Protein AF-A0A2W2BHE9-F1 (afdb_monomer_lite)

pLDDT: mean 86.82, std 18.99, range [22.98, 98.75]

Foldseek 3Di:
DDDDDDDDDDPPPPPPDDDDDDDDDDDDADDDDPPPDPDDDLFAQDLPDDDQLQDPFFQDAFAQDFDADPVRFGDFLRGADFAPWAFAWEDPVSATPQGAHAYEDAFACPVDPQAGEFEKEWEWDWGDQEPSFDTAIFIEIWTDFAHADPVGDRDHDTDPDGHFQDDEYEAEAQHKYKYKYAQPQDADLSLAFLAAAQLVAPQRFQDPPNFPGTRGNSKWFKAKPLAPFDPLQRRAQQQIAHHAPHPGPDRGGPPNDADPPDPDSDGRIGMHMGSNNAAWAKIKIATNHGSCRLRNLLRRRMHIYTYHYPVNVVCCVVVVAPPDETEWEKEFFGFAHASSSCSRHRSSDDCVRNHHGRYTYWAFDQRAQAQPLDPVRGRPNHDHHDLLCDPPRDQNAPLVPRHTDDDDDDPPDFHWDQDPPDDCPPCVSRRRTDGPADGRHDDPDIFHQFMGISSHTNHDHDDDQFKHKYKYAHQYSFDKWFWFKFFQQDLDDQADPSRIGDDVSNQDADFDFQQDDPQDDDPAGHPRDRRHGGDLVRGDFWKWWQAKSNYGDPDIDTFGGGAWYFACPPVDPRGLATPDGGDIDGHGMITIIMTRNNPPDPSIDMDGDTDQAPPPSVHDVVSNHDD

Sequence (627 aa):
MDLFRRLRIPWVDRVARTDAANGSRRSRLPAARSGDDPGPAPASLDPAAVPRCFGPVPNHARSPLPVLDADGQVVPGTGLRKFVDALPGLGAPGRTEPGAHLPVAVPDTLSYPGCDYYEIGLREYSQRLHRDLPATRLRGYRQLNLGTDGNGHNTVAPPERPWHLGPVVLARRGRPVRIKFINQLPTGPAGELFLPVDPTVHGAGPGPLDGPAPYPQNRAVLHLAGAQTGWISAGNPWQWITPAGEITPYPSGVGLTPVPDMPPPGAGATTFYHPNDQSGRLLWFHDNTVGLARLTVYSGQLALYLLTDPAEEQLVADGVLPAEQLPLVIEDKTFVPDDTQLAGEDPTWDRDRWGARGSLWHPHVYQPRQNPYRSGGTNPTGRWDYGPWSRTADGAPDVATGTAHDVTPAYPGPGPVPNPHHDPIADPDQPPLAPGVPHPSAVPEAYGDTMLVNGVAYPYVEVEPRTYRFRILNACLDRAVNLQLYRARSNGPMWGPDGGLADADAGEVPMVEAVRAPDRPAGWPADGRDGGVPDPRAAGPELVQIGTEGGLLPAPVVIPNRPVGYRYDRRDPTVLNVDGHALLLAPGEAADVLVDFSAVAPGDTLILYNDCPAPLPGFDPRYDHHT

Structure (mmCIF, N/CA/C/O backbone):
data_AF-A0A2W2BHE9-F1
#
_entry.id   AF-A0A2W2BHE9-F1
#
loop_
_atom_site.group_PDB
_atom_site.id
_atom_site.type_symbol
_atom_site.label_atom_id
_atom_site.label_alt_id
_atom_site.label_comp_id
_atom_site.label_asym_id
_atom_site.label_entity_id
_atom_site.label_seq_id
_atom_site.pdbx_PDB_ins_code
_atom_site.Cartn_x
_atom_site.Cartn_y
_atom_site.Cartn_z
_atom_site.occupancy
_atom_site.B_iso_or_equiv
_atom_site.auth_seq_id
_atom_site.auth_comp_id
_atom_site.auth_asym_id
_atom_site.auth_atom_id
_atom_site.pdbx_PDB_model_num
ATOM 1 N N . MET A 1 1 ? -47.378 -12.407 -49.779 1.00 27.39 1 MET A N 1
ATOM 2 C CA . MET A 1 1 ? -46.858 -12.514 -51.155 1.00 27.39 1 MET A CA 1
ATOM 3 C C . MET A 1 1 ? -45.727 -11.518 -51.251 1.00 27.39 1 MET A C 1
ATOM 5 O O . MET A 1 1 ? -45.974 -10.328 -51.280 1.00 27.39 1 MET A O 1
ATOM 9 N N . ASP A 1 2 ? -44.539 -11.922 -50.832 1.00 26.66 2 ASP A N 1
ATOM 10 C CA . ASP A 1 2 ? -43.552 -12.680 -51.617 1.00 26.66 2 ASP A CA 1
ATOM 11 C C . ASP A 1 2 ? -42.470 -11.699 -52.051 1.00 26.66 2 ASP A C 1
ATOM 13 O O . ASP A 1 2 ? -42.650 -10.984 -53.026 1.00 26.66 2 ASP A O 1
ATOM 17 N N . LEU A 1 3 ? -41.379 -11.644 -51.283 1.00 25.44 3 LEU A N 1
ATOM 18 C CA . LEU A 1 3 ? -40.011 -11.688 -51.810 1.00 25.44 3 LEU A CA 1
ATOM 19 C C . LEU A 1 3 ? -39.007 -11.748 -50.640 1.00 25.44 3 LEU A C 1
ATOM 21 O O . LEU A 1 3 ? -38.283 -10.809 -50.346 1.00 25.44 3 LEU A O 1
ATOM 25 N N . PHE A 1 4 ? -38.968 -12.882 -49.942 1.00 26.73 4 PHE A N 1
ATOM 26 C CA . PHE A 1 4 ? -37.838 -13.248 -49.081 1.00 26.73 4 PHE A CA 1
ATOM 27 C C . PHE A 1 4 ? -37.600 -14.748 -49.225 1.00 26.73 4 PHE A C 1
ATOM 29 O O . PHE A 1 4 ? -38.290 -15.549 -48.597 1.00 26.73 4 PHE A O 1
ATOM 36 N N . ARG A 1 5 ? -36.643 -15.148 -50.075 1.00 27.31 5 ARG A N 1
ATOM 37 C CA . ARG A 1 5 ? -36.069 -16.503 -50.071 1.00 27.31 5 ARG A CA 1
ATOM 38 C C . ARG A 1 5 ? -34.782 -16.590 -50.902 1.00 27.31 5 ARG A C 1
ATOM 40 O O . ARG A 1 5 ? -34.765 -16.152 -52.044 1.00 27.31 5 ARG A O 1
ATOM 47 N N . ARG A 1 6 ? -33.821 -17.342 -50.334 1.00 26.20 6 ARG A N 1
ATOM 48 C CA . ARG A 1 6 ? -32.529 -17.859 -50.858 1.00 26.20 6 ARG A CA 1
ATOM 49 C C . ARG A 1 6 ? -31.356 -16.894 -50.598 1.00 26.20 6 ARG A C 1
ATOM 51 O O . ARG A 1 6 ? -31.377 -15.781 -51.083 1.00 26.20 6 ARG A O 1
ATOM 58 N N . LEU A 1 7 ? -30.338 -17.227 -49.797 1.00 25.30 7 LEU A N 1
ATOM 59 C CA . LEU A 1 7 ? -29.634 -18.508 -49.633 1.00 25.30 7 LEU A CA 1
ATOM 60 C C . LEU A 1 7 ? -29.277 -18.796 -48.156 1.00 25.30 7 LEU A C 1
ATOM 62 O O . LEU A 1 7 ? -28.680 -17.969 -47.477 1.00 25.30 7 LEU A O 1
ATOM 66 N N . ARG A 1 8 ? -29.632 -19.999 -47.682 1.00 26.94 8 ARG A N 1
ATOM 67 C CA . ARG A 1 8 ? -29.121 -20.630 -46.454 1.00 26.94 8 ARG A CA 1
ATOM 68 C C . ARG A 1 8 ? -27.964 -21.555 -46.840 1.00 26.94 8 ARG A C 1
ATOM 70 O O . ARG A 1 8 ? -28.138 -22.350 -47.759 1.00 26.94 8 ARG A O 1
ATOM 77 N N . ILE A 1 9 ? -26.868 -21.526 -46.085 1.00 27.03 9 ILE A N 1
ATOM 78 C CA . ILE A 1 9 ? -25.936 -22.655 -45.938 1.00 27.03 9 ILE A CA 1
ATOM 79 C C . ILE A 1 9 ? -25.822 -22.918 -44.424 1.00 27.03 9 ILE A C 1
ATOM 81 O O . ILE A 1 9 ? -25.449 -21.994 -43.702 1.00 27.03 9 ILE A O 1
ATOM 85 N N . PRO A 1 10 ? -26.199 -24.103 -43.903 1.00 28.20 10 PRO A N 1
ATOM 86 C CA . PRO A 1 10 ? -26.078 -24.424 -42.482 1.00 28.20 10 PRO A CA 1
ATOM 87 C C . PRO A 1 10 ? -24.647 -24.847 -42.126 1.00 28.20 10 PRO A C 1
ATOM 89 O O . PRO A 1 10 ? -24.048 -25.692 -42.785 1.00 28.20 10 PRO A O 1
ATOM 92 N N . TRP A 1 11 ? -24.133 -24.285 -41.036 1.00 27.36 11 TRP A N 1
ATOM 93 C CA . TRP A 1 11 ? -22.851 -24.603 -40.406 1.00 27.36 11 TRP A CA 1
ATOM 94 C C . TRP A 1 11 ? -22.949 -25.926 -39.620 1.00 27.36 11 TRP A C 1
ATOM 96 O O . TRP A 1 11 ? -22.925 -25.922 -38.396 1.00 27.36 11 TRP A O 1
ATOM 106 N N . VAL A 1 12 ? -23.165 -27.055 -40.306 1.00 28.84 12 VAL A N 1
ATOM 107 C CA . VAL A 1 12 ? -23.249 -28.389 -39.661 1.00 28.84 12 VAL A CA 1
ATOM 108 C C . VAL A 1 12 ? -22.083 -29.319 -40.038 1.00 28.84 12 VAL A C 1
ATOM 110 O O . VAL A 1 12 ? -21.841 -30.290 -39.336 1.00 28.84 12 VAL A O 1
ATOM 113 N N . ASP A 1 13 ? -21.228 -28.972 -41.003 1.00 28.14 13 ASP A N 1
ATOM 114 C CA . ASP A 1 13 ? -20.107 -29.840 -41.421 1.00 28.14 13 ASP A CA 1
ATOM 115 C C . ASP A 1 13 ? -18.723 -29.358 -40.958 1.00 28.14 13 ASP A C 1
ATOM 117 O O . ASP A 1 13 ? -17.781 -29.220 -41.743 1.00 28.14 13 ASP A O 1
ATOM 121 N N . ARG A 1 14 ? -18.562 -29.115 -39.651 1.00 29.00 14 ARG A N 1
ATOM 122 C CA . ARG A 1 14 ? -17.215 -29.090 -39.045 1.00 29.00 14 ARG A CA 1
ATOM 123 C C . ARG A 1 14 ? -17.142 -29.656 -37.622 1.00 29.00 14 ARG A C 1
ATOM 125 O O . ARG A 1 14 ? -16.221 -29.333 -36.881 1.00 29.00 14 ARG A O 1
ATOM 132 N N . VAL A 1 15 ? -18.078 -30.541 -37.272 1.00 31.08 15 VAL A N 1
ATOM 133 C CA . VAL A 1 15 ? -18.054 -31.355 -36.044 1.00 31.08 15 VAL A CA 1
ATOM 134 C C . VAL A 1 15 ? -18.191 -32.824 -36.439 1.00 31.08 15 VAL A C 1
ATOM 136 O O . VAL A 1 15 ? -19.243 -33.428 -36.298 1.00 31.08 15 VAL A O 1
ATOM 139 N N . ALA A 1 16 ? -17.135 -33.384 -37.024 1.00 29.86 16 ALA A N 1
ATOM 140 C CA . ALA A 1 16 ? -16.988 -34.827 -37.206 1.00 29.86 16 ALA A CA 1
ATOM 141 C C . ALA A 1 16 ? -15.537 -35.136 -37.582 1.00 29.86 16 ALA A C 1
ATOM 143 O O . ALA A 1 16 ? -15.226 -35.355 -38.750 1.00 29.86 16 ALA A O 1
ATOM 144 N N . ARG A 1 17 ? -14.634 -35.083 -36.598 1.00 26.62 17 ARG A N 1
ATOM 145 C CA . ARG A 1 17 ? -13.329 -35.767 -36.636 1.00 26.62 17 ARG A CA 1
ATOM 146 C C . ARG A 1 17 ? -12.710 -35.828 -35.240 1.00 26.62 17 ARG A C 1
ATOM 148 O O . ARG A 1 17 ? -11.584 -35.409 -35.017 1.00 26.62 17 ARG A O 1
ATOM 155 N N . THR A 1 18 ? -13.461 -36.383 -34.306 1.00 29.62 18 THR A N 1
ATOM 156 C CA . THR A 1 18 ? -12.917 -36.954 -33.076 1.00 29.62 18 THR A CA 1
ATOM 157 C C . THR A 1 18 ? -13.776 -38.159 -32.763 1.00 29.62 18 THR A C 1
ATOM 159 O O . THR A 1 18 ? -14.927 -37.991 -32.387 1.00 29.62 18 THR A O 1
ATOM 162 N N . ASP A 1 19 ? -13.257 -39.350 -33.046 1.00 28.84 19 ASP A N 1
ATOM 163 C CA . ASP A 1 19 ? -13.266 -40.426 -32.063 1.00 28.84 19 ASP A CA 1
ATOM 164 C C . ASP A 1 19 ? -12.363 -41.580 -32.500 1.00 28.84 19 ASP A C 1
ATOM 166 O O . ASP A 1 19 ? -12.276 -41.917 -33.680 1.00 28.84 19 ASP A O 1
ATOM 170 N N . ALA A 1 20 ? -11.742 -42.175 -31.477 1.00 25.94 20 ALA A N 1
ATOM 171 C CA . ALA A 1 20 ? -10.967 -43.416 -31.434 1.00 25.94 20 ALA A CA 1
ATOM 172 C C . ALA A 1 20 ? -9.431 -43.277 -31.465 1.00 25.94 20 ALA A C 1
ATOM 174 O O . ALA A 1 20 ? -8.800 -43.473 -32.499 1.00 25.94 20 ALA A O 1
ATOM 175 N N . ALA A 1 21 ? -8.829 -43.035 -30.289 1.00 26.19 21 ALA A N 1
ATOM 176 C CA . ALA A 1 21 ? -7.798 -43.914 -29.705 1.00 26.19 21 ALA A CA 1
ATOM 177 C C . ALA A 1 21 ? -7.222 -43.359 -28.379 1.00 26.19 21 ALA A C 1
ATOM 179 O O . ALA A 1 21 ? -6.541 -42.343 -28.364 1.00 26.19 21 ALA A O 1
ATOM 180 N N . ASN A 1 22 ? -7.438 -44.126 -27.304 1.00 27.17 22 ASN A N 1
ATOM 181 C CA . ASN A 1 22 ? -6.593 -44.313 -26.115 1.00 27.17 22 ASN A CA 1
ATOM 182 C C . ASN A 1 22 ? -6.160 -43.133 -25.212 1.00 27.17 22 ASN A C 1
ATOM 184 O O . ASN A 1 22 ? -5.283 -42.345 -25.546 1.00 27.17 22 ASN A O 1
ATOM 188 N N . GLY A 1 23 ? -6.578 -43.243 -23.941 1.00 23.55 23 GLY A N 1
ATOM 189 C CA . GLY A 1 23 ? -5.646 -43.199 -22.806 1.00 23.55 23 GLY A CA 1
ATOM 190 C C . GLY A 1 23 ? -5.734 -41.977 -21.890 1.00 23.55 23 GLY A C 1
ATOM 191 O O . GLY A 1 23 ? -5.232 -40.914 -22.229 1.00 23.55 23 GLY A O 1
ATOM 192 N N . SER A 1 24 ? -6.308 -42.181 -20.695 1.00 32.56 24 SER A N 1
ATOM 193 C CA . SER A 1 24 ? -6.065 -41.454 -19.433 1.00 32.56 24 SER A CA 1
ATOM 194 C C . SER A 1 24 ? -5.016 -40.325 -19.511 1.00 32.56 24 SER A C 1
ATOM 196 O O . SER A 1 24 ? -3.825 -40.556 -19.286 1.00 32.56 24 SER A O 1
ATOM 198 N N . ARG A 1 25 ? -5.460 -39.085 -19.736 1.00 24.17 25 ARG A N 1
ATOM 199 C CA . ARG A 1 25 ? -4.665 -37.884 -19.456 1.00 24.17 25 ARG A CA 1
ATOM 200 C C . ARG A 1 25 ? -5.231 -37.210 -18.215 1.00 24.17 25 ARG A C 1
ATOM 202 O O . ARG A 1 25 ? -6.271 -36.567 -18.272 1.00 24.17 25 ARG A O 1
ATOM 209 N N . ARG A 1 26 ? -4.527 -37.363 -17.090 1.00 25.11 26 ARG A N 1
ATOM 210 C CA . ARG A 1 26 ? -4.591 -36.386 -15.998 1.00 25.11 26 ARG A CA 1
ATOM 211 C C . ARG A 1 26 ? -4.272 -35.023 -16.618 1.00 25.11 26 ARG A C 1
ATOM 213 O O . ARG A 1 26 ? -3.221 -34.890 -17.246 1.00 25.11 26 ARG A O 1
ATOM 220 N N . SER A 1 27 ? -5.187 -34.066 -16.492 1.00 24.81 27 SER A N 1
ATOM 221 C CA . SER A 1 27 ? -4.942 -32.667 -16.835 1.00 24.81 27 SER A CA 1
ATOM 222 C C . SER A 1 27 ? -3.770 -32.188 -15.978 1.00 24.81 27 SER A C 1
ATOM 224 O O . SER A 1 27 ? -3.890 -32.062 -14.762 1.00 24.81 27 SER A O 1
ATOM 226 N N . ARG A 1 28 ? -2.589 -32.064 -16.590 1.00 24.30 28 ARG A N 1
ATOM 227 C CA . ARG A 1 28 ? -1.481 -31.313 -16.009 1.00 24.30 28 ARG A CA 1
ATOM 228 C C . ARG A 1 28 ? -1.757 -29.856 -16.344 1.00 24.30 28 ARG A C 1
ATOM 230 O O . ARG A 1 28 ? -1.949 -29.538 -17.517 1.00 24.30 28 ARG A O 1
ATOM 237 N N . LEU A 1 29 ? -1.768 -29.019 -15.309 1.00 27.64 29 LEU A N 1
ATOM 238 C CA . LEU A 1 29 ? -1.640 -27.569 -15.419 1.00 27.64 29 LEU A CA 1
ATOM 239 C C . LEU A 1 29 ? -0.572 -27.243 -16.479 1.00 27.64 29 LEU A C 1
ATOM 241 O O . LEU A 1 29 ? 0.467 -27.916 -16.496 1.00 27.64 29 LEU A O 1
ATOM 245 N N . PRO A 1 30 ? -0.793 -26.267 -17.374 1.00 22.98 30 PRO A N 1
ATOM 246 C CA . PRO A 1 30 ? 0.268 -25.807 -18.249 1.00 22.98 30 PRO A CA 1
ATOM 247 C C . PRO A 1 30 ? 1.427 -25.336 -17.372 1.00 22.98 30 PRO A C 1
ATOM 249 O O . PRO A 1 30 ? 1.268 -24.424 -16.563 1.00 22.98 30 PRO A O 1
ATOM 252 N N . ALA A 1 31 ? 2.584 -25.977 -17.514 1.00 27.17 31 ALA A N 1
ATOM 253 C CA . ALA A 1 31 ? 3.824 -25.401 -17.030 1.00 27.17 31 ALA A CA 1
ATOM 254 C C . ALA A 1 31 ? 3.980 -24.016 -17.673 1.00 27.17 31 ALA A C 1
ATOM 256 O O . ALA A 1 31 ? 3.652 -23.842 -18.856 1.00 27.17 31 ALA A O 1
ATOM 257 N N . ALA A 1 32 ? 4.477 -23.047 -16.900 1.00 28.23 32 ALA A N 1
ATOM 258 C CA . ALA A 1 32 ? 4.972 -21.789 -17.440 1.00 28.23 32 ALA A CA 1
ATOM 259 C C . ALA A 1 32 ? 5.810 -22.092 -18.688 1.00 28.23 32 ALA A C 1
ATOM 261 O O . ALA A 1 32 ? 6.597 -23.040 -18.682 1.00 28.23 32 ALA A O 1
ATOM 262 N N . ARG A 1 33 ? 5.581 -21.346 -19.777 1.00 24.52 33 ARG A N 1
ATOM 263 C CA . ARG A 1 33 ? 6.281 -21.530 -21.054 1.00 24.52 33 ARG A CA 1
ATOM 264 C C . ARG A 1 33 ? 7.783 -21.720 -20.809 1.00 24.52 33 ARG A C 1
ATOM 266 O O . ARG A 1 33 ? 8.488 -20.753 -20.546 1.00 24.52 33 ARG A O 1
ATOM 273 N N . SER A 1 34 ? 8.261 -22.952 -20.959 1.00 31.55 34 SER A N 1
ATOM 274 C CA . SER A 1 34 ? 9.668 -23.253 -21.179 1.00 31.55 34 SER A CA 1
ATOM 275 C C . SER A 1 34 ? 9.984 -22.848 -22.617 1.00 31.55 34 SER A C 1
ATOM 277 O O . SER A 1 34 ? 9.739 -23.602 -23.561 1.00 31.55 34 SER A O 1
ATOM 279 N N . GLY A 1 35 ? 10.418 -21.604 -22.793 1.00 28.34 35 GLY A N 1
ATOM 280 C CA . GLY A 1 35 ? 11.087 -21.176 -24.011 1.00 28.34 35 GLY A CA 1
ATOM 281 C C . GLY A 1 35 ? 12.563 -21.529 -23.900 1.00 28.34 35 GLY A C 1
ATOM 282 O O . GLY A 1 35 ? 13.324 -20.742 -23.350 1.00 28.34 35 GLY A O 1
ATOM 283 N N . ASP A 1 36 ? 12.939 -22.705 -24.402 1.00 37.97 36 ASP A N 1
ATOM 284 C CA . ASP A 1 36 ? 14.319 -23.003 -24.783 1.00 37.97 36 ASP A CA 1
ATOM 285 C C . ASP A 1 36 ? 14.668 -22.154 -26.017 1.00 37.97 36 ASP A C 1
ATOM 287 O O . ASP A 1 36 ? 14.418 -22.549 -27.154 1.00 37.97 36 ASP A O 1
ATOM 291 N N . ASP A 1 37 ? 15.230 -20.975 -25.775 1.00 33.41 37 ASP A N 1
ATOM 292 C CA . ASP A 1 37 ? 16.193 -20.323 -26.663 1.00 33.41 37 ASP A CA 1
ATOM 293 C C . ASP A 1 37 ? 17.449 -20.101 -25.805 1.00 33.41 37 ASP A C 1
ATOM 295 O O . ASP A 1 37 ? 17.310 -19.730 -24.635 1.00 33.41 37 ASP A O 1
ATOM 299 N N . PRO A 1 38 ? 18.675 -20.344 -26.305 1.00 36.28 38 PRO A N 1
ATOM 300 C CA . PRO A 1 38 ? 19.878 -20.039 -25.542 1.00 36.28 38 PRO A CA 1
ATOM 301 C C . PRO A 1 38 ? 19.865 -18.536 -25.255 1.00 36.28 38 PRO A C 1
ATOM 303 O O . PRO A 1 38 ? 20.018 -17.721 -26.166 1.00 36.28 38 PRO A O 1
ATOM 306 N N . GLY A 1 39 ? 19.593 -18.183 -23.996 1.00 36.38 39 GLY A N 1
ATOM 307 C CA . GLY A 1 39 ? 19.413 -16.800 -23.583 1.00 36.38 39 GLY A CA 1
ATOM 308 C C . GLY A 1 39 ? 20.615 -15.947 -23.997 1.00 36.38 39 GLY A C 1
ATOM 309 O O . GLY A 1 39 ? 21.746 -16.450 -24.018 1.00 36.38 39 GLY A O 1
ATOM 310 N N . PRO A 1 40 ? 20.405 -14.663 -24.342 1.00 44.44 40 PRO A N 1
ATOM 311 C CA . PRO A 1 40 ? 21.521 -13.743 -24.516 1.00 44.44 40 PRO A CA 1
ATOM 312 C C . PRO A 1 40 ? 22.419 -13.804 -23.270 1.00 44.44 40 PRO A C 1
ATOM 314 O O . PRO A 1 40 ? 21.929 -14.046 -22.165 1.00 44.44 40 PRO A O 1
ATOM 317 N N . ALA A 1 41 ? 23.733 -13.624 -23.455 1.00 44.41 41 ALA A N 1
ATOM 318 C CA . ALA A 1 41 ? 24.699 -13.546 -22.354 1.00 44.41 41 ALA A CA 1
ATOM 319 C C . ALA A 1 41 ? 24.135 -12.681 -21.209 1.00 44.41 41 ALA A C 1
ATOM 321 O O . ALA A 1 41 ? 23.471 -11.688 -21.524 1.00 44.41 41 ALA A O 1
ATOM 322 N N . PRO A 1 42 ? 24.365 -13.031 -19.924 1.00 48.66 42 PRO A N 1
ATOM 323 C CA . PRO A 1 42 ? 23.783 -12.293 -18.807 1.00 48.66 42 PRO A CA 1
ATOM 324 C C . PRO A 1 42 ? 24.100 -10.814 -18.999 1.00 48.66 42 PRO A C 1
ATOM 326 O O . PRO A 1 42 ? 25.273 -10.437 -19.081 1.00 48.66 42 PRO A O 1
ATOM 329 N N . ALA A 1 43 ? 23.058 -10.003 -19.185 1.00 60.50 43 ALA A N 1
ATOM 330 C CA . ALA A 1 43 ? 23.245 -8.591 -19.446 1.00 60.50 43 ALA A CA 1
ATOM 331 C C . ALA A 1 43 ? 23.931 -7.994 -18.216 1.00 60.50 43 ALA A C 1
ATOM 333 O O . ALA A 1 43 ? 23.475 -8.164 -17.092 1.00 60.50 43 ALA A O 1
ATOM 334 N N . SER A 1 44 ? 25.072 -7.341 -18.388 1.00 79.94 44 SER A N 1
ATOM 335 C CA . SER A 1 44 ? 25.629 -6.563 -17.286 1.00 79.94 44 SER A CA 1
ATOM 336 C C . SER A 1 44 ? 24.636 -5.463 -16.918 1.00 79.94 44 SER A C 1
ATOM 338 O O . SER A 1 44 ? 24.097 -4.820 -17.820 1.00 79.94 44 SER A O 1
ATOM 340 N N . LEU A 1 45 ? 24.429 -5.224 -15.622 1.00 89.25 45 LEU A N 1
ATOM 341 C CA . LEU A 1 45 ? 23.691 -4.048 -15.166 1.00 89.25 45 LEU A CA 1
ATOM 342 C C . LEU A 1 45 ? 24.422 -2.789 -15.649 1.00 89.25 45 LEU A C 1
ATOM 344 O O . LEU A 1 45 ? 25.599 -2.597 -15.337 1.00 89.25 45 LEU A O 1
ATOM 348 N N . ASP A 1 46 ? 23.727 -1.955 -16.412 1.00 91.12 46 ASP A N 1
ATOM 349 C CA . ASP A 1 46 ? 24.204 -0.662 -16.890 1.00 91.12 46 ASP A CA 1
ATOM 350 C C . ASP A 1 46 ? 23.075 0.372 -16.757 1.00 91.12 46 ASP A C 1
ATOM 352 O O . ASP A 1 46 ? 22.274 0.551 -17.680 1.00 91.12 46 ASP A O 1
ATOM 356 N N . PRO A 1 47 ? 22.991 1.079 -15.616 1.00 90.12 47 PRO A N 1
ATOM 357 C CA . PRO A 1 47 ? 21.968 2.100 -15.413 1.00 90.12 47 PRO A CA 1
ATOM 358 C C . PRO A 1 47 ? 22.132 3.325 -16.324 1.00 90.12 47 PRO A C 1
ATOM 360 O O . PRO A 1 47 ? 21.199 4.116 -16.457 1.00 90.12 47 PRO A O 1
ATOM 363 N N . ALA A 1 48 ? 23.295 3.503 -16.962 1.00 89.44 48 ALA A N 1
ATOM 364 C CA . ALA A 1 48 ? 23.530 4.588 -17.912 1.00 89.44 48 ALA A CA 1
ATOM 365 C C . ALA A 1 48 ? 23.121 4.219 -19.349 1.00 89.44 48 ALA A C 1
ATOM 367 O O . ALA A 1 48 ? 23.055 5.103 -20.210 1.00 89.44 48 ALA A O 1
ATOM 368 N N . ALA A 1 49 ? 22.837 2.942 -19.623 1.00 90.31 49 ALA A N 1
ATOM 369 C CA . ALA A 1 49 ? 22.396 2.500 -20.935 1.00 90.31 49 ALA A CA 1
ATOM 370 C C . ALA A 1 49 ? 21.056 3.144 -21.317 1.00 90.31 49 ALA A C 1
ATOM 372 O O . ALA A 1 49 ? 20.130 3.265 -20.511 1.00 90.31 49 ALA A O 1
ATOM 373 N N . VAL A 1 50 ? 20.922 3.517 -22.594 1.00 89.88 50 VAL A N 1
ATOM 374 C CA . VAL A 1 50 ? 19.622 3.919 -23.141 1.00 89.88 50 VAL A CA 1
ATOM 375 C C . VAL A 1 50 ? 18.717 2.683 -23.175 1.00 89.88 50 VAL A C 1
ATOM 377 O O . VAL A 1 50 ? 19.076 1.718 -23.862 1.00 89.88 50 VAL A O 1
ATOM 380 N N . PRO A 1 51 ? 17.549 2.688 -22.502 1.00 91.19 51 PRO A N 1
ATOM 381 C CA . PRO A 1 51 ? 16.702 1.510 -22.413 1.00 91.19 51 PRO A CA 1
ATOM 382 C C . PRO A 1 51 ? 16.292 0.997 -23.788 1.00 91.19 51 PRO A C 1
ATOM 384 O O . PRO A 1 51 ? 15.881 1.753 -24.674 1.00 91.19 51 PRO A O 1
ATOM 387 N N . ARG A 1 52 ? 16.382 -0.318 -23.976 1.00 90.94 52 ARG A N 1
ATOM 388 C CA . ARG A 1 52 ? 15.979 -0.966 -25.224 1.00 90.94 52 ARG A CA 1
ATOM 389 C C . ARG A 1 52 ? 14.497 -1.328 -25.166 1.00 90.94 52 ARG A C 1
ATOM 391 O O . ARG A 1 52 ? 14.138 -2.461 -24.856 1.00 90.94 52 ARG A O 1
ATOM 398 N N . CYS A 1 53 ? 13.630 -0.373 -25.499 1.00 90.19 53 CYS A N 1
ATOM 399 C CA . CYS A 1 53 ? 12.180 -0.517 -25.325 1.00 90.19 53 CYS A CA 1
ATOM 400 C C . CYS A 1 53 ? 11.534 -1.676 -26.113 1.00 90.19 53 CYS A C 1
ATOM 402 O O . CYS A 1 53 ? 10.465 -2.134 -25.724 1.00 90.19 53 CYS A O 1
ATOM 404 N N . PHE A 1 54 ? 12.154 -2.178 -27.189 1.00 90.25 54 PHE A N 1
ATOM 405 C CA . PHE A 1 54 ? 11.640 -3.299 -28.009 1.00 90.25 54 PHE A CA 1
ATOM 406 C C . PHE A 1 54 ? 12.569 -4.512 -28.000 1.00 90.25 54 PHE A C 1
ATOM 408 O O . PHE A 1 54 ? 12.522 -5.351 -28.897 1.00 90.25 54 PHE A O 1
ATOM 415 N N . GLY A 1 55 ? 13.483 -4.566 -27.032 1.00 85.44 55 GLY A N 1
ATOM 416 C CA . GLY A 1 55 ? 14.455 -5.640 -26.908 1.00 85.44 55 GLY A CA 1
ATOM 417 C C . GLY A 1 55 ? 13.861 -6.944 -26.361 1.00 85.44 55 GLY A C 1
ATOM 418 O O . GLY A 1 55 ? 12.758 -6.958 -25.809 1.00 85.44 55 GLY A O 1
ATOM 419 N N . PRO A 1 56 ? 14.619 -8.049 -26.477 1.00 85.88 56 PRO A N 1
ATOM 420 C CA . PRO A 1 56 ? 14.256 -9.344 -25.908 1.00 85.88 56 PRO A CA 1
ATOM 421 C C . PRO A 1 56 ? 14.385 -9.378 -24.377 1.00 85.88 56 PRO A C 1
ATOM 423 O O . PRO A 1 56 ? 13.782 -10.240 -23.748 1.00 85.88 56 PRO A O 1
ATOM 426 N N . VAL A 1 57 ? 15.142 -8.447 -23.788 1.00 89.69 57 VAL A N 1
ATOM 427 C CA . VAL A 1 57 ? 15.290 -8.277 -22.336 1.00 89.69 57 VAL A CA 1
ATOM 428 C C . VAL A 1 57 ? 14.324 -7.173 -21.879 1.00 89.69 57 VAL A C 1
ATOM 430 O O . VAL A 1 57 ? 14.286 -6.120 -22.528 1.00 89.69 57 VAL A O 1
ATOM 433 N N . PRO A 1 58 ? 13.502 -7.395 -20.838 1.00 92.44 58 PRO A N 1
ATOM 434 C CA . PRO A 1 58 ? 12.643 -6.350 -20.297 1.00 92.44 58 PRO A CA 1
ATOM 435 C C . PRO A 1 58 ? 13.436 -5.269 -19.544 1.00 92.44 58 PRO A C 1
ATOM 437 O O . PRO A 1 58 ? 14.638 -5.385 -19.348 1.00 92.44 58 PRO A O 1
ATOM 440 N N . ASN A 1 59 ? 12.751 -4.191 -19.156 1.00 92.94 59 ASN A N 1
ATOM 441 C CA . ASN A 1 59 ? 13.217 -3.219 -18.158 1.00 92.94 59 ASN A CA 1
ATOM 442 C C . ASN A 1 59 ? 12.272 -3.252 -16.946 1.00 92.94 59 ASN A C 1
ATOM 444 O O . ASN A 1 59 ? 11.716 -2.234 -16.532 1.00 92.94 59 ASN A O 1
ATOM 448 N N . HIS A 1 60 ? 11.962 -4.464 -16.479 1.00 92.06 60 HIS A N 1
ATOM 449 C CA . HIS A 1 60 ? 11.129 -4.677 -15.306 1.00 92.06 60 HIS A CA 1
ATOM 450 C C . HIS A 1 60 ? 11.510 -5.939 -14.548 1.00 92.06 60 HIS A C 1
ATOM 452 O O . HIS A 1 60 ? 11.627 -6.999 -15.149 1.00 92.06 60 HIS A O 1
ATOM 458 N N . ALA A 1 61 ? 11.613 -5.841 -13.226 1.00 92.44 61 ALA A N 1
ATOM 459 C CA . ALA A 1 61 ? 11.977 -6.965 -12.374 1.00 92.44 61 ALA A CA 1
ATOM 460 C C . ALA A 1 61 ? 10.756 -7.671 -11.775 1.00 92.44 61 ALA A C 1
ATOM 462 O O . ALA A 1 61 ? 9.651 -7.119 -11.716 1.00 92.44 61 ALA A O 1
ATOM 463 N N . ARG A 1 62 ? 10.989 -8.892 -11.301 1.00 93.00 62 ARG A N 1
ATOM 464 C CA . ARG A 1 62 ? 10.129 -9.617 -10.366 1.00 93.00 62 ARG A CA 1
ATOM 465 C C . ARG A 1 62 ? 10.840 -9.770 -9.028 1.00 93.00 62 ARG A C 1
ATOM 467 O O . ARG A 1 62 ? 12.068 -9.721 -8.949 1.00 93.00 62 ARG A O 1
ATOM 474 N N . SER A 1 63 ? 10.061 -9.995 -7.981 1.00 95.19 63 SER A N 1
ATOM 475 C CA . SER A 1 63 ? 10.560 -10.421 -6.681 1.00 95.19 63 SER A CA 1
ATOM 476 C C . SER A 1 63 ? 11.388 -11.704 -6.802 1.00 95.19 63 SER A C 1
ATOM 478 O O . SER A 1 63 ? 11.218 -12.448 -7.773 1.00 95.19 63 SER A O 1
ATOM 480 N N . PRO A 1 64 ? 12.297 -11.985 -5.842 1.00 93.12 64 PRO A N 1
ATOM 481 C CA . PRO A 1 64 ? 13.130 -13.183 -5.882 1.00 93.12 64 PRO A CA 1
ATOM 482 C C . PRO A 1 64 ? 12.303 -14.448 -6.132 1.00 93.12 64 PRO A C 1
ATOM 484 O O . PRO A 1 64 ? 11.474 -14.831 -5.296 1.00 93.12 64 PRO A O 1
ATOM 487 N N . LEU A 1 65 ? 12.529 -15.084 -7.283 1.00 84.44 65 LEU A N 1
ATOM 488 C CA . LEU A 1 65 ? 11.817 -16.295 -7.673 1.00 84.44 65 LEU A CA 1
ATOM 489 C C . LEU A 1 65 ? 12.470 -17.534 -7.045 1.00 84.44 65 LEU A C 1
ATOM 491 O O . LEU A 1 65 ? 13.691 -17.570 -6.874 1.00 84.44 65 LEU A O 1
ATOM 495 N N . PRO A 1 66 ? 11.689 -18.579 -6.721 1.00 84.31 66 PRO A N 1
ATOM 496 C CA . PRO A 1 66 ? 12.256 -19.867 -6.349 1.00 84.31 66 PRO A CA 1
ATOM 497 C C . PRO A 1 66 ? 13.147 -20.411 -7.473 1.00 84.31 66 PRO A C 1
ATOM 499 O O . PRO A 1 66 ? 12.721 -20.521 -8.623 1.00 84.31 66 PRO A O 1
ATOM 502 N N . VAL A 1 67 ? 14.377 -20.786 -7.136 1.00 85.94 67 VAL A N 1
ATOM 503 C CA . VAL A 1 67 ? 15.267 -21.514 -8.043 1.00 85.94 67 VAL A CA 1
ATOM 504 C C . VAL A 1 67 ? 14.923 -22.991 -7.947 1.00 85.94 67 VAL A C 1
ATOM 506 O O . VAL A 1 67 ? 14.782 -23.524 -6.847 1.00 85.94 67 VAL A O 1
ATOM 509 N N . LEU A 1 68 ? 14.799 -23.650 -9.096 1.00 86.12 68 LEU A N 1
ATOM 510 C CA . LEU A 1 68 ? 14.608 -25.092 -9.163 1.00 86.12 68 LEU A CA 1
ATOM 511 C C . LEU A 1 68 ? 15.953 -25.793 -9.368 1.00 86.12 68 LEU A C 1
ATOM 513 O O . LEU A 1 68 ? 16.796 -25.314 -10.129 1.00 86.12 68 LEU A O 1
ATOM 517 N N . ASP A 1 69 ? 16.158 -26.919 -8.692 1.00 86.50 69 ASP A N 1
ATOM 518 C CA . ASP A 1 69 ? 17.291 -27.804 -8.952 1.00 86.50 69 ASP A CA 1
ATOM 519 C C . ASP A 1 69 ? 17.082 -28.647 -10.227 1.00 86.50 69 ASP A C 1
ATOM 521 O O . ASP A 1 69 ? 16.096 -28.501 -10.955 1.00 86.50 69 ASP A O 1
ATOM 525 N N . ALA A 1 70 ? 18.033 -29.538 -10.521 1.00 91.25 70 ALA A N 1
ATOM 526 C CA . ALA A 1 70 ? 17.984 -30.392 -11.710 1.00 91.25 70 ALA A CA 1
ATOM 527 C C . ALA A 1 70 ? 16.794 -31.374 -11.716 1.00 91.25 70 ALA A C 1
ATOM 529 O O . ALA A 1 70 ? 16.398 -31.840 -12.785 1.00 91.25 70 ALA A O 1
ATOM 530 N N . ASP A 1 71 ? 16.218 -31.660 -10.546 1.00 87.31 71 ASP A N 1
ATOM 531 C CA . ASP A 1 71 ? 15.054 -32.527 -10.362 1.00 87.31 71 ASP A CA 1
ATOM 532 C C . ASP A 1 71 ? 13.737 -31.721 -10.324 1.00 87.31 71 ASP A C 1
ATOM 534 O O . ASP A 1 71 ? 12.651 -32.277 -10.119 1.00 87.31 71 ASP A O 1
ATOM 538 N N . GLY A 1 72 ? 13.816 -30.403 -10.543 1.00 83.50 72 GLY A N 1
ATOM 539 C CA . GLY A 1 72 ? 12.680 -29.488 -10.536 1.00 83.50 72 GLY A CA 1
ATOM 540 C C . GLY A 1 72 ? 12.166 -29.148 -9.136 1.00 83.50 72 GLY A C 1
ATOM 541 O O . GLY A 1 72 ? 11.041 -28.663 -9.022 1.00 83.50 72 GLY A O 1
ATOM 542 N N . GLN A 1 73 ? 12.937 -29.419 -8.078 1.00 83.31 73 GLN A N 1
ATOM 543 C CA . GLN A 1 73 ? 12.565 -29.090 -6.700 1.00 83.31 73 GLN A CA 1
ATOM 544 C C . GLN A 1 73 ? 13.024 -27.684 -6.326 1.00 83.31 73 GLN A C 1
ATOM 546 O O . GLN A 1 73 ? 14.083 -27.227 -6.750 1.00 83.31 73 GLN A O 1
ATOM 551 N N . VAL A 1 74 ? 12.235 -26.998 -5.497 1.00 85.75 74 VAL A N 1
ATOM 552 C CA . VAL A 1 74 ? 12.590 -25.667 -4.991 1.00 85.75 74 VAL A CA 1
ATOM 553 C C . VAL A 1 74 ? 13.830 -25.759 -4.106 1.00 85.75 74 VAL A C 1
ATOM 555 O O . VAL A 1 74 ? 13.815 -26.420 -3.067 1.00 85.75 74 VAL A O 1
ATOM 558 N N . VAL A 1 75 ? 14.878 -25.030 -4.482 1.00 86.00 75 VAL A N 1
ATOM 559 C CA . VAL A 1 75 ? 16.092 -24.872 -3.684 1.00 86.00 75 VAL A CA 1
ATOM 560 C C . VAL A 1 75 ? 15.785 -23.963 -2.485 1.00 86.00 75 VAL A C 1
ATOM 562 O O . VAL A 1 75 ? 15.385 -22.807 -2.685 1.00 86.00 75 VAL A O 1
ATOM 565 N N . PRO A 1 76 ? 15.996 -24.424 -1.238 1.00 84.38 76 PRO A N 1
ATOM 566 C CA . PRO A 1 76 ? 15.707 -23.630 -0.047 1.00 84.38 76 PRO A CA 1
ATOM 567 C C . PRO A 1 76 ? 16.401 -22.257 -0.044 1.00 84.38 76 PRO A C 1
ATOM 569 O O . PRO A 1 76 ? 17.587 -22.140 -0.350 1.00 84.38 76 PRO A O 1
ATOM 572 N N . GLY A 1 77 ? 15.664 -21.206 0.334 1.00 79.62 77 GLY A N 1
ATOM 573 C CA . GLY A 1 77 ? 16.197 -19.847 0.531 1.00 79.62 77 GLY A CA 1
ATOM 574 C C . GLY A 1 77 ? 16.410 -19.004 -0.736 1.00 79.62 77 GLY A C 1
ATOM 575 O O . GLY A 1 77 ? 17.009 -17.925 -0.660 1.00 79.62 77 GLY A O 1
ATOM 576 N N . THR A 1 78 ? 15.944 -19.470 -1.896 1.00 82.50 78 THR A N 1
ATOM 577 C CA . THR A 1 78 ? 16.155 -18.786 -3.185 1.00 82.50 78 THR A CA 1
ATOM 578 C C . THR A 1 78 ? 15.027 -17.823 -3.569 1.00 82.50 78 THR A C 1
ATOM 580 O O . THR A 1 78 ? 15.319 -16.746 -4.081 1.00 82.50 78 THR A O 1
ATOM 583 N N . GLY A 1 79 ? 13.776 -18.138 -3.214 1.00 85.25 79 GLY A N 1
ATOM 584 C CA . GLY A 1 79 ? 12.605 -17.286 -3.448 1.00 85.25 79 GLY A CA 1
ATOM 585 C C . GLY A 1 79 ? 11.815 -16.945 -2.184 1.00 85.25 79 GLY A C 1
ATOM 586 O O . GLY A 1 79 ? 12.095 -17.453 -1.095 1.00 85.25 79 GLY A O 1
ATOM 587 N N . LEU A 1 80 ? 10.810 -16.081 -2.336 1.00 90.81 80 LEU A N 1
ATOM 588 C CA . LEU A 1 80 ? 9.875 -15.750 -1.258 1.00 90.81 80 LEU A CA 1
ATOM 589 C C . LEU A 1 80 ? 8.923 -16.912 -0.976 1.00 90.81 80 LEU A C 1
ATOM 591 O O . LEU A 1 80 ? 8.134 -17.311 -1.829 1.00 90.81 80 LEU A O 1
ATOM 595 N N . ARG A 1 81 ? 8.972 -17.436 0.247 1.00 91.81 81 ARG A N 1
ATOM 596 C CA . ARG A 1 81 ? 8.051 -18.476 0.705 1.00 91.81 81 ARG A CA 1
ATOM 597 C C . ARG A 1 81 ? 6.724 -17.877 1.167 1.00 91.81 81 ARG A C 1
ATOM 599 O O . ARG A 1 81 ? 6.713 -16.979 1.994 1.00 91.81 81 ARG A O 1
ATOM 606 N N . LYS A 1 82 ? 5.594 -18.398 0.690 1.00 92.25 82 LYS A N 1
ATOM 607 C CA . LYS A 1 82 ? 4.267 -17.980 1.175 1.00 92.25 82 LYS A CA 1
ATOM 608 C C . LYS A 1 82 ? 3.995 -18.541 2.576 1.00 92.25 82 LYS A C 1
ATOM 610 O O . LYS A 1 82 ? 4.430 -19.651 2.883 1.00 92.25 82 LYS A O 1
ATOM 615 N N . PHE A 1 83 ? 3.262 -17.794 3.401 1.00 94.25 83 PHE A N 1
ATOM 616 C CA . PHE A 1 83 ? 2.689 -18.246 4.679 1.00 94.25 83 PHE A CA 1
ATOM 617 C C . PHE A 1 83 ? 3.703 -18.739 5.714 1.00 94.25 83 PHE A C 1
ATOM 619 O O . PHE A 1 83 ? 3.409 -19.620 6.517 1.00 94.25 83 PHE A O 1
ATOM 626 N N . VAL A 1 84 ? 4.909 -18.165 5.715 1.00 93.38 84 VAL A N 1
ATOM 627 C CA . VAL A 1 84 ? 5.931 -18.489 6.721 1.00 93.38 84 VAL A CA 1
ATOM 628 C C . VAL A 1 84 ? 5.972 -17.488 7.866 1.00 93.38 84 VAL A C 1
ATOM 630 O O . VAL A 1 84 ? 6.381 -17.869 8.956 1.00 93.38 84 VAL A O 1
ATOM 633 N N . ASP A 1 85 ? 5.541 -16.242 7.664 1.00 94.88 85 ASP A N 1
ATOM 634 C CA . ASP A 1 85 ? 5.529 -15.188 8.682 1.00 94.88 85 ASP A CA 1
ATOM 635 C C . ASP A 1 85 ? 4.111 -14.904 9.199 1.00 94.88 85 ASP A C 1
ATOM 637 O O . ASP A 1 85 ? 3.151 -14.880 8.433 1.00 94.88 85 ASP A O 1
ATOM 641 N N . ALA A 1 86 ? 3.974 -14.681 10.508 1.00 96.25 86 ALA A N 1
ATOM 642 C CA . ALA A 1 86 ? 2.693 -14.329 11.115 1.00 96.25 86 ALA A CA 1
ATOM 643 C C . ALA A 1 86 ? 2.266 -12.898 10.737 1.00 96.25 86 ALA A C 1
ATOM 645 O O . ALA A 1 86 ? 3.107 -12.026 10.512 1.00 96.25 86 ALA A O 1
ATOM 646 N N . LEU A 1 87 ? 0.959 -12.643 10.716 1.00 96.81 87 LEU A N 1
ATOM 647 C CA . LEU A 1 87 ? 0.364 -11.335 10.465 1.00 96.81 87 LEU A CA 1
ATOM 648 C C . LEU A 1 87 ? 0.674 -10.367 11.623 1.00 96.81 87 LEU A C 1
ATOM 650 O O . LEU A 1 87 ? 0.320 -10.656 12.769 1.00 96.81 87 LEU A O 1
ATOM 654 N N . PRO A 1 88 ? 1.271 -9.192 11.353 1.00 95.88 88 PRO A N 1
ATOM 655 C CA . PRO A 1 88 ? 1.430 -8.150 12.362 1.00 95.88 88 PRO A CA 1
ATOM 656 C C . PRO A 1 88 ? 0.082 -7.623 12.864 1.00 95.88 88 PRO A C 1
ATOM 658 O O . PRO A 1 88 ? -0.769 -7.213 12.073 1.00 95.88 88 PRO A O 1
ATOM 661 N N . GLY A 1 89 ? -0.088 -7.588 14.185 1.00 94.19 89 GLY A N 1
ATOM 662 C CA . GLY A 1 89 ? -1.277 -7.063 14.861 1.00 94.19 89 GLY A CA 1
ATOM 663 C C . GLY A 1 89 ? -1.030 -5.739 15.590 1.00 94.19 89 GLY A C 1
ATOM 664 O O . GLY A 1 89 ? 0.072 -5.185 15.575 1.00 94.19 89 GLY A O 1
ATOM 665 N N . LEU A 1 90 ? -2.068 -5.238 16.265 1.00 93.56 90 LEU A N 1
ATOM 666 C CA . LEU A 1 90 ? -2.024 -3.991 17.033 1.00 93.56 90 LEU A CA 1
ATOM 667 C C . LEU A 1 90 ? -1.201 -4.121 18.326 1.00 93.56 90 LEU A C 1
ATOM 669 O O . LEU A 1 90 ? -1.389 -5.032 19.131 1.00 93.56 90 LEU A O 1
ATOM 673 N N . GLY A 1 91 ? -0.330 -3.139 18.557 1.00 88.25 91 GLY A N 1
ATOM 674 C CA . GLY A 1 91 ? 0.449 -2.990 19.783 1.00 88.25 91 GLY A CA 1
ATOM 675 C C . GLY A 1 91 ? 1.486 -4.094 20.012 1.00 88.25 91 GLY A C 1
ATOM 676 O O . GLY A 1 91 ? 1.836 -4.858 19.116 1.00 88.25 91 GLY A O 1
ATOM 677 N N . ALA A 1 92 ? 2.001 -4.162 21.242 1.00 82.25 92 ALA A N 1
ATOM 678 C CA . ALA A 1 92 ? 2.973 -5.180 21.645 1.00 82.25 92 ALA A CA 1
ATOM 679 C C . ALA A 1 92 ? 2.453 -6.632 21.539 1.00 82.25 92 ALA A C 1
ATOM 681 O O . ALA A 1 92 ? 3.247 -7.486 21.144 1.00 82.25 92 ALA A O 1
ATOM 682 N N . PRO A 1 93 ? 1.169 -6.939 21.836 1.00 81.94 93 PRO A N 1
ATOM 683 C CA . PRO A 1 93 ? 0.635 -8.294 21.667 1.00 81.94 93 PRO A CA 1
ATOM 684 C C . PRO A 1 93 ? 0.643 -8.782 20.214 1.00 81.94 93 PRO A C 1
ATOM 686 O O . PRO A 1 93 ? 0.788 -9.973 19.977 1.00 81.94 93 PRO A O 1
ATOM 689 N N . GLY A 1 94 ? 0.529 -7.873 19.242 1.00 82.31 94 GLY A N 1
ATOM 690 C CA . GLY A 1 94 ? 0.543 -8.198 17.816 1.00 82.31 94 GLY A CA 1
ATOM 691 C C . GLY A 1 94 ? 1.937 -8.336 17.199 1.00 82.31 94 GLY A C 1
ATOM 692 O O . GLY A 1 94 ? 2.067 -8.267 15.976 1.00 82.31 94 GLY A O 1
ATOM 693 N N . ARG A 1 95 ? 2.992 -8.455 18.014 1.00 87.88 95 ARG A N 1
ATOM 694 C CA . ARG A 1 95 ? 4.371 -8.522 17.527 1.00 87.88 95 ARG A CA 1
ATOM 695 C C . ARG A 1 95 ? 4.752 -9.913 17.046 1.00 87.88 95 ARG A C 1
ATOM 697 O O . ARG A 1 95 ? 4.690 -10.880 17.788 1.00 87.88 95 ARG A O 1
ATOM 704 N N . THR A 1 96 ? 5.204 -9.964 15.800 1.00 88.94 96 THR A N 1
ATOM 705 C CA . THR A 1 96 ? 5.662 -11.174 15.108 1.00 88.94 96 THR A CA 1
ATOM 706 C C . THR A 1 96 ? 7.106 -11.532 15.474 1.00 88.94 96 THR A C 1
ATOM 708 O O . THR A 1 96 ? 7.852 -10.690 15.980 1.00 88.94 96 THR A O 1
ATOM 711 N N . GLU A 1 97 ? 7.533 -12.754 15.143 1.00 79.69 97 GLU A N 1
ATOM 712 C CA . GLU A 1 97 ? 8.915 -13.232 15.334 1.00 79.69 97 GLU A CA 1
ATOM 713 C C . GLU A 1 97 ? 9.977 -12.337 14.651 1.00 79.69 97 GLU A C 1
ATOM 715 O O . GLU A 1 97 ? 10.947 -11.954 15.310 1.00 79.69 97 GLU A O 1
ATOM 720 N N . PRO A 1 98 ? 9.804 -11.872 13.389 1.00 77.12 98 PRO A N 1
ATOM 721 C CA . PRO A 1 98 ? 10.703 -10.875 12.787 1.00 77.12 98 PRO A CA 1
ATOM 722 C C . PRO A 1 98 ? 10.644 -9.487 13.455 1.00 77.12 98 PRO A C 1
ATOM 724 O O . PRO A 1 98 ? 11.390 -8.575 13.088 1.00 77.12 98 PRO A O 1
ATOM 727 N N . GLY A 1 99 ? 9.750 -9.303 14.428 1.00 84.06 99 GLY A N 1
ATOM 728 C CA . GLY A 1 99 ? 9.580 -8.107 15.237 1.00 84.06 99 GLY A CA 1
ATOM 729 C C . GLY A 1 99 ? 8.537 -7.122 14.715 1.00 84.06 99 GLY A C 1
ATOM 730 O O . GLY A 1 99 ? 8.297 -6.131 15.408 1.00 84.06 99 GLY A O 1
ATOM 731 N N . ALA A 1 100 ? 7.937 -7.363 13.543 1.00 90.31 100 ALA A N 1
ATOM 732 C CA . ALA A 1 100 ? 6.929 -6.495 12.934 1.00 90.31 100 ALA A CA 1
ATOM 733 C C . ALA A 1 100 ? 5.630 -6.483 13.758 1.00 90.31 100 ALA A C 1
ATOM 735 O O . ALA A 1 100 ? 5.195 -7.528 14.238 1.00 90.31 100 ALA A O 1
ATOM 736 N N . HIS A 1 101 ? 5.047 -5.299 13.934 1.00 94.00 101 HIS A N 1
ATOM 737 C CA . HIS A 1 101 ? 3.768 -5.043 14.607 1.00 94.00 101 HIS A CA 1
ATOM 738 C C . HIS A 1 101 ? 3.245 -3.666 14.188 1.00 94.00 101 HIS A C 1
ATOM 740 O O . HIS A 1 101 ? 3.989 -2.878 13.601 1.00 94.00 101 HIS A O 1
ATOM 746 N N . LEU A 1 102 ? 1.999 -3.358 14.542 1.00 95.81 102 LEU A N 1
ATOM 747 C CA . LEU A 1 102 ? 1.369 -2.058 14.333 1.00 95.81 102 LEU A CA 1
ATOM 748 C C . LEU A 1 102 ? 1.393 -1.258 15.652 1.00 95.81 102 LEU A C 1
ATOM 750 O O . LEU A 1 102 ? 0.506 -1.440 16.493 1.00 95.81 102 LEU A O 1
ATOM 754 N N . PRO A 1 103 ? 2.402 -0.404 15.913 1.00 95.19 103 PRO A N 1
ATOM 755 C CA . PRO A 1 103 ? 2.524 0.280 17.199 1.00 95.19 103 PRO A CA 1
ATOM 756 C C . PRO A 1 103 ? 1.397 1.293 17.402 1.00 95.19 103 PRO A C 1
ATOM 758 O O . PRO A 1 103 ? 1.233 2.206 16.597 1.00 95.19 103 PRO A O 1
ATOM 761 N N . VAL A 1 104 ? 0.661 1.174 18.506 1.00 96.88 104 VAL A N 1
ATOM 762 C CA . VAL A 1 104 ? -0.401 2.118 18.879 1.00 96.88 104 VAL A CA 1
ATOM 763 C C . VAL A 1 104 ? 0.206 3.351 19.550 1.00 96.88 104 VAL A C 1
ATOM 765 O O . VAL A 1 104 ? 0.980 3.224 20.499 1.00 96.88 104 VAL A O 1
ATOM 768 N N . ALA A 1 105 ? -0.140 4.540 19.057 1.00 97.50 105 ALA A N 1
ATOM 769 C CA . ALA A 1 105 ? 0.256 5.805 19.665 1.00 97.50 105 ALA A CA 1
ATOM 770 C C . ALA A 1 105 ? -0.500 6.063 20.972 1.00 97.50 105 ALA A C 1
ATOM 772 O O . ALA A 1 105 ? -1.693 5.780 21.084 1.00 97.50 105 ALA A O 1
ATOM 773 N N . VAL A 1 106 ? 0.178 6.689 21.932 1.00 98.25 106 VAL A N 1
ATOM 774 C CA . VAL A 1 106 ? -0.415 7.099 23.212 1.00 98.25 106 VAL A CA 1
ATOM 775 C C . VAL A 1 106 ? -0.455 8.626 23.255 1.00 98.25 106 VAL A C 1
ATOM 777 O O . VAL A 1 106 ? 0.611 9.239 23.215 1.00 98.25 106 VAL A O 1
ATOM 780 N N . PRO A 1 107 ? -1.637 9.265 23.289 1.00 98.44 107 PRO A N 1
ATOM 781 C CA . PRO A 1 107 ? -1.737 10.716 23.165 1.00 98.44 107 PRO A CA 1
ATOM 782 C C . PRO A 1 107 ? -1.153 11.445 24.370 1.00 98.44 107 PRO A C 1
ATOM 784 O O . PRO A 1 107 ? -1.271 10.992 25.507 1.00 98.44 107 PRO A O 1
ATOM 787 N N . ASP A 1 108 ? -0.593 12.625 24.124 1.00 98.38 108 ASP A N 1
ATOM 788 C CA . ASP A 1 108 ? -0.476 13.664 25.142 1.00 98.38 108 ASP A CA 1
ATOM 789 C C . ASP A 1 108 ? -1.839 14.350 25.293 1.00 98.38 108 ASP A C 1
ATOM 791 O O . ASP A 1 108 ? -2.364 14.948 24.356 1.00 98.38 108 ASP A O 1
ATOM 795 N N . THR A 1 109 ? -2.421 14.250 26.480 1.00 98.06 109 THR A N 1
ATOM 796 C CA . THR A 1 109 ? -3.743 14.794 26.814 1.00 98.06 109 THR A CA 1
ATOM 797 C C . THR A 1 109 ? -3.669 16.053 27.683 1.00 98.06 109 THR A C 1
ATOM 799 O O . THR A 1 109 ? -4.703 16.625 28.036 1.00 98.06 109 THR A O 1
ATOM 802 N N . LEU A 1 110 ? -2.453 16.495 28.028 1.00 97.62 110 LEU A N 1
ATOM 803 C CA . LEU A 1 110 ? -2.191 17.602 28.947 1.00 97.62 110 LEU A CA 1
ATOM 804 C C . LEU A 1 110 ? -1.850 18.892 28.203 1.00 97.62 110 LEU A C 1
ATOM 806 O O . LEU A 1 110 ? -2.323 19.958 28.594 1.00 97.62 110 LEU A O 1
ATOM 810 N N . SER A 1 111 ? -1.057 18.806 27.128 1.00 96.25 111 SER A N 1
ATOM 811 C CA . SER A 1 111 ? -0.604 19.987 26.375 1.00 96.25 111 SER A CA 1
ATOM 812 C C . SER A 1 111 ? -1.760 20.768 25.745 1.00 96.25 111 SER A C 1
ATOM 814 O O . SER A 1 111 ? -1.709 21.993 25.662 1.00 96.25 111 SER A O 1
ATOM 816 N N . TYR A 1 112 ? -2.820 20.065 25.334 1.00 96.31 112 TYR A N 1
ATOM 817 C CA . TYR A 1 112 ? -4.046 20.656 24.799 1.00 96.31 112 TYR A CA 1
ATOM 818 C C . TYR A 1 112 ? -5.264 20.014 25.473 1.00 96.31 112 TYR A C 1
ATOM 820 O O . TYR A 1 112 ? -5.794 19.025 24.959 1.00 96.31 112 TYR A O 1
ATOM 828 N N . PRO A 1 113 ? -5.729 20.556 26.613 1.00 95.06 113 PRO A N 1
ATOM 829 C CA . PRO A 1 113 ? -6.867 19.999 27.333 1.00 95.06 113 PRO A CA 1
ATOM 830 C C . PRO A 1 113 ? -8.096 19.825 26.431 1.00 95.06 113 PRO A C 1
ATOM 832 O O . PRO A 1 113 ? -8.483 20.735 25.700 1.00 95.06 113 PRO A O 1
ATOM 835 N N . GLY A 1 114 ? -8.710 18.641 26.490 1.00 95.19 114 GLY A N 1
ATOM 836 C CA . GLY A 1 114 ? -9.860 18.277 25.653 1.00 95.19 114 GLY A CA 1
ATOM 837 C C . GLY A 1 114 ? -9.505 17.734 24.264 1.00 95.19 114 GLY A C 1
ATOM 838 O O . GLY A 1 114 ? -10.409 17.405 23.498 1.00 95.19 114 GLY A O 1
ATOM 839 N N . CYS A 1 115 ? -8.221 17.605 23.933 1.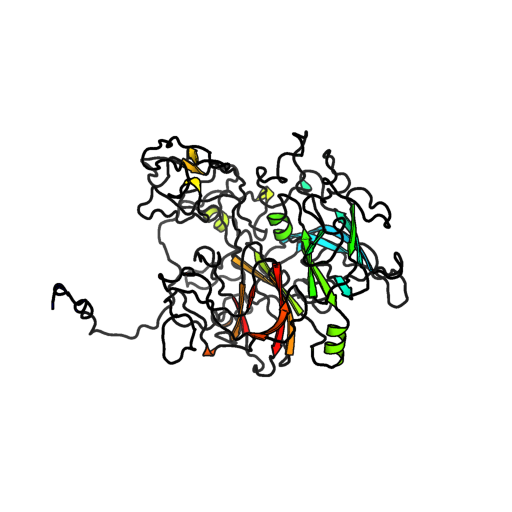00 97.31 115 CYS A N 1
ATOM 840 C CA . CYS A 1 115 ? -7.755 17.028 22.676 1.00 97.31 115 CYS A CA 1
ATOM 841 C C . CYS A 1 115 ? -6.672 15.977 22.916 1.00 97.31 115 CYS A C 1
ATOM 843 O O . CYS A 1 115 ? -6.041 15.942 23.971 1.00 97.31 115 CYS A O 1
ATOM 845 N N . ASP A 1 116 ? -6.467 15.135 21.912 1.00 98.56 116 ASP A N 1
ATOM 846 C CA . ASP A 1 116 ? -5.322 14.234 21.839 1.00 98.56 116 ASP A CA 1
ATOM 847 C C . ASP A 1 116 ? -4.219 14.896 21.015 1.00 98.56 116 ASP A C 1
ATOM 849 O O . ASP A 1 116 ? -4.462 15.340 19.891 1.00 98.56 116 ASP A O 1
ATOM 853 N N . TYR A 1 117 ? -3.015 15.000 21.577 1.00 98.69 117 TYR A N 1
ATOM 854 C CA . TYR A 1 117 ? -1.867 15.618 20.922 1.00 98.69 117 TYR A CA 1
ATOM 855 C C . TYR A 1 117 ? -0.763 14.607 20.616 1.00 98.69 117 TYR A C 1
ATOM 857 O O . TYR A 1 117 ? -0.345 13.824 21.473 1.00 98.69 117 TYR A O 1
ATOM 865 N N . TYR A 1 118 ? -0.252 14.676 19.389 1.00 98.75 118 TYR A N 1
ATOM 866 C CA . TYR A 1 118 ? 0.870 13.871 18.924 1.00 98.75 118 TYR A CA 1
ATOM 867 C C . TYR A 1 118 ? 1.917 14.740 18.226 1.00 98.75 118 TYR A C 1
ATOM 869 O O . TYR A 1 118 ? 1.600 15.634 17.443 1.00 98.75 118 TYR A O 1
ATOM 877 N N . GLU A 1 119 ? 3.185 14.416 18.437 1.00 98.56 119 GLU A N 1
ATOM 878 C CA . GLU A 1 119 ? 4.277 14.811 17.557 1.00 98.56 119 GLU A CA 1
ATOM 879 C C . GLU A 1 119 ? 4.638 13.608 16.695 1.00 98.56 119 GLU A C 1
ATOM 881 O O . GLU A 1 119 ? 5.042 12.573 17.223 1.00 98.56 119 GLU A O 1
ATOM 886 N N . ILE A 1 120 ? 4.471 13.718 15.379 1.00 98.62 120 ILE A N 1
ATOM 887 C CA . ILE A 1 120 ? 4.717 12.625 14.435 1.00 98.62 120 ILE A CA 1
ATOM 888 C C . ILE A 1 120 ? 5.917 12.983 13.564 1.00 98.62 120 ILE A C 1
ATOM 890 O O . ILE A 1 120 ? 5.894 13.963 12.824 1.00 98.62 120 ILE A O 1
ATOM 894 N N . GLY A 1 121 ? 6.972 12.180 13.658 1.00 98.25 121 GLY A N 1
ATOM 895 C CA . GLY A 1 121 ? 8.179 12.291 12.852 1.00 98.25 121 GLY A CA 1
ATOM 896 C C . GLY A 1 121 ? 8.138 11.380 11.633 1.00 98.25 121 GLY A C 1
ATOM 897 O O . GLY A 1 121 ? 7.797 10.206 11.761 1.00 98.25 121 GLY A O 1
ATOM 898 N N . LEU A 1 122 ? 8.545 11.895 10.476 1.00 98.69 122 LEU A N 1
ATOM 899 C CA . LEU A 1 122 ? 8.877 11.099 9.296 1.00 98.69 122 LEU A CA 1
ATOM 900 C C . LEU A 1 122 ? 10.375 10.798 9.287 1.00 98.69 122 LEU A C 1
ATOM 902 O O . LEU A 1 122 ? 11.184 11.725 9.299 1.00 98.69 122 LEU A O 1
ATOM 906 N N . ARG A 1 123 ? 10.752 9.519 9.224 1.00 97.81 123 ARG A N 1
ATOM 907 C CA . ARG A 1 123 ? 12.153 9.086 9.140 1.00 97.81 123 ARG A CA 1
ATOM 908 C C . ARG A 1 123 ? 12.335 7.970 8.131 1.00 97.81 123 ARG A C 1
ATOM 910 O O . ARG A 1 123 ? 11.439 7.167 7.889 1.00 97.81 123 ARG A O 1
ATOM 917 N N . GLU A 1 124 ? 13.547 7.891 7.610 1.00 98.06 124 GLU A N 1
ATOM 918 C CA . GLU A 1 124 ? 14.019 6.710 6.908 1.00 98.06 124 GLU A CA 1
ATOM 919 C C . GLU A 1 124 ? 14.503 5.646 7.903 1.00 98.06 124 GLU A C 1
ATOM 921 O O . GLU A 1 124 ? 15.084 5.970 8.944 1.00 98.06 124 GLU A O 1
ATOM 926 N N . TYR A 1 125 ? 14.227 4.379 7.604 1.00 97.56 125 TYR A N 1
ATOM 927 C CA . TYR A 1 125 ? 14.552 3.230 8.444 1.00 97.56 125 TYR A CA 1
ATOM 928 C C . TYR A 1 125 ? 14.624 1.947 7.604 1.00 97.56 125 TYR A C 1
ATOM 930 O O . TYR A 1 125 ? 14.319 1.952 6.412 1.00 97.56 125 TYR A O 1
ATOM 938 N N . SER A 1 126 ? 15.021 0.836 8.227 1.00 96.81 126 SER A N 1
ATOM 939 C CA . SER A 1 126 ? 14.990 -0.487 7.598 1.00 96.81 126 SER A CA 1
ATOM 940 C C . SER A 1 126 ? 14.166 -1.475 8.417 1.00 96.81 126 SER A C 1
ATOM 942 O O . SER A 1 126 ? 14.302 -1.556 9.646 1.00 96.81 126 SER A O 1
ATOM 944 N N . GLN A 1 127 ? 13.342 -2.262 7.729 1.00 95.81 127 GLN A N 1
ATOM 945 C CA . GLN A 1 127 ? 12.512 -3.312 8.314 1.00 95.81 127 GLN A CA 1
ATOM 946 C C . GLN A 1 127 ? 12.484 -4.529 7.390 1.00 95.81 127 GLN A C 1
ATOM 948 O O . GLN A 1 127 ? 12.430 -4.399 6.173 1.00 95.81 127 GLN A O 1
ATOM 953 N N . ARG A 1 128 ? 12.526 -5.732 7.969 1.00 95.19 128 ARG A N 1
ATOM 954 C CA . ARG A 1 128 ? 12.264 -6.959 7.212 1.00 95.19 128 ARG A CA 1
ATOM 955 C C . ARG A 1 128 ? 10.767 -7.060 6.931 1.00 95.19 128 ARG A C 1
ATOM 957 O O . ARG A 1 128 ? 9.986 -7.061 7.878 1.00 95.19 128 ARG A O 1
ATOM 964 N N . LEU A 1 129 ? 10.405 -7.152 5.653 1.00 95.94 129 LEU A N 1
ATOM 965 C CA . LEU A 1 129 ? 9.027 -7.389 5.196 1.00 95.94 129 LEU A CA 1
ATOM 966 C C . LEU A 1 129 ? 8.758 -8.875 4.905 1.00 95.94 129 LEU A C 1
ATOM 968 O O . LEU A 1 129 ? 7.629 -9.263 4.634 1.00 95.94 129 LEU A O 1
ATOM 972 N N . HIS A 1 130 ? 9.796 -9.712 4.979 1.00 94.75 130 HIS A N 1
ATOM 973 C CA . HIS A 1 130 ? 9.714 -11.166 4.903 1.00 94.75 130 HIS A CA 1
ATOM 974 C C . HIS A 1 130 ? 10.983 -11.791 5.505 1.00 94.75 130 HIS A C 1
ATOM 976 O O . HIS A 1 130 ? 12.067 -11.203 5.402 1.00 94.75 130 HIS A O 1
ATOM 982 N N . ARG A 1 131 ? 10.901 -12.981 6.110 1.00 92.38 131 ARG A N 1
ATOM 983 C CA . ARG A 1 131 ? 12.069 -13.652 6.721 1.00 92.38 131 ARG A CA 1
ATOM 984 C C . ARG A 1 131 ? 13.175 -14.027 5.735 1.00 92.38 131 ARG A C 1
ATOM 986 O O . ARG A 1 131 ? 14.347 -14.037 6.123 1.00 92.38 131 ARG A O 1
ATOM 993 N N . ASP A 1 132 ? 12.806 -14.286 4.481 1.00 91.69 132 ASP A N 1
ATOM 994 C CA . ASP A 1 132 ? 13.732 -14.669 3.403 1.00 91.69 132 ASP A CA 1
ATOM 995 C C . ASP A 1 132 ? 14.308 -13.457 2.649 1.00 91.69 132 ASP A C 1
ATOM 997 O O . ASP A 1 132 ? 15.079 -13.615 1.703 1.00 91.69 132 ASP A O 1
ATOM 1001 N N . LEU A 1 133 ? 13.974 -12.235 3.081 1.00 92.44 133 LEU A N 1
ATOM 1002 C CA . LEU A 1 133 ? 14.550 -11.003 2.550 1.00 92.44 133 LEU A CA 1
ATOM 1003 C C . LEU A 1 133 ? 15.560 -10.376 3.519 1.00 92.44 133 LEU A C 1
ATOM 1005 O O . LEU A 1 133 ? 15.439 -10.484 4.749 1.00 92.44 133 LEU A O 1
ATOM 1009 N N . PRO A 1 134 ? 16.559 -9.650 2.997 1.00 94.56 134 PRO A N 1
ATOM 1010 C CA . PRO A 1 134 ? 17.227 -8.597 3.751 1.00 94.56 134 PRO A CA 1
ATOM 1011 C C . PRO A 1 134 ? 16.223 -7.561 4.286 1.00 94.56 134 PRO A C 1
ATOM 1013 O O . PRO A 1 134 ? 15.065 -7.511 3.877 1.00 94.56 134 PRO A O 1
ATOM 1016 N N . ALA A 1 135 ? 16.656 -6.721 5.227 1.00 96.06 135 ALA A N 1
ATOM 1017 C CA . ALA A 1 135 ? 15.823 -5.604 5.661 1.00 96.06 135 ALA A CA 1
ATOM 1018 C C . ALA A 1 135 ? 15.664 -4.590 4.513 1.00 96.06 135 ALA A C 1
ATOM 1020 O O . ALA A 1 135 ? 16.656 -4.105 3.973 1.00 96.06 135 ALA A O 1
ATOM 1021 N N . THR A 1 136 ? 14.425 -4.251 4.176 1.00 97.88 136 THR A N 1
ATOM 1022 C CA . THR A 1 136 ? 14.072 -3.289 3.130 1.00 97.88 136 THR A CA 1
ATOM 1023 C C . THR A 1 136 ? 14.181 -1.865 3.675 1.00 97.88 136 THR A C 1
ATOM 1025 O O . THR A 1 136 ? 13.746 -1.592 4.797 1.00 97.88 136 THR A O 1
ATOM 1028 N N . ARG A 1 137 ? 14.777 -0.947 2.902 1.00 98.19 137 ARG A N 1
ATOM 1029 C CA . ARG A 1 137 ? 14.824 0.496 3.207 1.00 98.19 137 ARG A CA 1
ATOM 1030 C C . ARG A 1 137 ? 13.440 1.109 2.967 1.00 98.19 137 ARG A C 1
ATOM 1032 O O . ARG A 1 137 ? 12.849 0.882 1.918 1.00 98.19 137 ARG A O 1
ATOM 1039 N N . LEU A 1 138 ? 12.936 1.865 3.939 1.00 98.38 138 LEU A N 1
ATOM 1040 C CA . LEU A 1 138 ? 11.594 2.451 3.959 1.00 98.38 138 LEU A CA 1
ATOM 1041 C C . LEU A 1 138 ? 11.636 3.878 4.513 1.00 98.38 138 LEU A C 1
ATOM 1043 O O . LEU A 1 138 ? 12.551 4.246 5.253 1.00 98.38 138 LEU A O 1
ATOM 1047 N N . ARG A 1 139 ? 10.609 4.673 4.214 1.00 98.31 139 ARG A N 1
ATOM 1048 C CA . ARG A 1 139 ? 10.317 5.941 4.902 1.00 98.31 139 ARG A CA 1
ATOM 1049 C C . ARG A 1 139 ? 8.978 5.804 5.598 1.00 98.31 139 ARG A C 1
ATOM 1051 O O . ARG A 1 139 ? 8.027 5.398 4.957 1.00 98.31 139 ARG A O 1
ATOM 1058 N N . GLY A 1 140 ? 8.898 6.124 6.884 1.00 97.75 140 GLY A N 1
ATOM 1059 C CA . GLY A 1 140 ? 7.686 5.890 7.669 1.00 97.75 140 GLY A CA 1
ATOM 1060 C C . GLY A 1 140 ? 7.571 6.802 8.879 1.00 97.75 140 GLY A C 1
ATOM 1061 O O . GLY A 1 140 ? 8.488 7.566 9.204 1.00 97.75 140 GLY A O 1
ATOM 1062 N N . TYR A 1 141 ? 6.421 6.721 9.537 1.00 98.50 141 TYR A N 1
ATOM 1063 C CA . TYR A 1 141 ? 6.056 7.625 10.616 1.00 98.50 141 TYR A CA 1
ATOM 1064 C C . TYR A 1 141 ? 6.362 7.038 11.999 1.00 98.50 141 TYR A C 1
ATOM 1066 O O . TYR A 1 141 ? 6.505 5.832 12.204 1.00 98.50 141 TYR A O 1
ATOM 1074 N N . ARG A 1 142 ? 6.496 7.922 12.988 1.00 96.88 142 ARG A N 1
ATOM 1075 C CA . ARG A 1 142 ? 6.743 7.563 14.387 1.00 96.88 142 ARG A CA 1
ATOM 1076 C C . ARG A 1 142 ? 6.222 8.653 15.320 1.00 96.88 142 ARG A C 1
ATOM 1078 O O . ARG A 1 142 ? 6.444 9.827 15.050 1.00 96.88 142 ARG A O 1
ATOM 1085 N N . GLN A 1 143 ? 5.648 8.282 16.464 1.00 98.31 143 GLN A N 1
ATOM 1086 C CA . GLN A 1 143 ? 5.393 9.231 17.555 1.00 98.31 143 GLN A CA 1
ATOM 1087 C C . GLN A 1 143 ? 6.706 9.667 18.240 1.00 98.31 143 GLN A C 1
ATOM 1089 O O . GLN A 1 143 ? 7.573 8.839 18.514 1.00 98.31 143 GLN A O 1
ATOM 1094 N N . LEU A 1 144 ? 6.859 10.958 18.534 1.00 98.19 144 LEU A N 1
ATOM 1095 C CA . LEU A 1 144 ? 8.076 11.544 19.107 1.00 98.19 144 LEU A CA 1
ATOM 1096 C C . LEU A 1 144 ? 7.906 12.034 20.548 1.00 98.19 144 LEU A C 1
ATOM 1098 O O . LEU A 1 144 ? 8.846 11.926 21.334 1.00 98.19 144 LEU A O 1
ATOM 1102 N N . ASN A 1 145 ? 6.735 12.563 20.898 1.00 98.25 145 ASN A N 1
ATOM 1103 C CA . ASN A 1 145 ? 6.436 13.032 22.249 1.00 98.25 145 ASN A CA 1
ATOM 1104 C C . ASN A 1 145 ? 6.017 11.882 23.174 1.00 98.25 145 ASN A C 1
ATOM 1106 O O . ASN A 1 145 ? 5.535 10.844 22.719 1.00 98.25 145 ASN A O 1
ATOM 1110 N N . LEU A 1 146 ? 6.168 12.100 24.482 1.00 98.44 146 LEU A N 1
ATOM 1111 C CA . LEU A 1 146 ? 5.640 11.202 25.508 1.00 98.44 146 LEU A CA 1
ATOM 1112 C C . LEU A 1 146 ? 4.108 11.260 25.525 1.00 98.44 146 LEU A C 1
ATOM 1114 O O . LEU A 1 146 ? 3.530 12.342 25.425 1.00 98.44 146 LEU A O 1
ATOM 1118 N N . GLY A 1 147 ? 3.473 10.103 25.687 1.00 98.19 147 GLY A N 1
ATOM 1119 C CA . GLY A 1 147 ? 2.039 9.989 25.934 1.00 98.19 147 GLY A CA 1
ATOM 1120 C C . GLY A 1 147 ? 1.689 10.118 27.416 1.00 98.19 147 GLY A C 1
ATOM 1121 O O . GLY A 1 147 ? 2.539 9.901 28.287 1.00 98.19 147 GLY A O 1
ATOM 1122 N N . THR A 1 148 ? 0.432 10.448 27.709 1.00 98.38 148 THR A N 1
ATOM 1123 C CA . THR A 1 148 ? -0.092 10.542 29.076 1.00 98.38 148 THR A CA 1
ATOM 1124 C C . THR A 1 148 ? -0.402 9.155 29.646 1.00 98.38 148 THR A C 1
ATOM 1126 O O . THR A 1 148 ? -1.115 8.365 29.030 1.00 98.38 148 THR A O 1
ATOM 1129 N N . ASP A 1 149 ? 0.122 8.857 30.834 1.00 97.25 149 ASP A N 1
ATOM 1130 C CA . ASP A 1 149 ? -0.174 7.637 31.585 1.00 97.25 149 ASP A CA 1
ATOM 1131 C C . ASP A 1 149 ? -1.530 7.706 32.315 1.00 97.25 149 ASP A C 1
ATOM 1133 O O . ASP A 1 149 ? -2.187 8.746 32.385 1.00 97.25 149 ASP A O 1
ATOM 1137 N N . GLY A 1 150 ? -1.953 6.586 32.912 1.00 95.62 150 GLY A N 1
ATOM 1138 C CA . GLY A 1 150 ? -3.205 6.517 33.678 1.00 95.62 150 GLY A CA 1
ATOM 1139 C C . GLY A 1 150 ? -3.248 7.405 34.931 1.00 95.62 150 GLY A C 1
ATOM 1140 O O . GLY A 1 150 ? -4.318 7.568 35.511 1.00 95.62 150 GLY A O 1
ATOM 1141 N N . ASN A 1 151 ? -2.116 7.990 35.342 1.00 96.31 151 ASN A N 1
ATOM 1142 C CA . ASN A 1 151 ? -2.023 8.930 36.458 1.00 96.31 151 ASN A CA 1
ATOM 1143 C C . ASN A 1 151 ? -2.051 10.398 35.997 1.00 96.31 151 ASN A C 1
ATOM 1145 O O . ASN A 1 151 ? -1.967 11.292 36.836 1.00 96.31 151 ASN A O 1
ATOM 1149 N N . GLY A 1 152 ? -2.170 10.659 34.691 1.00 95.44 152 GLY A N 1
ATOM 1150 C CA . GLY A 1 152 ? -2.198 12.014 34.150 1.00 95.44 152 GLY A CA 1
ATOM 1151 C C . GLY A 1 152 ? -0.816 12.650 34.007 1.00 95.44 152 GLY A C 1
ATOM 1152 O O . GLY A 1 152 ? -0.710 13.871 34.094 1.00 95.44 152 GLY A O 1
ATOM 1153 N N . HIS A 1 153 ? 0.243 11.860 33.797 1.00 97.38 153 HIS A N 1
ATOM 1154 C CA . HIS A 1 153 ? 1.590 12.369 33.529 1.00 97.38 153 HIS A CA 1
ATOM 1155 C C . HIS A 1 153 ? 2.091 11.940 32.149 1.00 97.38 153 HIS A C 1
ATOM 1157 O O . HIS A 1 153 ? 1.925 10.792 31.749 1.00 97.38 153 HIS A O 1
ATOM 1163 N N . ASN A 1 154 ? 2.771 12.836 31.430 1.00 97.25 154 ASN A N 1
ATOM 1164 C CA . ASN A 1 154 ? 3.386 12.508 30.141 1.00 97.25 154 ASN A CA 1
ATOM 1165 C C . ASN A 1 154 ? 4.678 11.700 30.341 1.00 97.25 154 ASN A C 1
ATOM 1167 O O . ASN A 1 154 ? 5.770 12.263 30.341 1.00 97.25 154 ASN A O 1
ATOM 1171 N N . THR A 1 155 ? 4.549 10.389 30.557 1.00 97.69 155 THR A N 1
ATOM 1172 C CA . THR A 1 155 ? 5.653 9.462 30.880 1.00 97.69 155 THR A CA 1
ATOM 1173 C C . THR A 1 155 ? 5.742 8.265 29.934 1.00 97.69 155 THR A C 1
ATOM 1175 O O . THR A 1 155 ? 6.760 7.571 29.925 1.00 97.69 155 THR A O 1
ATOM 1178 N N . VAL A 1 156 ? 4.714 8.011 29.117 1.00 97.62 156 VAL A N 1
ATOM 1179 C CA . VAL A 1 156 ? 4.685 6.847 28.227 1.00 97.62 156 VAL A CA 1
ATOM 1180 C C . VAL A 1 156 ? 5.592 7.106 27.031 1.00 97.62 156 VAL A C 1
ATOM 1182 O O . VAL A 1 156 ? 5.301 7.952 26.185 1.00 97.62 156 VAL A O 1
ATOM 1185 N N . ALA A 1 157 ? 6.712 6.390 26.967 1.00 96.69 157 ALA A N 1
ATOM 1186 C CA . ALA A 1 157 ? 7.674 6.541 25.886 1.00 96.69 157 ALA A CA 1
ATOM 1187 C C . ALA A 1 157 ? 7.109 6.005 24.556 1.00 96.69 157 ALA A C 1
ATOM 1189 O O . ALA A 1 157 ? 6.567 4.896 24.530 1.00 96.69 157 ALA A O 1
ATOM 1190 N N . PRO A 1 158 ? 7.259 6.741 23.441 1.00 94.81 158 PRO A N 1
ATOM 1191 C CA . PRO A 1 158 ? 6.913 6.209 22.133 1.00 94.81 158 PRO A CA 1
ATOM 1192 C C . PRO A 1 158 ? 7.935 5.146 21.680 1.00 94.81 158 PRO A C 1
ATOM 1194 O O . PRO A 1 158 ? 9.066 5.132 22.179 1.00 94.81 158 PRO A O 1
ATOM 1197 N N . PRO A 1 159 ? 7.598 4.292 20.690 1.00 90.81 159 PRO A N 1
ATOM 1198 C CA . PRO A 1 159 ? 8.536 3.318 20.115 1.00 90.81 159 PRO A CA 1
ATOM 1199 C C . PRO A 1 159 ? 9.852 3.977 19.696 1.00 90.81 159 PRO A C 1
ATOM 1201 O O . PRO A 1 159 ? 9.822 5.121 19.274 1.00 90.81 159 PRO A O 1
ATOM 1204 N N . GLU A 1 160 ? 11.002 3.302 19.750 1.00 91.56 160 GLU A N 1
ATOM 1205 C CA . GLU A 1 160 ? 12.322 3.922 19.479 1.00 91.56 160 GLU A CA 1
ATOM 1206 C C . GLU A 1 160 ? 12.570 4.293 18.004 1.00 91.56 160 GLU A C 1
ATOM 1208 O O . GLU A 1 160 ? 13.368 5.179 17.690 1.00 91.56 160 GLU A O 1
ATOM 1213 N N . ARG A 1 161 ? 11.867 3.628 17.086 1.00 93.62 161 ARG A N 1
ATOM 1214 C CA . ARG A 1 161 ? 12.011 3.772 15.633 1.00 93.62 161 ARG A CA 1
ATOM 1215 C C . ARG A 1 161 ? 10.646 3.701 14.932 1.00 93.62 161 ARG A C 1
ATOM 1217 O O . ARG A 1 161 ? 9.690 3.243 15.561 1.00 93.62 161 ARG A O 1
ATOM 1224 N N . PRO A 1 162 ? 10.545 4.147 13.666 1.00 95.81 162 PRO A N 1
ATOM 1225 C CA . PRO A 1 162 ? 9.370 3.885 12.841 1.00 95.81 162 PRO A CA 1
ATOM 1226 C C . PRO A 1 162 ? 9.133 2.386 12.652 1.00 95.81 162 PRO A C 1
ATOM 1228 O O . PRO A 1 162 ? 10.072 1.587 12.683 1.00 95.81 162 PRO A O 1
ATOM 1231 N N . TRP A 1 163 ? 7.873 2.043 12.421 1.00 95.69 163 TRP A N 1
ATOM 1232 C CA . TRP A 1 163 ? 7.422 0.725 11.989 1.00 95.69 163 TRP A CA 1
ATOM 1233 C C . TRP A 1 163 ? 6.465 0.931 10.826 1.00 95.69 163 TRP A C 1
ATOM 1235 O O . TRP A 1 163 ? 5.729 1.919 10.817 1.00 95.69 163 TRP A O 1
ATOM 1245 N N . HIS A 1 164 ? 6.477 0.023 9.854 1.00 96.56 164 HIS A N 1
ATOM 1246 C CA . HIS A 1 164 ? 5.586 0.135 8.697 1.00 96.56 164 HIS A CA 1
ATOM 1247 C C . HIS A 1 164 ? 4.127 0.166 9.166 1.00 96.56 164 HIS A C 1
ATOM 1249 O O . HIS A 1 164 ? 3.771 -0.602 10.059 1.00 96.56 164 HIS A O 1
ATOM 1255 N N . LEU A 1 165 ? 3.312 1.076 8.615 1.00 96.56 165 LEU A N 1
ATOM 1256 C CA . LEU A 1 165 ? 1.923 1.361 9.035 1.00 96.56 165 LEU A CA 1
ATOM 1257 C C . LEU A 1 165 ? 1.755 1.971 10.439 1.00 96.56 165 LEU A C 1
ATOM 1259 O O . LEU A 1 165 ? 0.628 2.190 10.896 1.00 96.56 165 LEU A O 1
ATOM 1263 N N . GLY A 1 166 ? 2.859 2.262 11.125 1.00 91.44 166 GLY A N 1
ATOM 1264 C CA . GLY A 1 166 ? 2.887 2.910 12.428 1.00 91.44 166 GLY A CA 1
ATOM 1265 C C . GLY A 1 166 ? 3.216 4.409 12.344 1.00 91.44 166 GLY A C 1
ATOM 1266 O O . GLY A 1 166 ? 3.851 4.851 11.389 1.00 91.44 166 GLY A O 1
ATOM 1267 N N . PRO A 1 167 ? 2.842 5.201 13.364 1.00 96.81 167 PRO A N 1
ATOM 1268 C CA . PRO A 1 167 ? 2.046 4.794 14.513 1.00 96.81 167 PRO A CA 1
ATOM 1269 C C . PRO A 1 167 ? 0.550 4.718 14.178 1.00 96.81 167 PRO A C 1
ATOM 1271 O O . PRO A 1 167 ? 0.036 5.529 13.414 1.00 96.81 167 PRO A O 1
ATOM 1274 N N . VAL A 1 168 ? -0.160 3.782 14.802 1.00 98.12 168 VAL A N 1
ATOM 1275 C CA . VAL A 1 168 ? -1.619 3.684 14.725 1.00 98.12 168 VAL A CA 1
ATOM 1276 C C . VAL A 1 168 ? -2.244 4.652 15.720 1.00 98.12 168 VAL A C 1
ATOM 1278 O O . VAL A 1 168 ? -2.019 4.536 16.926 1.00 98.12 168 VAL A O 1
ATOM 1281 N N . VAL A 1 169 ? -3.052 5.589 15.233 1.00 98.44 169 VAL A N 1
ATOM 1282 C CA . VAL A 1 169 ? -3.847 6.485 16.081 1.00 98.44 169 VAL A CA 1
ATOM 1283 C C . VAL A 1 169 ? -5.203 5.842 16.345 1.00 98.44 169 VAL A C 1
ATOM 1285 O O . VAL A 1 169 ? -5.940 5.536 15.411 1.00 98.44 169 VAL A O 1
ATOM 1288 N N . LEU A 1 170 ? -5.538 5.644 17.619 1.00 97.50 170 LEU A N 1
ATOM 1289 C CA . LEU A 1 170 ? -6.890 5.286 18.044 1.00 97.50 170 LEU A CA 1
ATOM 1290 C C . LEU A 1 170 ? -7.594 6.570 18.475 1.00 97.50 170 LEU A C 1
ATOM 1292 O O . LEU A 1 170 ? -7.189 7.199 19.450 1.00 97.50 170 LEU A O 1
ATOM 1296 N N . ALA A 1 171 ? -8.617 6.971 17.733 1.00 97.81 171 ALA A N 1
ATOM 1297 C CA . ALA A 1 171 ? -9.349 8.206 17.953 1.00 97.81 171 ALA A CA 1
ATOM 1298 C C . ALA A 1 171 ? -10.822 7.930 18.226 1.00 97.81 171 ALA A C 1
ATOM 1300 O O . ALA A 1 171 ? -11.369 6.899 17.840 1.00 97.81 171 ALA A O 1
ATOM 1301 N N . ARG A 1 172 ? -11.483 8.906 18.847 1.00 97.75 172 ARG A N 1
ATOM 1302 C CA . ARG A 1 172 ? -12.908 8.846 19.160 1.00 97.75 172 ARG A CA 1
ATOM 1303 C C . ARG A 1 172 ? -13.629 10.055 18.588 1.00 97.75 172 ARG A C 1
ATOM 1305 O O . ARG A 1 172 ? -13.135 11.181 18.685 1.00 97.75 172 ARG A O 1
ATOM 1312 N N . ARG A 1 173 ? -14.821 9.835 18.036 1.00 97.88 173 ARG A N 1
ATOM 1313 C CA . ARG A 1 173 ? -15.688 10.909 17.555 1.00 97.88 173 ARG A CA 1
ATOM 1314 C C . ARG A 1 173 ? -15.922 11.946 18.655 1.00 97.88 173 ARG A C 1
ATOM 1316 O O . ARG A 1 173 ? -16.217 11.598 19.797 1.00 97.88 173 ARG A O 1
ATOM 1323 N N . GLY A 1 174 ? -15.809 13.225 18.300 1.00 95.69 174 GLY A N 1
ATOM 1324 C CA . GLY A 1 174 ? -16.002 14.347 19.224 1.00 95.69 174 GLY A CA 1
ATOM 1325 C C . GLY A 1 174 ? -14.804 14.647 20.131 1.00 95.69 174 GLY A C 1
ATOM 1326 O O . GLY A 1 174 ? -14.867 15.593 20.914 1.00 95.69 174 GLY A O 1
ATOM 1327 N N . ARG A 1 175 ? -13.703 13.891 20.016 1.00 97.50 175 ARG A N 1
ATOM 1328 C CA . ARG A 1 175 ? -12.413 14.219 20.629 1.00 97.50 175 ARG A CA 1
ATOM 1329 C C . ARG A 1 175 ? -11.426 14.626 19.530 1.00 97.50 175 ARG A C 1
ATOM 1331 O O . ARG A 1 175 ? -10.948 13.750 18.807 1.00 97.50 175 ARG A O 1
ATOM 1338 N N . PRO A 1 176 ? -11.125 15.927 19.369 1.00 98.25 176 PRO A N 1
ATOM 1339 C CA . PRO A 1 176 ? -10.226 16.375 18.316 1.00 98.25 176 PRO A CA 1
ATOM 1340 C C . PRO A 1 176 ? -8.791 15.894 18.529 1.00 98.25 176 PRO A C 1
ATOM 1342 O O . PRO A 1 176 ? -8.314 15.795 19.663 1.00 98.25 176 PRO A O 1
ATOM 1345 N N . VAL A 1 177 ? -8.088 15.679 17.422 1.00 98.69 177 VAL A N 1
ATOM 1346 C CA . VAL A 1 177 ? -6.665 15.337 17.392 1.00 98.69 177 VAL A CA 1
ATOM 1347 C C . VAL A 1 177 ? -5.859 16.519 16.856 1.00 98.69 177 VAL A C 1
ATOM 1349 O O . VAL A 1 177 ? -6.164 17.061 15.793 1.00 98.69 177 VAL A O 1
ATOM 1352 N N . ARG A 1 178 ? -4.807 16.906 17.580 1.00 98.56 178 ARG A N 1
ATOM 1353 C CA . ARG A 1 178 ? -3.780 17.855 17.132 1.00 98.56 178 ARG A CA 1
ATOM 1354 C C . ARG A 1 178 ? -2.486 17.112 16.840 1.00 98.56 178 ARG A C 1
ATOM 1356 O O . ARG A 1 178 ? -2.052 16.280 17.632 1.00 98.56 178 ARG A O 1
ATOM 1363 N N . ILE A 1 179 ? -1.845 17.443 15.727 1.00 98.62 179 ILE A N 1
ATOM 1364 C CA . ILE A 1 179 ? -0.583 16.823 15.324 1.00 98.62 179 ILE A CA 1
ATOM 1365 C C . ILE A 1 179 ? 0.428 17.910 15.000 1.00 98.62 179 ILE A C 1
ATOM 1367 O O . ILE A 1 179 ? 0.139 18.812 14.219 1.00 98.62 179 ILE A O 1
ATOM 1371 N N . LYS A 1 180 ? 1.635 17.799 15.549 1.00 98.69 180 LYS A N 1
ATOM 1372 C CA . LYS A 1 180 ? 2.823 18.450 14.997 1.00 98.69 180 LYS A CA 1
ATOM 1373 C C . LYS A 1 180 ? 3.568 17.428 14.148 1.00 98.69 180 LYS A C 1
ATOM 1375 O O . LYS A 1 180 ? 4.096 16.451 14.670 1.00 98.69 180 LYS A O 1
ATOM 1380 N N . PHE A 1 181 ? 3.597 17.641 12.841 1.00 98.69 181 PHE A N 1
ATOM 1381 C CA . PHE A 1 181 ? 4.310 16.780 11.906 1.00 98.69 181 PHE A CA 1
ATOM 1382 C C . PHE A 1 181 ? 5.719 17.319 11.675 1.00 98.69 181 PHE A C 1
ATOM 1384 O O . PHE A 1 181 ? 5.879 18.508 11.405 1.00 98.69 181 PHE A O 1
ATOM 1391 N N . ILE A 1 182 ? 6.730 16.461 11.789 1.00 98.69 182 ILE A N 1
ATOM 1392 C CA . ILE A 1 182 ? 8.145 16.830 11.715 1.00 98.69 182 ILE A CA 1
ATOM 1393 C C . ILE A 1 182 ? 8.819 15.975 10.642 1.00 98.69 182 ILE A C 1
ATOM 1395 O O . ILE A 1 182 ? 8.871 14.749 10.743 1.00 98.69 182 ILE A O 1
ATOM 1399 N N . ASN A 1 183 ? 9.384 16.622 9.628 1.00 98.62 183 ASN A N 1
ATOM 1400 C CA . ASN A 1 183 ? 10.163 15.950 8.603 1.00 98.62 183 ASN A CA 1
ATOM 1401 C C . ASN A 1 183 ? 11.610 15.765 9.093 1.00 98.62 183 ASN A C 1
ATOM 1403 O O . ASN A 1 183 ? 12.380 16.723 9.170 1.00 98.62 183 ASN A O 1
ATOM 1407 N N . GLN A 1 184 ? 11.963 14.530 9.458 1.00 98.06 184 GLN A N 1
ATOM 1408 C CA . GLN A 1 184 ? 13.291 14.145 9.950 1.00 98.06 184 GLN A CA 1
ATOM 1409 C C . GLN A 1 184 ? 14.071 13.326 8.905 1.00 98.06 184 GLN A C 1
ATOM 1411 O O . GLN A 1 184 ? 14.968 12.556 9.268 1.00 98.06 184 GLN A O 1
ATOM 1416 N N . LEU A 1 185 ? 13.720 13.445 7.618 1.00 98.19 185 LEU A N 1
ATOM 1417 C CA . LEU A 1 185 ? 14.515 12.867 6.538 1.00 98.19 185 LEU A CA 1
ATOM 1418 C C . LEU A 1 185 ? 15.878 13.579 6.424 1.00 98.19 185 LEU A C 1
ATOM 1420 O O . LEU A 1 185 ? 16.008 14.733 6.839 1.00 98.19 185 LEU A O 1
ATOM 1424 N N . PRO A 1 186 ? 16.907 12.923 5.861 1.00 96.94 186 PRO A N 1
ATOM 1425 C CA . PRO A 1 186 ? 18.182 13.583 5.600 1.00 96.94 186 PRO A CA 1
ATOM 1426 C C . PRO A 1 186 ? 18.041 14.715 4.570 1.00 96.94 186 PRO A C 1
ATOM 1428 O O . PRO A 1 186 ? 17.116 14.717 3.755 1.00 96.94 186 PRO A O 1
ATOM 1431 N N . THR A 1 187 ? 18.978 15.662 4.585 1.00 95.19 187 THR A N 1
ATOM 1432 C CA . THR A 1 187 ? 19.083 16.750 3.597 1.00 95.19 187 THR A CA 1
ATOM 1433 C C . THR A 1 187 ? 20.102 16.418 2.505 1.00 95.19 187 THR A C 1
ATOM 1435 O O . THR A 1 187 ? 20.910 15.492 2.645 1.00 95.19 187 THR A O 1
ATOM 1438 N N . GLY A 1 188 ? 20.073 17.172 1.401 1.00 91.62 188 GLY A N 1
ATOM 1439 C CA . GLY A 1 188 ? 21.002 16.976 0.283 1.00 91.62 188 GLY A CA 1
ATOM 1440 C C . GLY A 1 188 ? 20.882 15.584 -0.363 1.00 91.62 188 GLY A C 1
ATOM 1441 O O . GLY A 1 188 ? 19.799 14.997 -0.336 1.00 91.62 188 GLY A O 1
ATOM 1442 N N . PRO A 1 189 ? 21.976 15.016 -0.913 1.00 91.94 189 PRO A N 1
ATOM 1443 C CA . PRO A 1 189 ? 21.939 13.725 -1.610 1.00 91.94 189 PRO A CA 1
ATOM 1444 C C . PRO A 1 189 ? 21.417 12.557 -0.761 1.00 91.94 189 PRO A C 1
ATOM 1446 O O . PRO A 1 189 ? 20.758 11.662 -1.274 1.00 91.94 189 PRO A O 1
ATOM 1449 N N . ALA A 1 190 ? 21.649 12.573 0.556 1.00 94.25 190 ALA A N 1
ATOM 1450 C CA . ALA A 1 190 ? 21.124 11.542 1.455 1.00 94.25 190 ALA A CA 1
ATOM 1451 C C . ALA A 1 190 ? 19.590 11.601 1.601 1.00 94.25 190 ALA A C 1
ATOM 1453 O O . ALA A 1 190 ? 18.969 10.619 2.005 1.00 94.25 190 ALA A O 1
ATOM 1454 N N . GLY A 1 191 ? 18.987 12.757 1.303 1.00 95.00 191 GLY A N 1
ATOM 1455 C CA . GLY A 1 191 ? 17.543 12.973 1.269 1.00 95.00 191 GLY A CA 1
ATOM 1456 C C . GLY A 1 191 ? 16.885 12.562 -0.047 1.00 95.00 191 GLY A C 1
ATOM 1457 O O . GLY A 1 191 ? 15.653 12.537 -0.127 1.00 95.00 191 GLY A O 1
ATOM 1458 N N . GLU A 1 192 ? 17.659 12.221 -1.079 1.00 95.44 192 GLU A N 1
ATOM 1459 C CA . GLU A 1 192 ? 17.089 11.727 -2.330 1.00 95.44 192 GLU A CA 1
ATOM 1460 C C . GLU A 1 192 ? 16.276 10.456 -2.104 1.00 95.44 192 GLU A C 1
ATOM 1462 O O . GLU A 1 192 ? 16.558 9.647 -1.214 1.00 95.44 192 GLU A O 1
ATOM 1467 N N . LEU A 1 193 ? 15.200 10.315 -2.874 1.00 96.56 193 LEU A N 1
ATOM 1468 C CA . LEU A 1 193 ? 14.358 9.142 -2.772 1.00 96.56 193 LEU A CA 1
ATOM 1469 C C . LEU A 1 193 ? 15.112 7.953 -3.372 1.00 96.56 193 LEU A C 1
ATOM 1471 O O . LEU A 1 193 ? 15.640 8.031 -4.477 1.00 96.56 193 LEU A O 1
ATOM 1475 N N . PHE A 1 194 ? 15.124 6.827 -2.664 1.00 97.25 194 PHE A N 1
ATOM 1476 C CA . PHE A 1 194 ? 15.729 5.577 -3.139 1.00 97.25 194 PHE A CA 1
ATOM 1477 C C . PHE A 1 194 ? 14.830 4.836 -4.142 1.00 97.25 194 PHE A C 1
ATOM 1479 O O . PHE A 1 194 ? 14.834 3.614 -4.204 1.00 97.25 194 PHE A O 1
ATOM 1486 N N . LEU A 1 195 ? 14.037 5.584 -4.908 1.00 98.19 195 LEU A N 1
ATOM 1487 C CA . LEU A 1 195 ? 13.165 5.088 -5.963 1.00 98.19 195 LEU A CA 1
ATOM 1488 C C . LEU A 1 195 ? 13.303 5.983 -7.206 1.00 98.19 195 LEU A C 1
ATOM 1490 O O . LEU A 1 195 ? 13.660 7.158 -7.071 1.00 98.19 195 LEU A O 1
ATOM 1494 N N . PRO A 1 196 ? 12.995 5.473 -8.408 1.00 97.44 196 PRO A N 1
ATOM 1495 C CA . PRO A 1 196 ? 13.181 6.206 -9.658 1.00 97.44 196 PRO A CA 1
ATOM 1496 C C . PRO A 1 196 ? 12.250 7.424 -9.782 1.00 97.44 196 PRO A C 1
ATOM 1498 O O . PRO A 1 196 ? 11.059 7.306 -10.077 1.00 97.44 196 PRO A O 1
ATOM 1501 N N . VAL A 1 197 ? 12.795 8.624 -9.567 1.00 97.62 197 VAL A N 1
ATOM 1502 C CA . VAL A 1 197 ? 12.067 9.888 -9.747 1.00 97.62 197 VAL A CA 1
ATOM 1503 C C . VAL A 1 197 ? 12.196 10.361 -11.192 1.00 97.62 197 VAL A C 1
ATOM 1505 O O . VAL A 1 197 ? 13.292 10.678 -11.645 1.00 97.62 197 VAL A O 1
ATOM 1508 N N . ASP A 1 198 ? 11.065 10.456 -11.891 1.00 95.56 198 ASP A N 1
ATOM 1509 C CA . ASP A 1 198 ? 10.964 11.143 -13.182 1.00 95.56 198 ASP A CA 1
ATOM 1510 C C . ASP A 1 198 ? 10.913 12.665 -12.953 1.00 95.56 198 ASP A C 1
ATOM 1512 O O . ASP A 1 198 ? 9.916 13.161 -12.413 1.00 95.56 198 ASP A O 1
ATOM 1516 N N . PRO A 1 199 ? 11.953 13.422 -13.348 1.00 92.88 199 PRO A N 1
ATOM 1517 C CA . PRO A 1 199 ? 12.017 14.862 -13.117 1.00 92.88 199 PRO A CA 1
ATOM 1518 C C . PRO A 1 199 ? 11.082 15.667 -14.033 1.00 92.88 199 PRO A C 1
ATOM 1520 O O . PRO A 1 199 ? 10.879 16.858 -13.807 1.00 92.88 199 PRO A O 1
ATOM 1523 N N . THR A 1 200 ? 10.513 15.057 -15.073 1.00 90.62 200 THR A N 1
ATOM 1524 C CA . THR A 1 200 ? 9.562 15.722 -15.974 1.00 90.62 200 THR A CA 1
ATOM 1525 C C . THR A 1 200 ? 8.144 15.737 -15.409 1.00 90.62 200 THR A C 1
ATOM 1527 O O . THR A 1 200 ? 7.326 16.562 -15.819 1.00 90.62 200 THR A O 1
ATOM 1530 N N . VAL A 1 201 ? 7.855 14.890 -14.412 1.00 91.69 201 VAL A N 1
ATOM 1531 C CA . VAL A 1 201 ? 6.596 14.951 -13.668 1.00 91.69 201 VAL A CA 1
ATOM 1532 C C . VAL A 1 201 ? 6.529 16.266 -12.900 1.00 91.69 201 VAL A C 1
ATOM 1534 O O . VAL A 1 201 ? 7.447 16.647 -12.167 1.00 91.69 201 VAL A O 1
ATOM 1537 N N . HIS A 1 202 ? 5.403 16.962 -13.039 1.00 90.31 202 HIS A N 1
ATOM 1538 C CA . HIS A 1 202 ? 5.181 18.230 -12.362 1.00 90.31 202 HIS A CA 1
ATOM 1539 C C . HIS A 1 202 ? 5.354 18.088 -10.844 1.00 90.31 202 HIS A C 1
ATOM 1541 O O . HIS A 1 202 ? 4.723 17.249 -10.199 1.00 90.31 202 HIS A O 1
ATOM 1547 N N . GLY A 1 203 ? 6.223 18.925 -10.277 1.00 90.88 203 GLY A N 1
ATOM 1548 C CA . GLY A 1 203 ? 6.568 18.877 -8.864 1.00 90.88 203 GLY A CA 1
ATOM 1549 C C . GLY A 1 203 ? 7.639 17.848 -8.500 1.00 90.88 203 GLY A C 1
ATOM 1550 O O . GLY A 1 203 ? 7.877 17.702 -7.313 1.00 90.88 203 GLY A O 1
ATOM 1551 N N . ALA A 1 204 ? 8.290 17.158 -9.444 1.00 92.69 204 ALA A N 1
ATOM 1552 C CA . ALA A 1 204 ? 9.346 16.170 -9.166 1.00 92.69 204 ALA A CA 1
ATOM 1553 C C . ALA A 1 204 ? 10.744 16.545 -9.706 1.00 92.69 204 ALA A C 1
ATOM 1555 O O . ALA A 1 204 ? 11.731 15.949 -9.279 1.00 92.69 204 ALA A O 1
ATOM 1556 N N . GLY A 1 205 ? 10.844 17.533 -10.602 1.00 90.19 205 GLY A N 1
ATOM 1557 C CA . GLY A 1 205 ? 12.118 18.044 -11.124 1.00 90.19 205 GLY A CA 1
ATOM 1558 C C . GLY A 1 205 ? 12.263 19.556 -10.953 1.00 90.19 205 GLY A C 1
ATOM 1559 O O . GLY A 1 205 ? 12.579 19.975 -9.840 1.00 90.19 205 GLY A O 1
ATOM 1560 N N . PRO A 1 206 ? 12.076 20.386 -12.002 1.00 88.00 206 PRO A N 1
ATOM 1561 C CA . PRO A 1 206 ? 12.303 21.831 -11.921 1.00 88.00 206 PRO A CA 1
ATOM 1562 C C . PRO A 1 206 ? 11.562 22.481 -10.750 1.00 88.00 206 PRO A C 1
ATOM 1564 O O . PRO A 1 206 ? 10.377 22.218 -10.539 1.00 88.00 206 PRO A O 1
ATOM 1567 N N . GLY A 1 207 ? 12.270 23.318 -9.988 1.00 82.62 207 GLY A N 1
ATOM 1568 C CA . GLY A 1 207 ? 11.680 24.110 -8.911 1.00 82.62 207 GLY A CA 1
ATOM 1569 C C . GLY A 1 207 ? 10.697 25.166 -9.441 1.00 82.62 207 GLY A C 1
ATOM 1570 O O . GLY A 1 207 ? 10.612 25.399 -10.649 1.00 82.62 207 GLY A O 1
ATOM 1571 N N . PRO A 1 208 ? 9.946 25.842 -8.557 1.00 80.56 208 PRO A N 1
ATOM 1572 C CA . PRO A 1 208 ? 8.982 26.853 -8.968 1.00 80.56 208 PRO A CA 1
ATOM 1573 C C . PRO A 1 208 ? 9.684 28.037 -9.650 1.00 80.56 208 PRO A C 1
ATOM 1575 O O . PRO A 1 208 ? 10.725 28.493 -9.177 1.00 80.56 208 PRO A O 1
ATOM 1578 N N . LEU A 1 209 ? 9.059 28.570 -10.709 1.00 66.75 209 LEU A N 1
ATOM 1579 C CA . LEU A 1 209 ? 9.455 29.808 -11.405 1.00 66.75 209 LEU A CA 1
ATOM 1580 C C . LEU A 1 209 ? 10.918 29.824 -11.902 1.00 66.75 209 LEU A C 1
ATOM 1582 O O . LEU A 1 209 ? 11.615 30.813 -11.689 1.00 66.75 209 LEU A O 1
ATOM 1586 N N . ASP A 1 210 ? 11.392 28.738 -12.523 1.00 67.44 210 ASP A N 1
ATOM 1587 C CA . ASP A 1 210 ? 12.787 28.594 -12.988 1.00 67.44 210 ASP A CA 1
ATOM 1588 C C . ASP A 1 210 ? 13.821 28.821 -11.871 1.00 67.44 210 ASP A C 1
ATOM 1590 O O . ASP A 1 210 ? 14.888 29.412 -12.053 1.00 67.44 210 ASP A O 1
ATOM 1594 N N . GLY A 1 211 ? 13.468 28.347 -10.676 1.00 70.69 211 GLY A N 1
ATOM 1595 C CA . GLY A 1 211 ? 14.303 28.383 -9.490 1.00 70.69 211 GLY A CA 1
ATOM 1596 C C . GLY A 1 211 ? 15.723 27.852 -9.684 1.00 70.69 211 GLY A C 1
ATOM 1597 O O . GLY A 1 211 ? 15.942 26.959 -10.501 1.00 70.69 211 GLY A O 1
ATOM 1598 N N . PRO A 1 212 ? 16.701 28.302 -8.873 1.00 81.81 212 PRO A N 1
ATOM 1599 C CA . PRO A 1 212 ? 18.100 27.895 -9.025 1.00 81.81 212 PRO A CA 1
ATOM 1600 C C . PRO A 1 212 ? 18.358 26.423 -8.654 1.00 81.81 212 PRO A C 1
ATOM 1602 O O . PRO A 1 212 ? 19.480 25.948 -8.806 1.00 81.81 212 PRO A O 1
ATOM 1605 N N . ALA A 1 213 ? 17.354 25.715 -8.129 1.00 87.25 213 ALA A N 1
ATOM 1606 C CA . ALA A 1 213 ? 17.446 24.322 -7.716 1.00 87.25 213 ALA A CA 1
ATOM 1607 C C . ALA A 1 213 ? 16.145 23.563 -8.042 1.00 87.25 213 ALA A C 1
ATOM 1609 O O . ALA A 1 213 ? 15.062 24.159 -7.982 1.00 87.25 213 ALA A O 1
ATOM 1610 N N . PRO A 1 214 ? 16.231 22.255 -8.348 1.00 90.50 214 PRO A N 1
ATOM 1611 C CA . PRO A 1 214 ? 15.059 21.398 -8.469 1.00 90.50 214 PRO A CA 1
ATOM 1612 C C . PRO A 1 214 ? 14.326 21.263 -7.128 1.00 90.50 214 PRO A C 1
ATOM 1614 O O . PRO A 1 214 ? 14.876 21.538 -6.057 1.00 90.50 214 PRO A O 1
ATOM 1617 N N . TYR A 1 215 ? 13.081 20.800 -7.181 1.00 92.75 215 TYR A N 1
ATOM 1618 C CA . TYR A 1 215 ? 12.349 20.414 -5.984 1.00 92.75 215 TYR A CA 1
ATOM 1619 C C . TYR A 1 215 ? 13.089 19.300 -5.218 1.00 92.75 215 TYR A C 1
ATOM 1621 O O . TYR A 1 215 ? 13.433 18.277 -5.815 1.00 92.75 215 TYR A O 1
ATOM 1629 N N . PRO A 1 216 ? 13.272 19.426 -3.891 1.00 93.75 216 PRO A N 1
ATOM 1630 C CA . PRO A 1 216 ? 13.863 18.358 -3.088 1.00 93.75 216 PRO A CA 1
ATOM 1631 C C . PRO A 1 216 ? 13.012 17.082 -3.099 1.00 93.75 216 PRO A C 1
ATOM 1633 O O . PRO A 1 216 ? 11.783 17.137 -3.036 1.00 93.75 216 PRO A O 1
ATOM 1636 N N . GLN A 1 217 ? 13.644 15.911 -3.118 1.00 95.62 217 GLN A N 1
ATOM 1637 C CA . GLN A 1 217 ? 12.936 14.619 -3.073 1.00 95.62 217 GLN A CA 1
ATOM 1638 C C . GLN A 1 217 ? 12.640 14.126 -1.641 1.00 95.62 217 GLN A C 1
ATOM 1640 O O . GLN A 1 217 ? 12.011 13.087 -1.443 1.00 95.62 217 GLN A O 1
ATOM 1645 N N . ASN A 1 218 ? 13.077 14.874 -0.628 1.00 96.81 218 ASN A N 1
ATOM 1646 C CA . ASN A 1 218 ? 12.780 14.656 0.792 1.00 96.81 218 ASN A CA 1
ATOM 1647 C C . ASN A 1 218 ? 11.608 15.514 1.292 1.00 96.81 218 ASN A C 1
ATOM 1649 O O . ASN A 1 218 ? 11.442 15.677 2.499 1.00 96.81 218 ASN A O 1
ATOM 1653 N N . ARG A 1 219 ? 10.805 16.087 0.392 1.00 97.00 219 ARG A N 1
ATOM 1654 C CA . ARG A 1 219 ? 9.557 16.763 0.760 1.00 97.00 219 ARG A CA 1
ATOM 1655 C C . ARG A 1 219 ? 8.532 15.753 1.269 1.00 97.00 219 ARG A C 1
ATOM 1657 O O . ARG A 1 219 ? 8.508 14.617 0.801 1.00 97.00 219 ARG A O 1
ATOM 1664 N N . ALA A 1 220 ? 7.692 16.192 2.200 1.00 97.44 220 ALA A N 1
ATOM 1665 C CA . ALA A 1 220 ? 6.593 15.390 2.719 1.00 97.44 220 ALA A CA 1
ATOM 1666 C C . ALA A 1 220 ? 5.414 16.256 3.173 1.00 97.44 220 ALA A C 1
ATOM 1668 O O . ALA A 1 220 ? 5.607 17.376 3.655 1.00 97.44 220 ALA A O 1
ATOM 1669 N N . VAL A 1 221 ? 4.205 15.711 3.090 1.00 96.00 221 VAL A N 1
ATOM 1670 C CA . VAL A 1 221 ? 2.982 16.247 3.693 1.00 96.00 221 VAL A CA 1
ATOM 1671 C C . VAL A 1 221 ? 2.170 15.096 4.273 1.00 96.00 221 VAL A C 1
ATOM 1673 O O . VAL A 1 221 ? 1.987 14.077 3.623 1.00 96.00 221 VAL A O 1
ATOM 1676 N N . LEU A 1 222 ? 1.662 15.252 5.492 1.00 96.88 222 LEU A N 1
ATOM 1677 C CA . LEU A 1 222 ? 0.779 14.262 6.100 1.00 96.88 222 LEU A CA 1
ATOM 1678 C C . LEU A 1 222 ? -0.667 14.521 5.642 1.00 96.88 222 LEU A C 1
ATOM 1680 O O . LEU A 1 222 ? -1.236 15.558 5.982 1.00 96.88 222 LEU A O 1
ATOM 1684 N N . HIS A 1 223 ? -1.260 13.606 4.876 1.00 97.81 223 HIS A N 1
ATOM 1685 C CA . HIS A 1 223 ? -2.679 13.637 4.508 1.00 97.81 223 HIS A CA 1
ATOM 1686 C C . HIS A 1 223 ? -3.439 12.557 5.274 1.00 97.81 223 HIS A C 1
ATOM 1688 O O . HIS A 1 223 ? -3.000 11.414 5.293 1.00 97.81 223 HIS A O 1
ATOM 1694 N N . LEU A 1 224 ? -4.570 12.910 5.895 1.00 98.00 224 LEU A N 1
ATOM 1695 C CA . LEU A 1 224 ? -5.485 11.951 6.520 1.00 98.00 224 LEU A CA 1
ATOM 1696 C C . LEU A 1 224 ? -6.649 11.656 5.565 1.00 98.00 224 LEU A C 1
ATOM 1698 O O . LEU A 1 224 ? -7.615 12.423 5.499 1.00 98.00 224 LEU A O 1
ATOM 1702 N N . ALA A 1 225 ? -6.547 10.555 4.828 1.00 97.19 225 ALA A N 1
ATOM 1703 C CA . ALA A 1 225 ? -7.548 10.140 3.856 1.00 97.19 225 ALA A CA 1
ATOM 1704 C C . ALA A 1 225 ? -8.874 9.795 4.548 1.00 97.19 225 ALA A C 1
ATOM 1706 O O . ALA A 1 225 ? -8.899 9.066 5.540 1.00 97.19 225 ALA A O 1
ATOM 1707 N N . GLY A 1 226 ? -9.975 10.347 4.027 1.00 95.19 226 GLY A N 1
ATOM 1708 C CA . GLY A 1 226 ? -11.330 10.170 4.562 1.00 95.19 226 GLY A CA 1
ATOM 1709 C C . GLY A 1 226 ? -11.706 11.103 5.723 1.00 95.19 226 GLY A C 1
ATOM 1710 O O . GLY A 1 226 ? -12.810 10.989 6.257 1.00 95.19 226 GLY A O 1
ATOM 1711 N N . ALA A 1 227 ? -10.827 12.020 6.146 1.00 96.50 227 ALA A N 1
ATOM 1712 C CA . ALA A 1 227 ? -11.137 12.954 7.228 1.00 96.50 227 ALA A CA 1
ATOM 1713 C C . ALA A 1 227 ? -11.919 14.191 6.768 1.00 96.50 227 ALA A C 1
ATOM 1715 O O . ALA A 1 227 ? -11.494 14.942 5.892 1.00 96.50 227 ALA A O 1
ATOM 1716 N N . GLN A 1 228 ? -13.004 14.485 7.476 1.00 96.00 228 GLN A N 1
ATOM 1717 C CA . GLN A 1 228 ? -13.684 15.770 7.473 1.00 96.00 228 GLN A CA 1
ATOM 1718 C C . GLN A 1 228 ? -12.856 16.767 8.289 1.00 96.00 228 GLN A C 1
ATOM 1720 O O . GLN A 1 228 ? -12.955 16.857 9.514 1.00 96.00 228 GLN A O 1
ATOM 1725 N N . THR A 1 229 ? -11.996 17.506 7.595 1.00 95.44 229 THR A N 1
ATOM 1726 C CA . THR A 1 229 ? -11.052 18.447 8.200 1.00 95.44 229 THR A CA 1
ATOM 1727 C C . THR A 1 229 ? -10.987 19.766 7.429 1.00 95.44 229 THR A C 1
ATOM 1729 O O . THR A 1 229 ? -11.427 19.864 6.284 1.00 95.44 229 THR A O 1
ATOM 1732 N N . GLY A 1 230 ? -10.455 20.809 8.068 1.00 95.00 230 GLY A N 1
ATOM 1733 C CA . GLY A 1 230 ? -10.224 22.097 7.419 1.00 95.00 230 GLY A CA 1
ATOM 1734 C C . GLY A 1 230 ? -9.093 22.019 6.391 1.00 95.00 230 GLY A C 1
ATOM 1735 O O . GLY A 1 230 ? -8.147 21.254 6.556 1.00 95.00 230 GLY A O 1
ATOM 1736 N N . TRP A 1 231 ? -9.141 22.859 5.353 1.00 94.69 231 TRP A N 1
ATOM 1737 C CA . TRP A 1 231 ? -8.174 22.831 4.244 1.00 94.69 231 TRP A CA 1
ATOM 1738 C C . TRP A 1 231 ? -6.707 22.997 4.687 1.00 94.69 231 TRP A C 1
ATOM 1740 O O . TRP A 1 231 ? -5.817 22.415 4.075 1.00 94.69 231 TRP A O 1
ATOM 1750 N N . ILE A 1 232 ? -6.439 23.742 5.766 1.00 94.94 232 ILE A N 1
ATOM 1751 C CA . ILE A 1 232 ? -5.086 23.902 6.333 1.00 94.94 232 ILE A CA 1
ATOM 1752 C C . ILE A 1 232 ? -4.532 22.607 6.938 1.00 94.94 232 ILE A C 1
ATOM 1754 O O . ILE A 1 232 ? -3.326 22.457 7.079 1.00 94.94 232 ILE A O 1
ATOM 1758 N N . SER A 1 233 ? -5.412 21.669 7.290 1.00 97.12 233 SER A N 1
ATOM 1759 C CA . SER A 1 233 ? -5.085 20.375 7.891 1.00 97.12 233 SER A CA 1
ATOM 1760 C C . SER A 1 233 ? -5.476 19.197 6.998 1.00 97.12 233 SER A C 1
ATOM 1762 O O . SER A 1 233 ? -5.469 18.052 7.444 1.00 97.12 233 SER A O 1
ATOM 1764 N N . ALA A 1 234 ? -5.820 19.470 5.739 1.00 94.44 234 ALA A N 1
ATOM 1765 C CA . ALA A 1 234 ? -6.175 18.446 4.772 1.00 94.44 234 ALA A CA 1
ATOM 1766 C C . ALA A 1 234 ? -4.945 17.750 4.186 1.00 94.44 234 ALA A C 1
ATOM 1768 O O . ALA A 1 234 ? -5.104 16.696 3.596 1.00 94.44 234 ALA A O 1
ATOM 1769 N N . GLY A 1 235 ? -3.733 18.298 4.324 1.00 94.94 235 GLY A N 1
ATOM 1770 C CA . GLY A 1 235 ? -2.541 17.707 3.708 1.00 94.94 235 GLY A CA 1
ATOM 1771 C C . GLY A 1 235 ? -2.605 17.766 2.182 1.00 94.94 235 GLY A C 1
ATOM 1772 O O . GLY A 1 235 ? -2.411 16.764 1.495 1.00 94.94 235 GLY A O 1
ATOM 1773 N N . ASN A 1 236 ? -2.944 18.942 1.644 1.00 95.25 236 ASN A N 1
ATOM 1774 C CA . ASN A 1 236 ? -3.041 19.133 0.200 1.00 95.25 236 ASN A CA 1
ATOM 1775 C C . ASN A 1 236 ? -1.667 18.932 -0.464 1.00 95.25 236 ASN A C 1
ATOM 1777 O O . ASN A 1 236 ? -0.648 19.247 0.158 1.00 95.25 236 ASN A O 1
ATOM 1781 N N . PRO A 1 237 ? -1.606 18.541 -1.751 1.00 95.56 237 PRO A N 1
ATOM 1782 C CA . PRO A 1 237 ? -0.339 18.189 -2.390 1.00 95.56 237 PRO A CA 1
ATOM 1783 C C . PRO A 1 237 ? 0.739 19.269 -2.422 1.00 95.56 237 PRO A C 1
ATOM 1785 O O . PRO A 1 237 ? 1.920 18.964 -2.564 1.00 95.56 237 PRO A O 1
ATOM 1788 N N . TRP A 1 238 ? 0.340 20.534 -2.286 1.00 94.25 238 TRP A N 1
ATOM 1789 C CA . TRP A 1 238 ? 1.227 21.695 -2.258 1.00 94.25 238 TRP A CA 1
ATOM 1790 C C . TRP A 1 238 ? 1.645 22.127 -0.852 1.00 94.25 238 TRP A C 1
ATOM 1792 O O . TRP A 1 238 ? 2.477 23.012 -0.726 1.00 94.25 238 TRP A O 1
ATOM 1802 N N . GLN A 1 239 ? 1.115 21.511 0.206 1.00 95.44 239 GLN A N 1
ATOM 1803 C CA . GLN A 1 239 ? 1.393 21.863 1.605 1.00 95.44 239 GLN A CA 1
ATOM 1804 C C . GLN A 1 239 ? 2.555 21.047 2.194 1.00 95.44 239 GLN A C 1
ATOM 1806 O O . GLN A 1 239 ? 2.580 20.736 3.383 1.00 95.44 239 GLN A O 1
ATOM 1811 N N . TRP A 1 240 ? 3.519 20.673 1.358 1.00 96.50 240 TRP A N 1
ATOM 1812 C CA . TRP A 1 240 ? 4.689 19.915 1.784 1.00 96.50 240 TRP A CA 1
ATOM 1813 C C . TRP A 1 240 ? 5.689 20.771 2.566 1.00 96.50 240 TRP A C 1
ATOM 1815 O O . TRP A 1 240 ? 5.741 21.996 2.439 1.00 96.50 240 TRP A O 1
ATOM 1825 N N . ILE A 1 241 ? 6.521 20.094 3.353 1.00 97.69 241 ILE A N 1
ATOM 1826 C CA . ILE A 1 241 ? 7.674 20.639 4.077 1.00 97.69 241 ILE A CA 1
ATOM 1827 C C . ILE A 1 241 ? 8.937 19.851 3.714 1.00 97.69 241 ILE A C 1
ATOM 1829 O O . ILE A 1 241 ? 8.877 18.635 3.512 1.00 97.69 241 ILE A O 1
ATOM 1833 N N . THR A 1 242 ? 10.089 20.514 3.654 1.00 97.31 242 THR A N 1
ATOM 1834 C CA . THR A 1 242 ? 11.405 19.848 3.618 1.00 97.31 242 THR A CA 1
ATOM 1835 C C . THR A 1 242 ? 11.899 19.561 5.041 1.00 97.31 242 THR A C 1
ATOM 1837 O O . THR A 1 242 ? 11.327 20.094 5.992 1.00 97.31 242 THR A O 1
ATOM 1840 N N . PRO A 1 243 ? 12.962 18.766 5.244 1.00 97.88 243 PRO A N 1
ATOM 1841 C CA . PRO A 1 243 ? 13.579 18.624 6.558 1.00 97.88 243 PRO A CA 1
ATOM 1842 C C . PRO A 1 243 ? 14.190 19.932 7.062 1.00 97.88 243 PRO A C 1
ATOM 1844 O O . PRO A 1 243 ? 14.521 20.839 6.289 1.00 97.88 243 PRO A O 1
ATOM 1847 N N . ALA A 1 244 ? 14.380 20.020 8.377 1.00 96.19 244 ALA A N 1
ATOM 1848 C CA . ALA A 1 244 ? 15.115 21.128 8.973 1.00 96.19 244 ALA A CA 1
ATOM 1849 C C . ALA A 1 244 ? 16.563 21.154 8.447 1.00 96.19 244 ALA A C 1
ATOM 1851 O O . ALA A 1 244 ? 17.251 20.136 8.449 1.00 96.19 244 ALA A O 1
ATOM 1852 N N . GLY A 1 245 ? 17.031 22.327 8.017 1.00 91.88 245 GLY A N 1
ATOM 1853 C CA . GLY A 1 245 ? 18.377 22.496 7.461 1.00 91.88 245 GLY A CA 1
ATOM 1854 C C . GLY A 1 245 ? 18.499 22.183 5.969 1.00 91.88 245 GLY A C 1
ATOM 1855 O O . GLY A 1 245 ? 19.611 22.226 5.447 1.00 91.88 245 GLY A O 1
ATOM 1856 N N . GLU A 1 246 ? 17.394 21.892 5.273 1.00 93.31 246 GLU A N 1
ATOM 1857 C CA . GLU A 1 246 ? 17.398 21.859 3.810 1.00 93.31 246 GLU A CA 1
ATOM 1858 C C . GLU A 1 246 ? 17.792 23.240 3.267 1.00 93.31 246 GLU A C 1
ATOM 1860 O O . GLU A 1 246 ? 17.261 24.264 3.701 1.00 93.31 246 GLU A O 1
ATOM 1865 N N . ILE A 1 247 ? 18.751 23.267 2.340 1.00 86.19 247 ILE A N 1
ATOM 1866 C CA . ILE A 1 247 ? 19.368 24.515 1.858 1.00 86.19 247 ILE A CA 1
ATOM 1867 C C . ILE A 1 247 ? 18.732 25.031 0.569 1.00 86.19 247 ILE A C 1
ATOM 1869 O O . ILE A 1 247 ? 19.099 26.099 0.077 1.00 86.19 247 ILE A O 1
ATOM 1873 N N . THR A 1 248 ? 17.790 24.276 0.001 1.00 85.62 248 THR A N 1
ATOM 1874 C CA . THR A 1 248 ? 17.030 24.757 -1.152 1.00 85.62 248 THR A CA 1
ATOM 1875 C C . THR A 1 248 ? 16.203 25.992 -0.777 1.00 85.62 248 THR A C 1
ATOM 1877 O O . THR A 1 248 ? 15.738 26.111 0.358 1.00 85.62 248 THR A O 1
ATOM 1880 N N . PRO A 1 249 ? 15.972 26.924 -1.719 1.00 86.00 249 PRO A N 1
ATOM 1881 C CA . PRO A 1 249 ? 15.252 28.168 -1.433 1.00 86.00 249 PRO A CA 1
ATOM 1882 C C . PRO A 1 249 ? 13.742 27.971 -1.200 1.00 86.00 249 PRO A C 1
ATOM 1884 O O . PRO A 1 249 ? 13.017 28.948 -1.023 1.00 86.00 249 PRO A O 1
ATOM 1887 N N . TYR A 1 250 ? 13.263 26.724 -1.185 1.00 86.06 250 TYR A N 1
ATOM 1888 C CA . TYR A 1 250 ? 11.856 26.356 -1.049 1.00 86.06 250 TYR A CA 1
ATOM 1889 C C . TYR A 1 250 ? 11.676 25.390 0.137 1.00 86.06 250 TYR A C 1
ATOM 1891 O O . TYR A 1 250 ? 11.490 24.193 -0.077 1.00 86.06 250 TYR A O 1
ATOM 1899 N N . PRO A 1 251 ? 11.738 25.876 1.394 1.00 90.44 251 PRO A N 1
ATOM 1900 C CA . PRO A 1 251 ? 11.647 25.025 2.590 1.00 90.44 251 PRO A CA 1
ATOM 1901 C C . PRO A 1 251 ? 10.241 24.441 2.822 1.00 90.44 251 PRO A C 1
ATOM 1903 O O . PRO A 1 251 ? 10.047 23.509 3.606 1.00 90.44 251 PRO A O 1
ATOM 1906 N N . SER A 1 252 ? 9.236 24.999 2.152 1.00 93.75 252 SER A N 1
ATOM 1907 C CA . SER A 1 252 ? 7.857 24.533 2.182 1.00 93.75 252 SER A CA 1
ATOM 1908 C C . SER A 1 252 ? 7.136 24.883 0.888 1.00 93.75 252 SER A C 1
ATOM 1910 O O . SER A 1 252 ? 7.556 25.760 0.128 1.00 93.75 252 SER A O 1
ATOM 1912 N N . GLY A 1 253 ? 6.038 24.181 0.640 1.00 92.25 253 GLY A N 1
ATOM 1913 C CA . GLY A 1 253 ? 5.203 24.408 -0.521 1.00 92.25 253 GLY A CA 1
ATOM 1914 C C . GLY A 1 253 ? 4.205 25.552 -0.337 1.00 92.25 253 GLY A C 1
ATOM 1915 O O . GLY A 1 253 ? 3.970 26.069 0.761 1.00 92.25 253 GLY A O 1
ATOM 1916 N N . VAL A 1 254 ? 3.639 25.982 -1.463 1.00 88.75 254 VAL A N 1
ATOM 1917 C CA . VAL A 1 254 ? 2.720 27.121 -1.527 1.00 88.75 254 VAL A CA 1
ATOM 1918 C C . VAL A 1 254 ? 1.415 26.827 -0.786 1.00 88.75 254 VAL A C 1
ATOM 1920 O O . VAL A 1 254 ? 0.837 25.749 -0.901 1.00 88.75 254 VAL A O 1
ATOM 1923 N N . GLY A 1 255 ? 0.929 27.806 -0.022 1.00 85.62 255 GLY A N 1
ATOM 1924 C CA . GLY A 1 255 ? -0.324 27.671 0.727 1.00 85.62 255 GLY A CA 1
ATOM 1925 C C . GLY A 1 255 ? -0.227 26.807 1.990 1.00 85.62 255 GLY A C 1
ATOM 1926 O O . GLY A 1 255 ? -1.256 26.547 2.622 1.00 85.62 255 GLY A O 1
ATOM 1927 N N . LEU A 1 256 ? 0.975 26.383 2.400 1.00 94.69 256 LEU A N 1
ATOM 1928 C CA . LEU A 1 256 ? 1.174 25.808 3.728 1.00 94.69 256 LEU A CA 1
ATOM 1929 C C . LEU A 1 256 ? 0.794 26.839 4.795 1.00 94.69 256 LEU A C 1
ATOM 1931 O O . LEU A 1 256 ? 1.389 27.911 4.880 1.00 94.69 256 LEU A O 1
ATOM 1935 N N . THR A 1 257 ? -0.193 26.495 5.614 1.00 95.31 257 THR A N 1
ATOM 1936 C CA . THR A 1 257 ? -0.649 27.323 6.731 1.00 95.31 257 THR A CA 1
ATOM 1937 C C . THR A 1 257 ? -0.721 26.438 7.970 1.00 95.31 257 THR A C 1
ATOM 1939 O O . THR A 1 257 ? -1.554 25.534 7.996 1.00 95.31 257 THR A O 1
ATOM 1942 N N . PRO A 1 258 ? 0.137 26.655 8.982 1.00 94.81 258 PRO A N 1
ATOM 1943 C CA . PRO A 1 258 ? 0.019 25.958 10.255 1.00 94.81 258 PRO A CA 1
ATOM 1944 C C . PRO A 1 258 ? -1.316 26.272 10.940 1.00 94.81 258 PRO A C 1
ATOM 1946 O O . PRO A 1 258 ? -1.907 27.334 10.735 1.00 94.81 258 PRO A O 1
ATOM 1949 N N . VAL A 1 259 ? -1.764 25.361 11.796 1.00 96.75 259 VAL A N 1
ATOM 1950 C CA . VAL A 1 259 ? -2.933 25.546 12.659 1.00 96.75 259 VAL A CA 1
ATOM 1951 C C . VAL A 1 259 ? -2.751 26.805 13.535 1.00 96.75 259 VAL A C 1
ATOM 1953 O O . VAL A 1 259 ? -1.797 26.846 14.315 1.00 96.75 259 VAL A O 1
ATOM 1956 N N . PRO A 1 260 ? -3.637 27.822 13.441 1.00 94.56 260 PRO A N 1
ATOM 1957 C CA . PRO A 1 260 ? -3.424 29.132 14.070 1.00 94.56 260 PRO A CA 1
ATOM 1958 C C . PRO A 1 260 ? -3.345 29.152 15.602 1.00 94.56 260 PRO A C 1
ATOM 1960 O O . PRO A 1 260 ? -2.726 30.057 16.155 1.00 94.56 260 PRO A O 1
ATOM 1963 N N . ASP A 1 261 ? -3.986 28.205 16.294 1.00 93.31 261 ASP A N 1
ATOM 1964 C CA . ASP A 1 261 ? -3.997 28.116 17.763 1.00 93.31 261 ASP A CA 1
ATOM 1965 C C . ASP A 1 261 ? -2.907 27.184 18.325 1.00 93.31 261 ASP A C 1
ATOM 1967 O O . ASP A 1 261 ? -2.856 26.943 19.531 1.00 93.31 261 ASP A O 1
ATOM 1971 N N . MET A 1 262 ? -2.012 26.681 17.469 1.00 96.88 262 MET A N 1
ATOM 1972 C CA . MET A 1 262 ? -0.826 25.929 17.874 1.00 96.88 262 MET A CA 1
ATOM 1973 C C . MET A 1 262 ? 0.430 26.812 17.792 1.00 96.88 262 MET A C 1
ATOM 1975 O O . MET A 1 262 ? 0.519 27.679 16.919 1.00 96.88 262 MET A O 1
ATOM 1979 N N . PRO A 1 263 ? 1.439 26.601 18.662 1.00 95.69 263 PRO A N 1
ATOM 1980 C CA . PRO A 1 263 ? 2.714 27.299 18.559 1.00 95.69 263 PRO A CA 1
ATOM 1981 C C . PRO A 1 263 ? 3.353 27.113 17.177 1.00 95.69 263 PRO A C 1
ATOM 1983 O O . PRO A 1 263 ? 3.188 26.049 16.569 1.00 95.69 263 PRO A O 1
ATOM 1986 N N . PRO A 1 264 ? 4.139 28.098 16.696 1.00 94.88 264 PRO A N 1
ATOM 1987 C CA . PRO A 1 264 ? 4.883 27.953 15.455 1.00 94.88 264 PRO A CA 1
ATOM 1988 C C . PRO A 1 264 ? 5.690 26.642 15.448 1.00 94.88 264 PRO A C 1
ATOM 1990 O O . PRO A 1 264 ? 6.472 26.406 16.373 1.00 94.88 264 PRO A O 1
ATOM 1993 N N . PRO A 1 265 ? 5.521 25.781 14.429 1.00 95.62 265 PRO A N 1
ATOM 1994 C CA . PRO A 1 265 ? 6.065 24.421 14.450 1.00 95.62 265 PRO A CA 1
ATOM 1995 C C . PRO A 1 265 ? 7.599 24.369 14.404 1.00 95.62 265 PRO A C 1
ATOM 1997 O O . PRO A 1 265 ? 8.193 23.393 14.868 1.00 95.62 265 PRO A O 1
ATOM 2000 N N . GLY A 1 266 ? 8.232 25.426 13.887 1.00 95.44 266 GLY A N 1
ATOM 2001 C CA . GLY A 1 266 ? 9.666 25.484 13.614 1.00 95.44 266 GLY A CA 1
ATOM 2002 C C . GLY A 1 266 ? 10.016 24.984 12.210 1.00 95.44 266 GLY A C 1
ATOM 2003 O O . GLY A 1 266 ? 9.154 24.543 11.453 1.00 95.44 266 GLY A O 1
ATOM 2004 N N . ALA A 1 267 ? 11.295 25.092 11.847 1.00 95.75 267 ALA A N 1
ATOM 2005 C CA . ALA A 1 267 ? 11.784 24.631 10.550 1.00 95.75 267 ALA A CA 1
ATOM 2006 C C . ALA A 1 267 ? 11.587 23.116 10.387 1.00 95.75 267 ALA A C 1
ATOM 2008 O O . ALA A 1 267 ? 11.809 22.351 11.324 1.00 95.75 267 ALA A O 1
ATOM 2009 N N . GLY A 1 268 ? 11.188 22.698 9.186 1.00 97.38 268 GLY A N 1
ATOM 2010 C CA . GLY A 1 268 ? 10.935 21.296 8.859 1.00 97.38 268 GLY A CA 1
ATOM 2011 C C . GLY A 1 268 ? 9.769 20.662 9.612 1.00 97.38 268 GLY A C 1
ATOM 2012 O O . GLY A 1 268 ? 9.746 19.446 9.797 1.00 97.38 268 GLY A O 1
ATOM 2013 N N . ALA A 1 269 ? 8.805 21.471 10.052 1.00 98.38 269 ALA A N 1
ATOM 2014 C CA . ALA A 1 269 ? 7.608 20.993 10.719 1.00 98.38 269 ALA A CA 1
ATOM 2015 C C . ALA A 1 269 ? 6.364 21.803 10.322 1.00 98.38 269 ALA A C 1
ATOM 2017 O O . ALA A 1 269 ? 6.451 22.968 9.936 1.00 98.38 269 ALA A O 1
ATOM 2018 N N . THR A 1 270 ? 5.193 21.183 10.449 1.00 98.25 270 THR A N 1
ATOM 2019 C CA . THR A 1 270 ? 3.881 21.834 10.319 1.00 98.25 270 THR A CA 1
ATOM 2020 C C . THR A 1 270 ? 2.900 21.268 11.348 1.00 98.25 270 THR A C 1
ATOM 2022 O O . THR A 1 270 ? 3.237 20.344 12.091 1.00 98.25 270 THR A O 1
ATOM 2025 N N . THR A 1 271 ? 1.696 21.825 11.431 1.00 98.25 271 THR A N 1
ATOM 2026 C CA . THR A 1 271 ? 0.659 21.389 12.368 1.00 98.25 271 THR A CA 1
ATOM 2027 C C . THR A 1 271 ? -0.655 21.057 11.671 1.00 98.25 271 THR A C 1
ATOM 2029 O O . THR A 1 271 ? -0.996 21.648 10.649 1.00 98.25 271 THR A O 1
ATOM 2032 N N . PHE A 1 272 ? -1.397 20.113 12.251 1.00 98.31 272 PHE A N 1
ATOM 2033 C CA . PHE A 1 272 ? -2.693 19.637 11.777 1.00 98.31 272 PHE A CA 1
ATOM 2034 C C . PHE A 1 272 ? -3.701 19.578 12.926 1.00 98.31 272 PHE A C 1
ATOM 2036 O O . PHE A 1 272 ? -3.351 19.245 14.060 1.00 98.31 272 PHE A O 1
ATOM 2043 N N . TYR A 1 273 ? -4.959 19.879 12.617 1.00 98.19 273 TYR A N 1
ATOM 2044 C CA . TYR A 1 273 ? -6.101 19.758 13.512 1.00 98.19 273 TYR A CA 1
ATOM 2045 C C . TYR A 1 273 ? -7.187 18.929 12.828 1.00 98.19 273 TYR A C 1
ATOM 2047 O O . TYR A 1 273 ? -7.689 19.307 11.771 1.00 98.19 273 TYR A O 1
ATOM 2055 N N . HIS A 1 274 ? -7.556 17.810 13.442 1.00 98.31 274 HIS A N 1
ATOM 2056 C CA . HIS A 1 274 ? -8.620 16.925 12.985 1.00 98.31 274 HIS A CA 1
ATOM 2057 C C . HIS A 1 274 ? -9.766 16.968 14.004 1.00 98.31 274 HIS A C 1
ATOM 2059 O O . HIS A 1 274 ? -9.595 16.473 15.120 1.00 98.31 274 HIS A O 1
ATOM 2065 N N . PRO A 1 275 ? -10.930 17.559 13.663 1.00 97.50 275 PRO A N 1
ATOM 2066 C CA . PRO A 1 275 ? -12.049 17.698 14.600 1.00 97.50 275 PRO A CA 1
ATOM 2067 C C . PRO A 1 275 ? -12.639 16.362 15.063 1.00 97.50 275 PRO A C 1
ATOM 2069 O O . PRO A 1 275 ? -13.201 16.286 16.153 1.00 97.50 275 PRO A O 1
ATOM 2072 N N . ASN A 1 276 ? -12.533 15.326 14.223 1.00 98.06 276 ASN A N 1
ATOM 2073 C CA . ASN A 1 276 ? -13.157 14.017 14.419 1.00 98.06 276 ASN A CA 1
ATOM 2074 C C . ASN A 1 276 ? -14.677 14.080 14.601 1.00 98.06 276 ASN A C 1
ATOM 2076 O O . ASN A 1 276 ? -15.247 13.295 15.355 1.00 98.06 276 ASN A O 1
ATOM 2080 N N . ASP A 1 277 ? -15.351 15.003 13.916 1.00 96.00 277 ASP A N 1
ATOM 2081 C CA . ASP A 1 277 ? -16.815 15.064 13.901 1.00 96.00 277 ASP A CA 1
ATOM 2082 C C . ASP A 1 277 ? -17.392 14.343 12.677 1.00 96.00 277 ASP A C 1
ATOM 2084 O O . ASP A 1 277 ? -18.026 14.934 11.809 1.00 96.00 277 ASP A O 1
ATOM 2088 N N . GLN A 1 278 ? -17.119 13.042 12.593 1.00 96.75 278 GLN A N 1
ATOM 2089 C CA . GLN A 1 278 ? -17.648 12.153 11.560 1.00 96.75 278 GLN A CA 1
ATOM 2090 C C . GLN A 1 278 ? -17.865 10.744 12.127 1.00 96.75 278 GLN A C 1
ATOM 2092 O O . GLN A 1 278 ? -17.411 10.450 13.234 1.00 96.75 278 GLN A O 1
ATOM 2097 N N . SER A 1 279 ? -18.593 9.885 11.406 1.00 97.31 279 SER A N 1
ATOM 2098 C CA . SER A 1 279 ? -18.854 8.503 11.844 1.00 97.31 279 SER A CA 1
ATOM 2099 C C . SER A 1 279 ? -17.573 7.677 11.964 1.00 97.31 279 SER A C 1
ATOM 2101 O O . SER A 1 279 ? -16.599 7.915 11.239 1.00 97.31 279 SER A O 1
ATOM 2103 N N . GLY A 1 280 ? -17.609 6.693 12.865 1.00 97.69 280 GLY A N 1
ATOM 2104 C CA . GLY A 1 280 ? -16.513 5.755 13.090 1.00 97.69 280 GLY A CA 1
ATOM 2105 C C . GLY A 1 280 ? -16.183 4.947 11.834 1.00 97.69 280 GLY A C 1
ATOM 2106 O O . GLY A 1 280 ? -17.087 4.524 11.112 1.00 97.69 280 GLY A O 1
ATOM 2107 N N . ARG A 1 281 ? -14.888 4.799 11.536 1.00 97.75 281 ARG A N 1
ATOM 2108 C CA . ARG A 1 281 ? -14.345 4.208 10.301 1.00 97.75 281 ARG A CA 1
ATOM 2109 C C . ARG A 1 281 ? -12.830 4.006 10.401 1.00 97.75 281 ARG A C 1
ATOM 2111 O O . ARG A 1 281 ? -12.165 4.617 11.241 1.00 97.75 281 ARG A O 1
ATOM 2118 N N . LEU A 1 282 ? -12.280 3.209 9.487 1.00 98.19 282 LEU A N 1
ATOM 2119 C CA . LEU A 1 282 ? -10.844 3.198 9.219 1.00 98.19 282 LEU A CA 1
ATOM 2120 C C . LEU A 1 282 ? -10.482 4.411 8.349 1.00 98.19 282 LEU A C 1
ATOM 2122 O O . LEU A 1 282 ? -10.950 4.542 7.223 1.00 98.19 282 LEU A O 1
ATOM 2126 N N . LEU A 1 283 ? -9.651 5.290 8.896 1.00 98.44 283 LEU A N 1
ATOM 2127 C CA . LEU A 1 283 ? -8.921 6.338 8.193 1.00 98.44 283 LEU A CA 1
ATOM 2128 C C . LEU A 1 283 ? -7.447 5.931 8.110 1.00 98.44 283 LEU A C 1
ATOM 2130 O O . LEU A 1 283 ? -6.982 5.021 8.803 1.00 98.44 283 LEU A O 1
ATOM 2134 N N . TRP A 1 284 ? -6.677 6.639 7.298 1.00 98.31 284 TRP A N 1
ATOM 2135 C CA . TRP A 1 284 ? -5.250 6.375 7.198 1.00 98.31 284 TRP A CA 1
ATOM 2136 C C . TRP A 1 284 ? -4.486 7.621 6.778 1.00 98.31 284 TRP A C 1
ATOM 2138 O O . TRP A 1 284 ? -4.966 8.452 6.006 1.00 98.31 284 TRP A O 1
ATOM 2148 N N . PHE A 1 285 ? -3.296 7.765 7.345 1.00 98.44 285 PHE A N 1
ATOM 2149 C CA . PHE A 1 285 ? -2.323 8.737 6.903 1.00 98.44 285 PHE A CA 1
ATOM 2150 C C . PHE A 1 285 ? -1.570 8.207 5.699 1.00 98.44 285 PHE A C 1
ATOM 2152 O O . PHE A 1 285 ? -1.168 7.044 5.699 1.00 98.44 285 PHE A O 1
ATOM 2159 N N . HIS A 1 286 ? -1.285 9.084 4.747 1.00 98.31 286 HIS A N 1
ATOM 2160 C CA . HIS A 1 286 ? -0.260 8.846 3.745 1.00 98.31 286 HIS A CA 1
ATOM 2161 C C . HIS A 1 286 ? 0.364 10.152 3.255 1.00 98.31 286 HIS A C 1
ATOM 2163 O O . HIS A 1 286 ? -0.180 11.241 3.473 1.00 98.31 286 HIS A O 1
ATOM 2169 N N . ASP A 1 287 ? 1.524 10.054 2.605 1.00 98.25 287 ASP A N 1
ATOM 2170 C CA . ASP A 1 287 ? 2.099 11.205 1.917 1.00 98.25 287 ASP A CA 1
ATOM 2171 C C . ASP A 1 287 ? 1.245 11.595 0.703 1.00 98.25 287 ASP A C 1
ATOM 2173 O O . ASP A 1 287 ? 0.682 10.746 0.010 1.00 98.25 287 ASP A O 1
ATOM 2177 N N . ASN A 1 288 ? 1.149 12.896 0.441 1.00 97.12 288 ASN A N 1
ATOM 2178 C CA . ASN A 1 288 ? 0.393 13.435 -0.690 1.00 97.12 288 ASN A CA 1
ATOM 2179 C C . ASN A 1 288 ? 1.227 14.428 -1.508 1.00 97.12 288 ASN A C 1
ATOM 2181 O O . ASN A 1 288 ? 0.687 15.276 -2.209 1.00 97.12 288 ASN A O 1
ATOM 2185 N N . THR A 1 289 ? 2.558 14.381 -1.397 1.00 96.88 289 THR A N 1
ATOM 2186 C CA . THR A 1 289 ? 3.436 15.397 -1.981 1.00 96.88 289 THR A CA 1
ATOM 2187 C C . THR A 1 289 ? 3.325 15.403 -3.503 1.00 96.88 289 THR A C 1
ATOM 2189 O O . THR A 1 289 ? 3.529 14.383 -4.169 1.00 96.88 289 THR A O 1
ATOM 2192 N N . VAL A 1 290 ? 3.048 16.580 -4.071 1.00 95.38 290 VAL A N 1
ATOM 2193 C CA . VAL A 1 290 ? 2.937 16.763 -5.522 1.00 95.38 290 VAL A CA 1
ATOM 2194 C C . VAL A 1 290 ? 4.153 16.195 -6.265 1.00 95.38 290 VAL A C 1
ATOM 2196 O O . VAL A 1 290 ? 5.304 16.445 -5.900 1.00 95.38 290 VAL A O 1
ATOM 2199 N N . GLY A 1 291 ? 3.881 15.401 -7.302 1.00 94.75 291 GLY A N 1
ATOM 2200 C CA . GLY A 1 291 ? 4.881 14.755 -8.156 1.00 94.75 291 GLY A CA 1
ATOM 2201 C C . GLY A 1 291 ? 5.552 13.509 -7.564 1.00 94.75 291 GLY A C 1
ATOM 2202 O O . GLY A 1 291 ? 6.109 12.717 -8.327 1.00 94.75 291 GLY A O 1
ATOM 2203 N N . LEU A 1 292 ? 5.469 13.295 -6.244 1.00 96.94 292 LEU A N 1
ATOM 2204 C CA . LEU A 1 292 ? 6.187 12.226 -5.537 1.00 96.94 292 LEU A CA 1
ATOM 2205 C C . LEU A 1 292 ? 5.285 11.176 -4.875 1.00 96.94 292 LEU A C 1
ATOM 2207 O O . LEU A 1 292 ? 5.773 10.070 -4.655 1.00 96.94 292 LEU A O 1
ATOM 2211 N N . ALA A 1 293 ? 4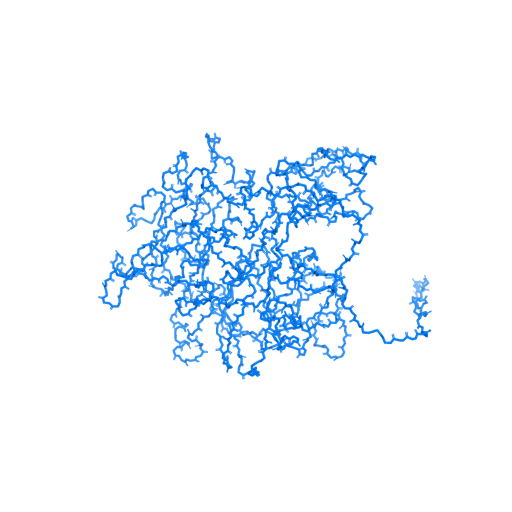.003 11.478 -4.623 1.00 96.25 293 ALA A N 1
ATOM 2212 C CA . ALA A 1 293 ? 3.062 10.630 -3.873 1.00 96.25 293 ALA A CA 1
ATOM 2213 C C . ALA A 1 293 ? 3.120 9.130 -4.240 1.00 96.25 293 ALA A C 1
ATOM 2215 O O . ALA A 1 293 ? 3.241 8.284 -3.359 1.00 96.25 293 ALA A O 1
ATOM 2216 N N . ARG A 1 294 ? 3.138 8.790 -5.541 1.00 95.69 294 ARG A N 1
ATOM 2217 C CA . ARG A 1 294 ? 3.220 7.387 -6.004 1.00 95.69 294 ARG A CA 1
ATOM 2218 C C . ARG A 1 294 ? 4.437 6.636 -5.442 1.00 95.69 294 ARG A C 1
ATOM 2220 O O . ARG A 1 294 ? 4.346 5.464 -5.117 1.00 95.69 294 ARG A O 1
ATOM 2227 N N . LEU A 1 295 ? 5.575 7.317 -5.293 1.00 98.25 295 LEU A N 1
ATOM 2228 C CA . LEU A 1 295 ? 6.828 6.726 -4.822 1.00 98.25 295 LEU A CA 1
ATOM 2229 C C . LEU A 1 295 ? 6.966 6.838 -3.300 1.00 98.25 295 LEU A C 1
ATOM 2231 O O . LEU A 1 295 ? 7.476 5.928 -2.650 1.00 98.25 295 LEU A O 1
ATOM 2235 N N . THR A 1 296 ? 6.519 7.947 -2.708 1.00 98.12 296 THR A N 1
ATOM 2236 C CA . THR A 1 296 ? 6.593 8.160 -1.257 1.00 98.12 296 THR A CA 1
ATOM 2237 C C . THR A 1 296 ? 5.673 7.202 -0.508 1.00 98.12 296 THR A C 1
ATOM 2239 O O . THR A 1 296 ? 6.138 6.560 0.438 1.00 98.12 296 THR A O 1
ATOM 2242 N N . VAL A 1 297 ? 4.432 7.019 -0.972 1.00 97.94 297 VAL A N 1
ATOM 2243 C CA . VAL A 1 297 ? 3.496 6.022 -0.426 1.00 97.94 297 VAL A CA 1
ATOM 2244 C C . VAL A 1 297 ? 4.054 4.614 -0.628 1.00 97.94 297 VAL A C 1
ATOM 2246 O O . VAL A 1 297 ? 4.147 3.852 0.333 1.00 97.94 297 VAL A O 1
ATOM 2249 N N . TYR A 1 298 ? 4.562 4.296 -1.826 1.00 98.44 298 TYR A N 1
ATOM 2250 C CA . TYR A 1 298 ? 5.180 2.995 -2.099 1.00 98.44 298 TYR A CA 1
ATOM 2251 C C . TYR A 1 298 ? 6.371 2.688 -1.180 1.00 98.44 298 TYR A C 1
ATOM 2253 O O . TYR A 1 298 ? 6.503 1.549 -0.733 1.00 98.44 298 TYR A O 1
ATOM 2261 N N . SER A 1 299 ? 7.174 3.700 -0.823 1.00 97.81 299 SER A N 1
ATOM 2262 C CA . SER A 1 299 ? 8.295 3.576 0.123 1.00 97.81 299 SER A CA 1
ATOM 2263 C C . SER A 1 299 ? 7.902 3.373 1.596 1.00 97.81 299 SER A C 1
ATOM 2265 O O . SER A 1 299 ? 8.789 3.204 2.434 1.00 97.81 299 SER A O 1
ATOM 2267 N N . GLY A 1 300 ? 6.603 3.400 1.918 1.00 97.31 300 GLY A N 1
ATOM 2268 C CA . GLY A 1 300 ? 6.062 3.110 3.249 1.00 97.31 300 GLY A CA 1
ATOM 2269 C C . GLY A 1 300 ? 5.569 4.310 4.054 1.00 97.31 300 GLY A C 1
ATOM 2270 O O . GLY A 1 300 ? 5.338 4.179 5.258 1.00 97.31 300 GLY A O 1
ATOM 2271 N N . GLN A 1 301 ? 5.381 5.474 3.420 1.00 98.19 301 GLN A N 1
ATOM 2272 C CA . GLN A 1 301 ? 4.843 6.667 4.084 1.00 98.19 301 GLN A CA 1
ATOM 2273 C C . GLN A 1 301 ? 3.324 6.578 4.223 1.00 98.19 301 GLN A C 1
ATOM 2275 O O . GLN A 1 301 ? 2.588 7.342 3.603 1.00 98.19 301 GLN A O 1
ATOM 2280 N N . LEU A 1 302 ? 2.871 5.627 5.040 1.00 97.25 302 LEU A N 1
ATOM 2281 C CA . LEU A 1 302 ? 1.486 5.470 5.454 1.00 97.25 302 LEU A CA 1
ATOM 2282 C C . LEU A 1 302 ? 1.383 4.968 6.903 1.00 97.25 302 LEU A C 1
ATOM 2284 O O . LEU A 1 302 ? 2.288 4.303 7.408 1.00 97.25 302 LEU A O 1
ATOM 2288 N N . ALA A 1 303 ? 0.292 5.312 7.583 1.00 98.12 303 ALA A N 1
ATOM 2289 C CA . ALA A 1 303 ? -0.017 4.861 8.941 1.00 98.12 303 ALA A CA 1
ATOM 2290 C C . ALA A 1 303 ? -1.528 4.823 9.188 1.00 98.12 303 ALA A C 1
ATOM 2292 O O . ALA A 1 303 ? -2.289 5.479 8.484 1.00 98.12 303 ALA A O 1
ATOM 2293 N N . LEU A 1 304 ? -1.982 4.067 10.185 1.00 98.25 304 LEU A N 1
ATOM 2294 C CA . LEU A 1 304 ? -3.418 3.869 10.409 1.00 98.25 304 LEU A CA 1
ATOM 2295 C C . LEU A 1 304 ? -4.022 4.854 11.403 1.00 98.25 304 LEU A C 1
ATOM 2297 O O . LEU A 1 304 ? -3.389 5.276 12.370 1.00 98.25 304 LEU A O 1
ATOM 2301 N N . TYR A 1 305 ? -5.293 5.170 11.179 1.00 98.62 305 TYR A N 1
ATOM 2302 C CA . TYR A 1 305 ? -6.091 6.012 12.050 1.00 98.62 305 TYR A CA 1
ATOM 2303 C C . TYR A 1 305 ? -7.474 5.379 12.219 1.00 98.62 305 TYR A C 1
ATOM 2305 O O . TYR A 1 305 ? -8.315 5.415 11.328 1.00 98.62 305 TYR A O 1
ATOM 2313 N N . LEU A 1 306 ? -7.731 4.775 13.370 1.00 97.88 306 LEU A N 1
ATOM 2314 C CA . LEU A 1 306 ? -8.998 4.109 13.661 1.00 97.88 306 LEU A CA 1
ATOM 2315 C C . LEU A 1 306 ? -9.885 5.063 14.456 1.00 97.88 306 LEU A C 1
ATOM 2317 O O . LEU A 1 306 ? -9.587 5.359 15.611 1.00 97.88 306 LEU A O 1
ATOM 2321 N N . LEU A 1 307 ? -10.963 5.545 13.837 1.00 98.31 307 LEU A N 1
ATOM 2322 C CA . LEU A 1 307 ? -11.946 6.406 14.487 1.00 98.31 307 LEU A CA 1
ATOM 2323 C C . LEU A 1 307 ? -13.119 5.557 14.985 1.00 98.31 307 LEU A C 1
ATOM 2325 O O . LEU A 1 307 ? -13.809 4.947 14.172 1.00 98.31 307 LEU A O 1
ATOM 2329 N N . THR A 1 308 ? -13.382 5.550 16.290 1.00 97.44 308 THR A N 1
ATOM 2330 C CA . THR A 1 308 ? -14.607 4.973 16.866 1.00 97.44 308 THR A CA 1
ATOM 2331 C C . THR A 1 308 ? -15.678 6.040 17.052 1.00 97.44 308 THR A C 1
ATOM 2333 O O . THR A 1 308 ? -15.383 7.234 17.156 1.00 97.44 308 THR A O 1
ATOM 2336 N N . ASP A 1 309 ? -16.938 5.623 17.128 1.00 97.50 309 ASP A N 1
ATOM 2337 C CA . ASP A 1 309 ? -18.042 6.495 17.518 1.00 97.50 309 ASP A CA 1
ATOM 2338 C C . ASP A 1 309 ? -18.969 5.815 18.542 1.00 97.50 309 ASP A C 1
ATOM 2340 O O . ASP A 1 309 ? -18.867 4.606 18.763 1.00 97.50 309 ASP A O 1
ATOM 2344 N N . PRO A 1 310 ? -19.872 6.570 19.200 1.00 97.31 310 PRO A N 1
ATOM 2345 C CA . PRO A 1 310 ? -20.748 6.004 20.223 1.00 97.31 310 PRO A CA 1
ATOM 2346 C C . PRO A 1 310 ? -21.673 4.883 19.731 1.00 97.31 310 PRO A C 1
ATOM 2348 O O . PRO A 1 310 ? -22.074 4.047 20.535 1.00 97.31 310 PRO A O 1
ATOM 2351 N N . ALA A 1 311 ? -22.038 4.864 18.444 1.00 95.62 311 ALA A N 1
ATOM 2352 C CA . ALA A 1 311 ? -22.904 3.819 17.903 1.00 95.62 311 ALA A CA 1
ATOM 2353 C C . ALA A 1 311 ? -22.135 2.499 17.792 1.00 95.62 311 ALA A C 1
ATOM 2355 O O . ALA A 1 311 ? -22.619 1.463 18.242 1.00 95.62 311 ALA A O 1
ATOM 2356 N N . GLU A 1 312 ? -20.913 2.548 17.263 1.00 96.06 312 GLU A N 1
ATOM 2357 C CA . GLU A 1 312 ? -20.018 1.398 17.223 1.00 96.06 312 GLU A CA 1
ATOM 2358 C C . GLU A 1 312 ? -19.672 0.896 18.633 1.00 96.06 312 GLU A C 1
ATOM 2360 O O . GLU A 1 312 ? -19.738 -0.304 18.895 1.00 96.06 312 GLU A O 1
ATOM 2365 N N . GLU A 1 313 ? -19.357 1.804 19.560 1.00 96.31 313 GLU A N 1
ATOM 2366 C CA . GLU A 1 313 ? -19.058 1.460 20.956 1.00 96.31 313 GLU A CA 1
ATOM 2367 C C . GLU A 1 313 ? -20.237 0.753 21.637 1.00 96.31 313 GLU A C 1
ATOM 2369 O O . GLU A 1 313 ? -20.029 -0.221 22.361 1.00 96.31 313 GLU A O 1
ATOM 2374 N N . GLN A 1 314 ? -21.470 1.201 21.378 1.00 97.69 314 GLN A N 1
ATOM 2375 C CA . GLN A 1 314 ? -22.672 0.559 21.906 1.00 97.69 314 GLN A CA 1
ATOM 2376 C C . GLN A 1 314 ? -22.864 -0.845 21.318 1.00 97.69 314 GLN A C 1
ATOM 2378 O O . GLN A 1 314 ? -23.129 -1.781 22.065 1.00 97.69 314 GLN A O 1
ATOM 2383 N N . LEU A 1 315 ? -22.666 -1.021 20.007 1.00 97.12 315 LEU A N 1
ATOM 2384 C CA . LEU A 1 315 ? -22.757 -2.338 19.364 1.00 97.12 315 LEU A CA 1
ATOM 2385 C C . LEU A 1 315 ? -21.722 -3.331 19.916 1.00 97.12 315 LEU A C 1
ATOM 2387 O O . LEU A 1 315 ? -22.015 -4.520 20.038 1.00 97.12 315 LEU A O 1
ATOM 2391 N N . VAL A 1 316 ? -20.526 -2.856 20.268 1.00 97.12 316 VAL A N 1
ATOM 2392 C CA . VAL A 1 316 ? -19.512 -3.671 20.951 1.00 97.12 316 VAL A CA 1
ATOM 2393 C C . VAL A 1 316 ? -19.937 -3.991 22.386 1.00 97.12 316 VAL A C 1
ATOM 2395 O O . VAL A 1 316 ? -19.848 -5.144 22.806 1.00 97.12 316 VAL A O 1
ATOM 2398 N N . ALA A 1 317 ? -20.428 -3.002 23.138 1.00 97.81 317 ALA A N 1
ATOM 2399 C CA . ALA A 1 317 ? -20.884 -3.191 24.517 1.00 97.81 317 ALA A CA 1
ATOM 2400 C C . ALA A 1 317 ? -22.055 -4.185 24.622 1.00 97.81 317 ALA A C 1
ATOM 2402 O O . ALA A 1 317 ? -22.111 -4.971 25.567 1.00 97.81 317 ALA A O 1
ATOM 2403 N N . ASP A 1 318 ? -22.942 -4.188 23.626 1.00 97.88 318 ASP A N 1
ATOM 2404 C CA . ASP A 1 318 ? -24.077 -5.110 23.524 1.00 97.88 318 ASP A CA 1
ATOM 2405 C C . ASP A 1 318 ? -23.680 -6.506 23.006 1.00 97.88 318 ASP A C 1
ATOM 2407 O O . ASP A 1 318 ? -24.524 -7.399 22.921 1.00 97.88 318 ASP A O 1
ATOM 2411 N N 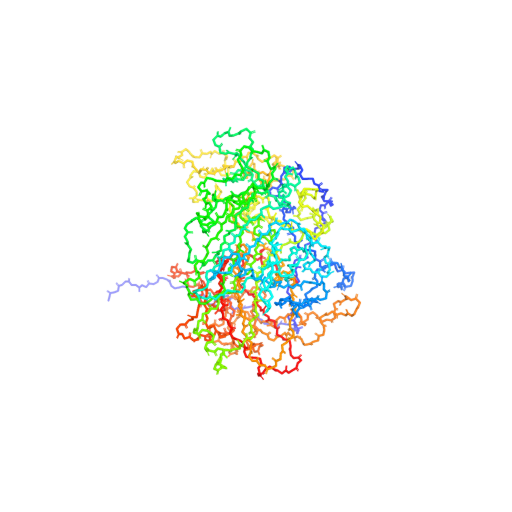. GLY A 1 319 ? -22.407 -6.717 22.648 1.00 95.50 319 GLY A N 1
ATOM 2412 C CA . GLY A 1 319 ? -21.902 -7.986 22.117 1.00 95.50 319 GLY A CA 1
ATOM 2413 C C . GLY A 1 319 ? -22.350 -8.292 20.684 1.00 95.50 319 GLY A C 1
ATOM 2414 O O . GLY A 1 319 ? -22.220 -9.430 20.237 1.00 95.50 319 GLY A O 1
ATOM 2415 N N . VAL A 1 320 ? -22.874 -7.297 19.961 1.00 95.88 320 VAL A N 1
ATOM 2416 C CA . VAL A 1 320 ? -23.262 -7.424 18.547 1.00 95.88 320 VAL A CA 1
ATOM 2417 C C . VAL A 1 320 ? -22.027 -7.417 17.649 1.00 95.88 320 VAL A C 1
ATOM 2419 O O . VAL A 1 320 ? -21.955 -8.186 16.692 1.00 95.88 320 VAL A O 1
ATOM 2422 N N . LEU A 1 321 ? -21.049 -6.563 17.961 1.00 96.44 321 LEU A N 1
ATOM 2423 C CA . LEU A 1 321 ? -19.758 -6.522 17.278 1.00 96.44 321 LEU A CA 1
ATOM 2424 C C . LEU A 1 321 ? -18.642 -7.058 18.185 1.00 96.44 321 LEU A C 1
ATOM 2426 O O . LEU A 1 321 ? -18.619 -6.736 19.375 1.00 96.44 321 LEU A O 1
ATOM 2430 N N . PRO A 1 322 ? -17.670 -7.812 17.639 1.00 96.38 322 PRO A N 1
ATOM 2431 C CA . PRO A 1 322 ? -16.448 -8.129 18.364 1.00 96.38 322 PRO A CA 1
ATOM 2432 C C . PRO A 1 322 ? -15.719 -6.851 18.804 1.00 96.38 322 PRO A C 1
ATOM 2434 O O . PRO A 1 322 ? -15.567 -5.911 18.020 1.00 96.38 322 PRO A O 1
ATOM 2437 N N . ALA A 1 323 ? -15.238 -6.830 20.051 1.00 92.81 323 ALA A N 1
ATOM 2438 C CA . ALA A 1 323 ? -14.417 -5.731 20.567 1.00 92.81 323 ALA A CA 1
ATOM 2439 C C . ALA A 1 323 ? -13.027 -5.690 19.912 1.00 92.81 323 ALA A C 1
ATOM 2441 O O . ALA A 1 323 ? -12.453 -4.621 19.707 1.00 92.81 323 ALA A O 1
ATOM 2442 N N . GLU A 1 324 ? -12.486 -6.864 19.589 1.00 91.44 324 GLU A N 1
ATOM 2443 C CA . GLU A 1 324 ? -11.249 -6.994 18.831 1.00 91.44 324 GLU A CA 1
ATOM 2444 C C . GLU A 1 324 ? -11.500 -6.636 17.362 1.00 91.44 324 GLU A C 1
ATOM 2446 O O . GLU A 1 324 ? -12.392 -7.191 16.719 1.00 91.44 324 GLU A O 1
ATOM 2451 N N . GLN A 1 325 ? -10.687 -5.724 16.832 1.00 91.94 325 GLN A N 1
ATOM 2452 C CA . GLN A 1 325 ? -10.676 -5.355 15.421 1.00 91.94 325 GLN A CA 1
ATOM 2453 C C . GLN A 1 325 ? -9.276 -5.563 14.847 1.00 91.94 325 GLN A C 1
ATOM 2455 O O . GLN A 1 325 ? -8.289 -5.084 15.409 1.00 91.94 325 GLN A O 1
ATOM 2460 N N . LEU A 1 326 ? -9.200 -6.266 13.721 1.00 95.12 326 LEU A N 1
ATOM 2461 C CA . LEU A 1 326 ? -7.956 -6.606 13.042 1.00 95.12 326 LEU A CA 1
ATOM 2462 C C . LEU A 1 326 ? -7.833 -5.787 11.751 1.00 95.12 326 LEU A C 1
ATOM 2464 O O . LEU A 1 326 ? -8.572 -6.041 10.798 1.00 95.12 326 LEU A O 1
ATOM 2468 N N . PRO A 1 327 ? -6.933 -4.794 11.678 1.00 97.12 327 PRO A N 1
ATOM 2469 C CA . PRO A 1 327 ? -6.638 -4.131 10.417 1.00 97.12 327 PRO A CA 1
ATOM 2470 C C . PRO A 1 327 ? -6.004 -5.110 9.429 1.00 97.12 327 PRO A C 1
ATOM 2472 O O . PRO A 1 327 ? -5.101 -5.850 9.813 1.00 97.12 327 PRO A O 1
ATOM 2475 N N . LEU A 1 328 ? -6.447 -5.085 8.173 1.00 98.19 328 LEU A N 1
ATOM 2476 C CA . LEU A 1 328 ? -5.820 -5.778 7.048 1.00 98.19 328 LEU A CA 1
ATOM 2477 C C . LEU A 1 328 ? -5.496 -4.741 5.972 1.00 98.19 328 LEU A C 1
ATOM 2479 O O . LEU A 1 328 ? -6.346 -4.381 5.159 1.00 98.19 328 LEU A O 1
ATOM 2483 N N . VAL A 1 329 ? -4.270 -4.229 5.996 1.00 98.62 329 VAL A N 1
ATOM 2484 C CA . VAL A 1 329 ? -3.791 -3.255 5.011 1.00 98.62 329 VAL A CA 1
ATOM 2485 C C . VAL A 1 329 ? -3.081 -4.005 3.906 1.00 98.62 329 VAL A C 1
ATOM 2487 O O . VAL A 1 329 ? -2.022 -4.584 4.145 1.00 98.62 329 VAL A O 1
ATOM 2490 N N . ILE A 1 330 ? -3.689 -4.015 2.729 1.00 98.62 330 ILE A N 1
ATOM 2491 C CA . ILE A 1 330 ? -3.223 -4.764 1.570 1.00 98.62 330 ILE A CA 1
ATOM 2492 C C . ILE A 1 330 ? -2.355 -3.848 0.718 1.00 98.62 330 ILE A C 1
ATOM 2494 O O . ILE A 1 330 ? -2.790 -2.770 0.330 1.00 98.62 330 ILE A O 1
ATOM 2498 N N . GLU A 1 331 ? -1.143 -4.286 0.413 1.00 98.19 331 GLU A N 1
ATOM 2499 C CA . GLU A 1 331 ? -0.239 -3.612 -0.517 1.00 98.19 331 GLU A CA 1
ATOM 2500 C C . GLU A 1 331 ? 0.305 -4.637 -1.510 1.00 98.19 331 GLU A C 1
ATOM 2502 O O . GLU A 1 331 ? 0.471 -5.807 -1.171 1.00 98.19 331 GLU A O 1
ATOM 2507 N N . ASP A 1 332 ? 0.656 -4.202 -2.715 1.00 96.62 332 ASP A N 1
ATOM 2508 C CA . ASP A 1 332 ? 1.474 -4.979 -3.636 1.00 96.62 332 ASP A CA 1
ATOM 2509 C C . ASP A 1 332 ? 2.838 -4.307 -3.798 1.00 96.62 332 ASP A C 1
ATOM 2511 O O . ASP A 1 332 ? 2.953 -3.090 -3.949 1.00 96.62 332 ASP A O 1
ATOM 2515 N N . LYS A 1 333 ? 3.902 -5.103 -3.710 1.00 97.00 333 LYS A N 1
ATOM 2516 C CA . LYS A 1 333 ? 5.287 -4.658 -3.884 1.00 97.00 333 LYS A CA 1
ATOM 2517 C C . LYS A 1 333 ? 6.000 -5.583 -4.856 1.00 97.00 333 LYS A C 1
ATOM 2519 O O . LYS A 1 333 ? 5.592 -6.719 -5.065 1.00 97.00 333 LYS A O 1
ATOM 2524 N N . THR A 1 334 ? 7.095 -5.093 -5.410 1.00 97.12 334 THR A N 1
ATOM 2525 C CA . THR A 1 334 ? 8.124 -5.913 -6.050 1.00 97.12 334 THR A CA 1
ATOM 2526 C C . THR A 1 334 ? 9.426 -5.681 -5.303 1.00 97.12 334 THR A C 1
ATOM 2528 O O . THR A 1 334 ? 9.769 -4.537 -4.993 1.00 97.12 334 THR A O 1
ATOM 2531 N N . PHE A 1 335 ? 10.153 -6.750 -5.009 1.00 97.62 335 PHE A N 1
ATOM 2532 C CA . PHE A 1 335 ? 11.467 -6.685 -4.388 1.00 97.62 335 PHE A CA 1
ATOM 2533 C C . PHE A 1 335 ? 12.548 -6.878 -5.442 1.00 97.62 335 PHE A C 1
ATOM 2535 O O . PHE A 1 335 ? 12.454 -7.768 -6.273 1.00 97.62 335 PHE A O 1
ATOM 2542 N N . VAL A 1 336 ? 13.606 -6.074 -5.399 1.00 97.50 336 VAL A N 1
ATOM 2543 C CA . VAL A 1 336 ? 14.765 -6.276 -6.273 1.00 97.50 336 VAL A CA 1
ATOM 2544 C C . VAL A 1 336 ? 15.313 -7.696 -6.023 1.00 97.50 336 VAL A C 1
ATOM 2546 O O . VAL A 1 336 ? 15.506 -8.059 -4.852 1.00 97.50 336 VAL A O 1
ATOM 2549 N N . PRO A 1 337 ? 15.532 -8.520 -7.065 1.00 95.19 337 PRO A N 1
ATOM 2550 C CA . PRO A 1 337 ? 16.085 -9.860 -6.916 1.00 95.19 337 PRO A CA 1
ATOM 2551 C C . PRO A 1 337 ? 17.619 -9.822 -6.802 1.00 95.19 337 PRO A C 1
ATOM 2553 O O . PRO A 1 337 ? 18.209 -8.775 -6.532 1.00 95.19 337 PRO A O 1
ATOM 2556 N N . ASP A 1 338 ? 18.289 -10.972 -6.911 1.00 91.81 338 ASP A N 1
ATOM 2557 C CA . ASP A 1 338 ? 19.749 -10.968 -7.043 1.00 91.81 338 ASP A CA 1
ATOM 2558 C C . ASP A 1 338 ? 20.203 -10.395 -8.396 1.00 91.81 338 ASP A C 1
ATOM 2560 O O . ASP A 1 338 ? 19.412 -10.265 -9.330 1.00 91.81 338 ASP A O 1
ATOM 2564 N N . ASP A 1 339 ? 21.489 -10.050 -8.504 1.00 92.12 339 ASP A N 1
ATOM 2565 C CA . ASP A 1 339 ? 22.050 -9.427 -9.708 1.00 92.12 339 ASP A CA 1
ATOM 2566 C C . ASP A 1 339 ? 21.877 -10.287 -10.970 1.00 92.12 339 ASP A C 1
ATOM 2568 O O . ASP A 1 339 ? 21.827 -9.740 -12.066 1.00 92.12 339 ASP A O 1
ATOM 2572 N N . THR A 1 340 ? 21.807 -11.618 -10.838 1.00 90.12 340 THR A N 1
ATOM 2573 C CA . THR A 1 340 ? 21.705 -12.519 -11.996 1.00 90.12 340 THR A CA 1
ATOM 2574 C C . THR A 1 340 ? 20.295 -12.489 -12.567 1.00 90.12 340 THR A C 1
ATOM 2576 O O . THR A 1 340 ? 20.131 -12.338 -13.777 1.00 90.12 340 THR A O 1
ATOM 2579 N N . GLN A 1 341 ? 19.276 -12.579 -11.707 1.00 92.38 341 GLN A N 1
ATOM 2580 C CA . GLN A 1 341 ? 17.888 -12.394 -12.124 1.00 92.38 341 GLN A CA 1
ATOM 2581 C C . GLN A 1 341 ? 17.664 -10.953 -12.610 1.00 92.38 341 GLN A C 1
ATOM 2583 O O . GLN A 1 341 ? 17.107 -10.757 -13.687 1.00 92.38 341 GLN A O 1
ATOM 2588 N N . LEU A 1 342 ? 18.156 -9.949 -11.874 1.00 94.25 342 LEU A N 1
ATOM 2589 C CA . LEU A 1 342 ? 17.968 -8.537 -12.215 1.00 94.25 342 LEU A CA 1
ATOM 2590 C C . LEU A 1 342 ? 18.574 -8.193 -13.580 1.00 94.25 342 LEU A C 1
ATOM 2592 O O . LEU A 1 342 ? 17.924 -7.543 -14.384 1.00 94.25 342 LEU A O 1
ATOM 2596 N N . ALA A 1 343 ? 19.772 -8.688 -13.885 1.00 93.00 343 ALA A N 1
ATOM 2597 C CA . ALA A 1 343 ? 20.393 -8.566 -15.202 1.00 93.00 343 ALA A CA 1
ATOM 2598 C C . ALA A 1 343 ? 19.492 -9.059 -16.350 1.00 93.00 343 ALA A C 1
ATOM 2600 O O . ALA A 1 343 ? 19.444 -8.452 -17.418 1.00 93.00 343 ALA A O 1
ATOM 2601 N N . GLY A 1 344 ? 18.783 -10.171 -16.141 1.00 92.69 344 GLY A N 1
ATOM 2602 C CA . GLY A 1 344 ? 17.895 -10.766 -17.141 1.00 92.69 344 GLY A CA 1
ATOM 2603 C C . GLY A 1 344 ? 16.518 -10.107 -17.247 1.00 92.69 344 GLY A C 1
ATOM 2604 O O . GLY A 1 344 ? 15.800 -10.373 -18.210 1.00 92.69 344 GLY A O 1
ATOM 2605 N N . GLU A 1 345 ? 16.142 -9.270 -16.281 1.00 93.38 345 GLU A N 1
ATOM 2606 C CA . GLU A 1 345 ? 14.792 -8.714 -16.159 1.00 93.38 345 GLU A CA 1
ATOM 2607 C C . GLU A 1 345 ? 14.751 -7.182 -16.272 1.00 93.38 345 GLU A C 1
ATOM 2609 O O . GLU A 1 345 ? 13.847 -6.621 -16.892 1.00 93.38 345 GLU A O 1
ATOM 2614 N N . ASP A 1 346 ? 15.741 -6.499 -15.704 1.00 95.25 346 ASP A N 1
ATOM 2615 C CA . ASP A 1 346 ? 15.885 -5.048 -15.716 1.00 95.25 346 ASP A CA 1
ATOM 2616 C C . ASP A 1 346 ? 17.368 -4.618 -15.682 1.00 95.25 346 ASP A C 1
ATOM 2618 O O . ASP A 1 346 ? 17.905 -4.237 -14.636 1.00 95.25 346 ASP A O 1
ATOM 2622 N N . PRO A 1 347 ? 18.057 -4.645 -16.837 1.00 94.50 347 PRO A N 1
ATOM 2623 C CA . PRO A 1 347 ? 19.478 -4.328 -16.920 1.00 94.50 347 PRO A CA 1
ATOM 2624 C C . PRO A 1 347 ? 19.784 -2.843 -16.679 1.00 94.50 347 PRO A C 1
ATOM 2626 O O . PRO A 1 347 ? 20.948 -2.488 -16.514 1.00 94.50 347 PRO A O 1
ATOM 2629 N N . THR A 1 348 ? 18.769 -1.974 -16.659 1.00 95.31 348 THR A N 1
ATOM 2630 C CA . THR A 1 348 ? 18.928 -0.521 -16.470 1.00 95.31 348 THR A CA 1
ATOM 2631 C C . THR A 1 348 ? 18.702 -0.069 -15.028 1.00 95.31 348 THR A C 1
ATOM 2633 O O . THR A 1 348 ? 18.715 1.129 -14.746 1.00 95.31 348 THR A O 1
ATOM 2636 N N . TRP A 1 349 ? 18.484 -1.005 -14.101 1.00 97.19 349 TRP A N 1
ATOM 2637 C CA . TRP A 1 349 ? 18.282 -0.683 -12.694 1.00 97.19 349 TRP A CA 1
ATOM 2638 C C . TRP A 1 349 ? 19.550 -0.105 -12.047 1.00 97.19 349 TRP A C 1
ATOM 2640 O O . TRP A 1 349 ? 20.614 -0.730 -12.037 1.00 97.19 349 TRP A O 1
ATOM 2650 N N . ASP A 1 350 ? 19.431 1.077 -11.438 1.00 96.19 350 ASP A N 1
ATOM 2651 C CA . ASP A 1 350 ? 20.514 1.709 -10.684 1.00 96.19 350 ASP A CA 1
ATOM 2652 C C . ASP A 1 350 ? 20.563 1.161 -9.253 1.00 96.19 350 ASP A C 1
ATOM 2654 O O . ASP A 1 350 ? 19.920 1.665 -8.328 1.00 96.19 350 ASP A O 1
ATOM 2658 N N . ARG A 1 351 ? 21.350 0.100 -9.065 1.00 95.25 351 ARG A N 1
ATOM 2659 C CA . ARG A 1 351 ? 21.521 -0.550 -7.761 1.00 95.25 351 ARG A CA 1
ATOM 2660 C C . ARG A 1 351 ? 22.118 0.374 -6.702 1.00 95.25 351 ARG A C 1
ATOM 2662 O O . ARG A 1 351 ? 21.769 0.251 -5.528 1.00 95.25 351 ARG A O 1
ATOM 2669 N N . ASP A 1 352 ? 23.015 1.272 -7.089 1.00 93.88 352 ASP A N 1
ATOM 2670 C CA . ASP A 1 352 ? 23.710 2.130 -6.132 1.00 93.88 352 ASP A CA 1
ATOM 2671 C C . ASP A 1 352 ? 22.776 3.239 -5.626 1.00 93.88 352 ASP A C 1
ATOM 2673 O O . ASP A 1 352 ? 22.855 3.641 -4.461 1.00 93.88 352 ASP A O 1
ATOM 2677 N N . ARG A 1 353 ? 21.835 3.683 -6.469 1.00 94.88 353 ARG A N 1
ATOM 2678 C CA . ARG A 1 353 ? 20.847 4.709 -6.121 1.00 94.88 353 ARG A CA 1
ATOM 2679 C C . ARG A 1 353 ? 19.557 4.158 -5.512 1.00 94.88 353 ARG A C 1
ATOM 2681 O O . ARG A 1 353 ? 19.055 4.721 -4.536 1.00 94.88 353 ARG A O 1
ATOM 2688 N N . TRP A 1 354 ? 19.001 3.090 -6.080 1.00 97.12 354 TRP A N 1
ATOM 2689 C CA . TRP A 1 354 ? 17.681 2.550 -5.714 1.00 97.12 354 TRP A CA 1
ATOM 2690 C C . TRP A 1 354 ? 17.759 1.244 -4.911 1.00 97.12 354 TRP A C 1
ATOM 2692 O O . TRP A 1 354 ? 16.808 0.852 -4.233 1.00 97.12 354 TRP A O 1
ATOM 2702 N N . GLY A 1 355 ? 18.933 0.617 -4.881 1.00 96.38 355 GLY A N 1
ATOM 2703 C CA . GLY A 1 355 ? 19.257 -0.491 -3.990 1.00 96.38 355 GLY A CA 1
ATOM 2704 C C . GLY A 1 355 ? 19.320 -1.861 -4.667 1.00 96.38 355 GLY A C 1
ATOM 2705 O O . GLY A 1 355 ? 19.037 -2.021 -5.851 1.00 96.38 355 GLY A O 1
ATOM 2706 N N . ALA A 1 356 ? 19.731 -2.852 -3.877 1.00 95.88 356 ALA A N 1
ATOM 2707 C CA . ALA A 1 356 ? 20.002 -4.229 -4.296 1.00 95.88 356 ALA A CA 1
ATOM 2708 C C . ALA A 1 356 ? 18.940 -5.205 -3.762 1.00 95.88 356 ALA A C 1
ATOM 2710 O O . ALA A 1 356 ? 17.887 -4.777 -3.294 1.00 95.88 356 ALA A O 1
ATOM 2711 N N . ARG A 1 357 ? 19.229 -6.515 -3.795 1.00 95.62 357 ARG A N 1
ATOM 2712 C CA . ARG A 1 357 ? 18.322 -7.584 -3.347 1.00 95.62 357 ARG A CA 1
ATOM 2713 C C . ARG A 1 357 ? 17.548 -7.229 -2.069 1.00 95.62 357 ARG A C 1
ATOM 2715 O O . ARG A 1 357 ? 18.147 -6.968 -1.026 1.00 95.62 357 ARG A O 1
ATOM 2722 N N . GLY A 1 358 ? 16.219 -7.285 -2.139 1.00 95.56 358 GLY A N 1
ATOM 2723 C CA . GLY A 1 358 ? 15.309 -6.971 -1.029 1.00 95.56 358 GLY A CA 1
ATOM 2724 C C . GLY A 1 358 ? 14.942 -5.490 -0.872 1.00 95.56 358 GLY A C 1
ATOM 2725 O O . GLY A 1 358 ? 14.062 -5.176 -0.066 1.00 95.56 358 GLY A O 1
ATOM 2726 N N . SER A 1 359 ? 15.556 -4.581 -1.636 1.00 98.19 359 SER A N 1
ATOM 2727 C CA . SER A 1 359 ? 15.032 -3.225 -1.839 1.00 98.19 359 SER A CA 1
ATOM 2728 C C . SER A 1 359 ? 13.717 -3.255 -2.615 1.00 98.19 359 SER A C 1
ATOM 2730 O O . SER A 1 359 ? 13.387 -4.245 -3.263 1.00 98.19 359 SER A O 1
ATOM 2732 N N . LEU A 1 360 ? 12.966 -2.158 -2.558 1.00 98.44 360 LEU A N 1
ATOM 2733 C CA . LEU A 1 360 ? 11.763 -1.986 -3.364 1.00 98.44 360 LEU A CA 1
ATOM 2734 C C . LEU A 1 360 ? 12.142 -1.709 -4.823 1.00 98.44 360 LEU A C 1
ATOM 2736 O O . LEU A 1 360 ? 12.894 -0.777 -5.099 1.00 98.44 360 LEU A O 1
ATOM 2740 N N . TRP A 1 361 ? 11.587 -2.489 -5.745 1.00 98.06 361 TRP A N 1
ATOM 2741 C CA . TRP A 1 361 ? 11.629 -2.209 -7.176 1.00 98.06 361 TRP A CA 1
ATOM 2742 C C . TRP A 1 361 ? 10.374 -1.430 -7.582 1.00 98.06 361 TRP A C 1
ATOM 2744 O O . TRP A 1 361 ? 9.277 -1.719 -7.095 1.00 98.06 361 TRP A O 1
ATOM 2754 N N . HIS A 1 362 ? 10.520 -0.442 -8.464 1.00 97.25 362 HIS A N 1
ATOM 2755 C CA . HIS A 1 362 ? 9.406 0.322 -9.029 1.00 97.25 362 HIS A CA 1
ATOM 2756 C C . HIS A 1 362 ? 9.689 0.610 -10.509 1.00 97.25 362 HIS A C 1
ATOM 2758 O O . HIS A 1 362 ? 10.820 0.977 -10.825 1.00 97.25 362 HIS A O 1
ATOM 2764 N N . PRO A 1 363 ? 8.695 0.511 -11.411 1.00 95.56 363 PRO A N 1
ATOM 2765 C CA . PRO A 1 363 ? 8.904 0.762 -12.835 1.00 95.56 363 PRO A CA 1
ATOM 2766 C C . PRO A 1 363 ? 9.447 2.171 -13.111 1.00 95.56 363 PRO A C 1
ATOM 2768 O O . PRO A 1 363 ? 8.959 3.154 -12.543 1.00 95.56 363 PRO A O 1
ATOM 2771 N N . HIS A 1 364 ? 10.438 2.251 -14.006 1.00 95.38 364 HIS A N 1
ATOM 2772 C CA . HIS A 1 364 ? 11.151 3.486 -14.373 1.00 95.38 364 HIS A CA 1
ATOM 2773 C C . HIS A 1 364 ? 11.452 3.636 -15.864 1.00 95.38 364 HIS A C 1
ATOM 2775 O O . HIS A 1 364 ? 11.938 4.684 -16.286 1.00 95.38 364 HIS A O 1
ATOM 2781 N N . VAL A 1 365 ? 11.178 2.617 -16.672 1.00 94.25 365 VAL A N 1
ATOM 2782 C CA . VAL A 1 365 ? 11.273 2.682 -18.131 1.00 94.25 365 VAL A CA 1
ATOM 2783 C C . VAL A 1 365 ? 9.879 2.505 -18.693 1.00 94.25 365 VAL A C 1
ATOM 2785 O O . VAL A 1 365 ? 9.245 1.478 -18.465 1.00 94.25 365 VAL A O 1
ATOM 2788 N N . TYR A 1 366 ? 9.405 3.474 -19.473 1.00 91.44 366 TYR A N 1
ATOM 2789 C CA . TYR A 1 366 ? 8.166 3.310 -20.221 1.00 91.44 366 TYR A CA 1
ATOM 2790 C C . TYR A 1 366 ? 8.422 2.386 -21.417 1.00 91.44 366 TYR A C 1
ATOM 2792 O O . TYR A 1 366 ? 8.948 2.801 -22.452 1.00 91.44 366 TYR A O 1
ATOM 2800 N N . GLN A 1 367 ? 8.050 1.116 -21.278 1.00 91.00 367 GLN A N 1
ATOM 2801 C CA . GLN A 1 367 ? 8.243 0.107 -22.312 1.00 91.00 367 GLN A CA 1
ATOM 2802 C C . GLN A 1 367 ? 6.916 -0.204 -23.020 1.00 91.00 367 GLN A C 1
ATOM 2804 O O . GLN A 1 367 ? 6.051 -0.832 -22.401 1.00 91.00 367 GLN A O 1
ATOM 2809 N N . PRO A 1 368 ? 6.717 0.203 -24.292 1.00 90.12 368 PRO A N 1
ATOM 2810 C CA . PRO A 1 368 ? 5.413 0.081 -24.933 1.00 90.12 368 PRO A CA 1
ATOM 2811 C C . PRO A 1 368 ? 5.023 -1.360 -25.210 1.00 90.12 368 PRO A C 1
ATOM 2813 O O . PRO A 1 368 ? 5.836 -2.126 -25.719 1.00 90.12 368 PRO A O 1
ATOM 2816 N N . ARG A 1 369 ? 3.767 -1.720 -24.962 1.00 88.69 369 ARG A N 1
ATOM 2817 C CA . ARG A 1 369 ? 3.182 -3.011 -25.335 1.00 88.69 369 ARG A CA 1
ATOM 2818 C C . ARG A 1 369 ? 3.052 -3.174 -26.847 1.00 88.6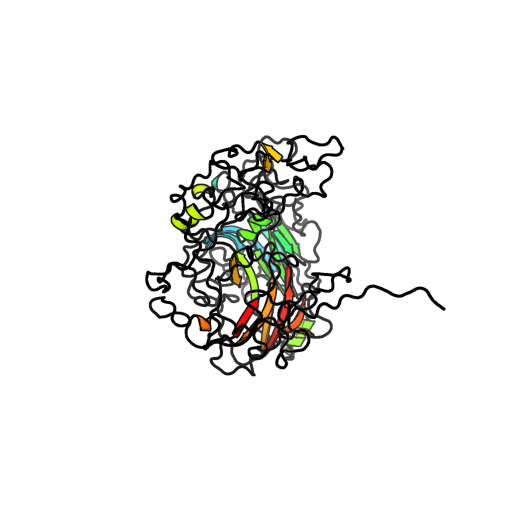9 369 ARG A C 1
ATOM 2820 O O . ARG A 1 369 ? 3.101 -4.303 -27.332 1.00 88.69 369 ARG A O 1
ATOM 2827 N N . GLN A 1 370 ? 2.884 -2.094 -27.604 1.00 87.50 370 GLN A N 1
ATOM 2828 C CA . GLN A 1 370 ? 2.759 -2.178 -29.058 1.00 87.50 370 GLN A CA 1
ATOM 2829 C C . GLN A 1 370 ? 4.134 -2.253 -29.728 1.00 87.50 370 GLN A C 1
ATOM 2831 O O . GLN A 1 370 ? 5.033 -1.485 -29.398 1.00 87.50 370 GLN A O 1
ATOM 2836 N N . ASN A 1 371 ? 4.280 -3.142 -30.712 1.00 87.62 371 ASN A N 1
ATOM 2837 C CA . ASN A 1 371 ? 5.415 -3.144 -31.635 1.00 87.62 371 ASN A CA 1
ATOM 2838 C C . ASN A 1 371 ? 4.912 -3.315 -33.084 1.00 87.62 371 ASN A C 1
ATOM 2840 O O . ASN A 1 371 ? 4.644 -4.445 -33.499 1.00 87.62 371 ASN A O 1
ATOM 2844 N N . PRO A 1 372 ? 4.800 -2.226 -33.866 1.00 81.06 372 PRO A N 1
ATOM 2845 C CA . PRO A 1 372 ? 4.294 -2.276 -35.238 1.00 81.06 372 PRO A CA 1
ATOM 2846 C C . PRO A 1 372 ? 5.243 -2.963 -36.234 1.00 81.06 372 PRO A C 1
ATOM 2848 O O . PRO A 1 372 ? 4.812 -3.279 -37.339 1.00 81.06 372 PRO A O 1
ATOM 2851 N N . TYR A 1 373 ? 6.498 -3.221 -35.854 1.00 84.00 373 TYR A N 1
ATOM 2852 C CA . TYR A 1 373 ? 7.501 -3.888 -36.694 1.00 84.00 373 TYR A CA 1
ATOM 2853 C C . TYR A 1 373 ? 7.470 -5.412 -36.544 1.00 84.00 373 TYR A C 1
ATOM 2855 O O . TYR A 1 373 ? 8.061 -6.127 -37.346 1.00 84.00 373 TYR A O 1
ATOM 2863 N N . ARG A 1 374 ? 6.700 -5.929 -35.578 1.00 86.19 374 ARG A N 1
ATOM 2864 C CA . ARG A 1 374 ? 6.415 -7.360 -35.449 1.00 86.19 374 ARG A CA 1
ATOM 2865 C C . ARG A 1 374 ? 5.104 -7.712 -36.134 1.00 86.19 374 ARG A C 1
ATOM 2867 O O . ARG A 1 374 ? 4.107 -7.005 -36.003 1.00 86.19 374 ARG A O 1
ATOM 2874 N N . SER A 1 375 ? 5.057 -8.883 -36.765 1.00 81.88 375 SER A N 1
ATOM 2875 C CA . SER A 1 375 ? 3.848 -9.405 -37.426 1.00 81.88 375 SER A CA 1
ATOM 2876 C C . SER A 1 375 ? 2.631 -9.507 -36.493 1.00 81.88 375 SER A C 1
ATOM 2878 O O . SER A 1 375 ? 1.497 -9.351 -36.938 1.00 81.88 375 SER A O 1
ATOM 2880 N N . GLY A 1 376 ? 2.862 -9.733 -35.194 1.00 81.69 376 GLY A N 1
ATOM 2881 C CA . GLY A 1 376 ? 1.827 -9.768 -34.157 1.00 81.69 376 GLY A CA 1
ATOM 2882 C C . GLY A 1 376 ? 1.497 -8.415 -33.517 1.00 81.69 376 GLY A C 1
ATOM 2883 O O . GLY A 1 376 ? 0.700 -8.378 -32.583 1.00 81.69 376 GLY A O 1
ATOM 2884 N N . GLY A 1 377 ? 2.134 -7.316 -33.938 1.00 84.50 377 GLY A N 1
ATOM 2885 C CA . GLY A 1 377 ? 1.890 -5.972 -33.401 1.00 84.50 377 GLY A CA 1
ATOM 2886 C C . GLY A 1 377 ? 2.254 -5.779 -31.921 1.00 84.50 377 GLY A C 1
ATOM 2887 O O . GLY A 1 377 ? 1.954 -4.731 -31.352 1.00 84.50 377 GLY A O 1
ATOM 2888 N N . THR A 1 378 ? 2.861 -6.783 -31.280 1.00 85.75 378 THR A N 1
ATOM 2889 C CA . THR A 1 378 ? 3.015 -6.875 -29.822 1.00 85.75 378 THR A CA 1
ATOM 2890 C C . THR A 1 378 ? 4.485 -6.939 -29.437 1.00 85.75 378 THR A C 1
ATOM 2892 O O . THR A 1 378 ? 5.259 -7.718 -29.998 1.00 85.75 378 THR A O 1
ATOM 2895 N N . ASN A 1 379 ? 4.851 -6.145 -28.440 1.00 89.50 379 ASN A N 1
ATOM 2896 C CA . ASN A 1 379 ? 6.130 -6.191 -27.762 1.00 89.50 379 ASN A CA 1
ATOM 2897 C C . ASN A 1 379 ? 6.067 -7.203 -26.601 1.00 89.50 379 ASN A C 1
ATOM 2899 O O . ASN A 1 379 ? 5.326 -6.965 -25.642 1.00 89.50 379 ASN A O 1
ATOM 2903 N N . PRO A 1 380 ? 6.814 -8.322 -26.646 1.00 87.25 380 PRO A N 1
ATOM 2904 C CA . PRO A 1 380 ? 6.734 -9.359 -25.613 1.00 87.25 380 PRO A CA 1
ATOM 2905 C C . PRO A 1 380 ? 7.155 -8.863 -24.225 1.00 87.25 380 PRO A C 1
ATOM 2907 O O . PRO A 1 380 ? 6.638 -9.350 -23.224 1.00 87.25 380 PRO A O 1
ATOM 2910 N N . THR 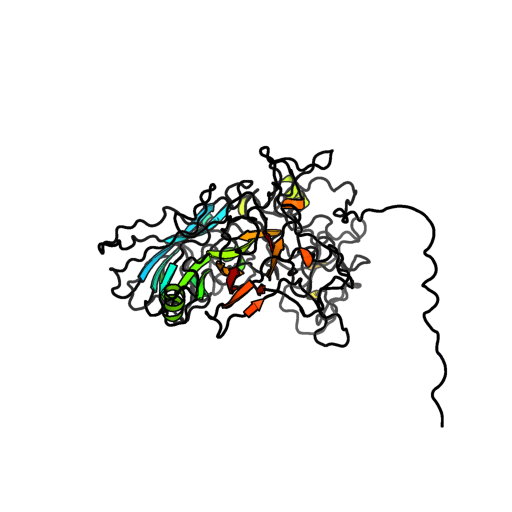A 1 381 ? 8.052 -7.882 -24.170 1.00 89.81 381 THR A N 1
ATOM 2911 C CA . THR A 1 381 ? 8.621 -7.319 -22.940 1.00 89.81 381 THR A CA 1
ATOM 2912 C C . THR A 1 381 ? 7.965 -5.991 -22.535 1.00 89.81 381 THR A C 1
ATOM 2914 O O . THR A 1 381 ? 8.235 -5.463 -21.457 1.00 89.81 381 THR A O 1
ATOM 2917 N N . GLY A 1 382 ? 7.084 -5.448 -23.381 1.00 90.06 382 GLY A N 1
ATOM 2918 C CA . GLY A 1 382 ? 6.389 -4.185 -23.147 1.00 90.06 382 GLY A CA 1
ATOM 2919 C C . GLY A 1 382 ? 5.240 -4.295 -22.158 1.00 90.06 382 GLY A C 1
ATOM 2920 O O . GLY A 1 382 ? 4.558 -5.311 -22.110 1.00 90.06 382 GLY A O 1
ATOM 2921 N N . ARG A 1 383 ? 4.984 -3.231 -21.404 1.00 87.62 383 ARG A N 1
ATOM 2922 C CA . ARG A 1 383 ? 3.935 -3.168 -20.385 1.00 87.62 383 ARG A CA 1
ATOM 2923 C C . ARG A 1 383 ? 2.788 -2.255 -20.842 1.00 87.62 383 ARG A C 1
ATOM 2925 O O . ARG A 1 383 ? 1.673 -2.737 -21.044 1.00 87.62 383 ARG A O 1
ATOM 2932 N N . TRP A 1 384 ? 3.053 -0.982 -21.125 1.00 87.81 384 TRP A N 1
ATOM 2933 C CA . TRP A 1 384 ? 1.994 0.030 -21.288 1.00 87.81 384 TRP A CA 1
ATOM 2934 C C . TRP A 1 384 ? 1.678 0.380 -22.738 1.00 87.81 384 TRP A C 1
ATOM 2936 O O . TRP A 1 384 ? 2.549 0.352 -23.600 1.00 87.81 384 TRP A O 1
ATOM 2946 N N . ASP A 1 385 ? 0.436 0.759 -23.014 1.00 84.56 385 ASP A N 1
ATOM 2947 C CA . ASP A 1 385 ? 0.032 1.196 -24.346 1.00 84.56 385 ASP A CA 1
ATOM 2948 C C . ASP A 1 385 ? 0.438 2.654 -24.616 1.00 84.56 385 ASP A C 1
ATOM 2950 O O . ASP A 1 385 ? 0.001 3.566 -23.916 1.00 84.56 385 ASP A O 1
ATOM 2954 N N . TYR A 1 386 ? 1.211 2.897 -25.680 1.00 80.44 386 TYR A N 1
ATOM 2955 C CA . TYR A 1 386 ? 1.687 4.234 -26.041 1.00 80.44 386 TYR A CA 1
ATOM 2956 C C . TYR A 1 386 ? 0.728 4.959 -26.991 1.00 80.44 386 TYR A C 1
ATOM 2958 O O . TYR A 1 386 ? 0.611 4.626 -28.173 1.00 80.44 386 TYR A O 1
ATOM 2966 N N . GLY A 1 387 ? 0.060 5.990 -26.465 1.00 69.81 387 GLY A N 1
ATOM 2967 C CA . GLY A 1 387 ? -0.960 6.781 -27.164 1.00 69.81 387 GLY A CA 1
ATOM 2968 C C . GLY A 1 387 ? -0.575 7.245 -28.577 1.00 69.81 387 GLY A C 1
ATOM 2969 O O . GLY A 1 387 ? -1.359 6.994 -29.493 1.00 69.81 387 GLY A O 1
ATOM 2970 N N . PRO A 1 388 ? 0.618 7.834 -28.808 1.00 69.75 388 PRO A N 1
ATOM 2971 C CA . PRO A 1 388 ? 1.058 8.276 -30.139 1.00 69.75 388 PRO A CA 1
ATOM 2972 C C . PRO A 1 388 ? 1.153 7.182 -31.211 1.00 69.75 388 PRO A C 1
ATOM 2974 O O . PRO A 1 388 ? 1.264 7.495 -32.394 1.00 69.75 388 PRO A O 1
ATOM 2977 N N . TRP A 1 389 ? 1.120 5.905 -30.827 1.00 66.38 389 TRP A N 1
ATOM 2978 C CA . TRP A 1 389 ? 1.089 4.768 -31.755 1.00 66.38 389 TRP A CA 1
ATOM 2979 C C . TRP A 1 389 ? -0.294 4.131 -31.887 1.00 66.38 389 TRP A C 1
ATOM 2981 O O . TRP A 1 389 ? -0.471 3.173 -32.643 1.00 66.38 389 TRP A O 1
ATOM 2991 N N . SER A 1 390 ? -1.295 4.657 -31.179 1.00 60.69 390 SER A N 1
ATOM 2992 C CA . SER A 1 390 ? -2.681 4.251 -31.372 1.00 60.69 390 SER A CA 1
ATOM 2993 C C . SER A 1 390 ? -3.205 4.791 -32.706 1.00 60.69 390 SER A C 1
ATOM 2995 O O . SER A 1 390 ? -2.987 5.946 -33.064 1.00 60.69 390 SER A O 1
ATOM 2997 N N . ARG A 1 391 ? -3.953 3.963 -33.448 1.00 46.62 391 ARG A N 1
ATOM 2998 C CA . ARG A 1 391 ? -4.592 4.362 -34.722 1.00 46.62 391 ARG A CA 1
ATOM 2999 C C . ARG A 1 391 ? -5.645 5.467 -34.569 1.00 46.62 391 ARG A C 1
ATOM 3001 O O . ARG A 1 391 ? -6.154 5.961 -35.567 1.00 46.62 391 ARG A O 1
ATOM 3008 N N . THR A 1 392 ? -6.010 5.786 -33.332 1.00 41.72 392 THR A N 1
ATOM 3009 C CA . THR A 1 392 ? -6.999 6.797 -32.951 1.00 41.72 392 THR A CA 1
ATOM 3010 C C . THR A 1 392 ? -6.358 8.064 -32.393 1.00 41.72 392 THR A C 1
ATOM 3012 O O . THR A 1 392 ? -7.088 8.979 -32.033 1.00 41.72 392 THR A O 1
ATOM 3015 N N . ALA A 1 393 ? -5.026 8.125 -32.276 1.00 47.28 393 ALA A N 1
ATOM 3016 C CA . ALA A 1 393 ? -4.354 9.365 -31.926 1.00 47.28 393 ALA A CA 1
ATOM 3017 C C . ALA A 1 393 ? -4.398 10.312 -33.127 1.00 47.28 393 ALA A C 1
ATOM 3019 O O . ALA A 1 393 ? -3.887 9.993 -34.204 1.00 47.28 393 ALA A O 1
ATOM 3020 N N . ASP A 1 394 ? -5.012 11.476 -32.933 1.00 39.34 394 ASP A N 1
ATOM 3021 C CA . ASP A 1 394 ? -4.949 12.569 -33.897 1.00 39.34 394 ASP A CA 1
ATOM 3022 C C . ASP A 1 394 ? -3.472 12.884 -34.203 1.00 39.34 394 ASP A C 1
ATOM 3024 O O . ASP A 1 394 ? -2.672 13.125 -33.296 1.00 39.34 394 ASP A O 1
ATOM 3028 N N . GLY A 1 395 ? -3.089 12.818 -35.483 1.00 44.97 395 GLY A N 1
ATOM 3029 C CA . GLY A 1 395 ? -1.710 13.055 -35.930 1.00 44.97 395 GLY A CA 1
ATOM 3030 C C . GLY A 1 395 ? -0.731 11.887 -35.740 1.00 44.97 395 GLY A C 1
ATOM 3031 O O . GLY A 1 395 ? 0.477 12.111 -35.820 1.00 44.97 395 GLY A O 1
ATOM 3032 N N . ALA A 1 396 ? -1.203 10.652 -35.505 1.00 42.41 396 ALA A N 1
ATOM 3033 C CA . ALA A 1 396 ? -0.327 9.477 -35.470 1.00 42.41 396 ALA A CA 1
ATOM 3034 C C . ALA A 1 396 ? 0.542 9.414 -36.749 1.00 42.41 396 ALA A C 1
ATOM 3036 O O . ALA A 1 396 ? -0.008 9.463 -37.856 1.00 42.41 396 ALA A O 1
ATOM 3037 N N . PRO A 1 397 ? 1.884 9.335 -36.636 1.00 47.59 397 PRO A N 1
ATOM 3038 C CA . PRO A 1 397 ? 2.742 9.224 -37.808 1.00 47.59 397 PRO A CA 1
ATOM 3039 C C . PRO A 1 397 ? 2.388 7.947 -38.565 1.00 47.59 397 PRO A C 1
ATOM 3041 O O . PRO A 1 397 ? 2.079 6.923 -37.950 1.00 47.59 397 PRO A O 1
ATOM 3044 N N . ASP A 1 398 ? 2.454 7.984 -39.896 1.00 49.66 398 ASP A N 1
ATOM 3045 C CA . ASP A 1 398 ? 2.374 6.751 -40.667 1.00 49.66 398 ASP A CA 1
ATOM 3046 C C . ASP A 1 398 ? 3.629 5.921 -40.364 1.00 49.66 398 ASP A C 1
ATOM 3048 O O . ASP A 1 398 ? 4.722 6.161 -40.883 1.00 49.66 398 ASP A O 1
ATOM 3052 N N . VAL A 1 399 ? 3.476 4.965 -39.447 1.00 49.03 399 VAL A N 1
ATOM 3053 C CA . VAL A 1 399 ? 4.568 4.144 -38.910 1.00 49.03 399 VAL A CA 1
ATOM 3054 C C . VAL A 1 399 ? 5.229 3.288 -40.003 1.00 49.03 399 VAL A C 1
ATOM 3056 O O . VAL A 1 399 ? 6.353 2.821 -39.812 1.00 49.03 399 VAL A O 1
ATOM 3059 N N . ALA A 1 400 ? 4.565 3.123 -41.156 1.00 41.00 400 ALA A N 1
ATOM 3060 C CA . ALA A 1 400 ? 5.087 2.417 -42.321 1.00 41.00 400 ALA A CA 1
ATOM 3061 C C . ALA A 1 400 ? 5.978 3.286 -43.231 1.00 41.00 400 ALA A C 1
ATOM 3063 O O . ALA A 1 400 ? 6.784 2.738 -43.982 1.00 41.00 400 ALA A O 1
ATOM 3064 N N . THR A 1 401 ? 5.852 4.618 -43.189 1.00 46.25 401 THR A N 1
ATOM 3065 C CA . THR A 1 401 ? 6.553 5.540 -44.111 1.00 46.25 401 THR A CA 1
ATOM 3066 C C . THR A 1 401 ? 7.397 6.607 -43.413 1.00 46.25 401 THR A C 1
ATOM 3068 O O . THR A 1 401 ? 8.203 7.269 -44.066 1.00 46.25 401 THR A O 1
ATOM 3071 N N . GLY A 1 402 ? 7.255 6.777 -42.095 1.00 47.19 402 GLY A N 1
ATOM 3072 C CA . GLY A 1 402 ? 8.017 7.753 -41.312 1.00 47.19 402 GLY A CA 1
ATOM 3073 C C . GLY A 1 402 ? 7.606 9.212 -41.545 1.00 47.19 402 GLY A C 1
ATOM 3074 O O . GLY A 1 402 ? 8.249 10.114 -41.009 1.00 47.19 402 GLY A O 1
ATOM 3075 N N . THR A 1 403 ? 6.547 9.474 -42.320 1.00 42.62 403 THR A N 1
ATOM 3076 C CA . THR A 1 403 ? 6.030 10.830 -42.550 1.00 42.62 403 THR A CA 1
ATOM 3077 C C . THR A 1 403 ? 4.909 11.170 -41.569 1.00 42.62 403 THR A C 1
ATOM 3079 O O . THR A 1 403 ? 3.917 10.448 -41.462 1.00 42.62 403 THR A O 1
ATOM 3082 N N . ALA A 1 404 ? 5.063 12.284 -40.848 1.00 44.12 404 ALA A N 1
ATOM 3083 C CA . ALA A 1 404 ? 4.012 12.860 -40.014 1.00 44.12 404 ALA A CA 1
ATOM 3084 C C . ALA A 1 404 ? 2.906 13.446 -40.907 1.00 44.12 404 ALA A C 1
ATOM 3086 O O . ALA A 1 404 ? 3.194 14.228 -41.814 1.00 44.12 404 ALA A O 1
ATOM 3087 N N . HIS A 1 405 ? 1.647 13.074 -40.666 1.00 41.34 405 HIS A N 1
ATOM 3088 C CA . HIS A 1 405 ? 0.518 13.754 -41.293 1.00 41.34 405 HIS A CA 1
ATOM 3089 C C . HIS A 1 405 ? 0.273 15.098 -40.598 1.00 41.34 405 HIS A C 1
ATOM 3091 O O . HIS A 1 405 ? 0.181 15.183 -39.377 1.00 41.34 405 HIS A O 1
ATOM 3097 N N . ASP A 1 406 ? 0.181 16.144 -41.411 1.00 45.41 406 ASP A N 1
ATOM 3098 C CA . ASP A 1 406 ? 0.026 17.539 -41.012 1.00 45.41 406 ASP A CA 1
ATOM 3099 C C . ASP A 1 406 ? -1.425 17.809 -40.563 1.00 45.41 406 ASP A C 1
ATOM 3101 O O . ASP A 1 406 ? -2.274 18.152 -41.385 1.00 45.41 406 ASP A O 1
ATOM 3105 N N . VAL A 1 407 ? -1.748 17.594 -39.279 1.00 39.94 407 VAL A N 1
ATOM 3106 C CA . VAL A 1 407 ? -2.992 18.089 -38.650 1.00 39.94 407 VAL A CA 1
ATOM 3107 C C . VAL A 1 407 ? -2.755 18.397 -37.159 1.00 39.94 407 VAL A C 1
ATOM 3109 O O . VAL A 1 407 ? -2.259 17.566 -36.405 1.00 39.94 407 VAL A O 1
ATOM 3112 N N . THR A 1 408 ? -3.097 19.615 -36.737 1.00 40.22 408 THR A N 1
ATOM 3113 C CA . THR A 1 408 ? -2.996 20.176 -35.372 1.00 40.22 408 THR A CA 1
ATOM 3114 C C . THR A 1 408 ? -4.182 19.802 -34.455 1.00 40.22 408 THR A C 1
ATOM 3116 O O . THR A 1 408 ? -5.244 19.470 -34.978 1.00 40.22 408 THR A O 1
ATOM 3119 N N . PRO A 1 409 ? -4.095 19.965 -33.109 1.00 47.00 409 PRO A N 1
ATOM 3120 C CA . PRO A 1 409 ? -2.929 20.296 -32.294 1.00 47.00 409 PRO A CA 1
ATOM 3121 C C . PRO A 1 409 ? -2.238 19.040 -31.745 1.00 47.00 409 PRO A C 1
ATOM 3123 O O . PRO A 1 409 ? -2.873 18.051 -31.392 1.00 47.00 409 PRO A O 1
ATOM 3126 N N . ALA A 1 410 ? -0.912 19.136 -31.670 1.00 48.75 410 ALA A N 1
ATOM 3127 C CA . ALA A 1 410 ? 0.001 18.117 -31.185 1.00 48.75 410 ALA A CA 1
ATOM 3128 C C . ALA A 1 410 ? -0.470 17.477 -29.874 1.00 48.75 410 ALA A C 1
ATOM 3130 O O . ALA A 1 410 ? -0.843 18.178 -28.931 1.00 48.75 410 ALA A O 1
ATOM 3131 N N . TYR A 1 411 ? -0.370 16.150 -29.800 1.00 45.38 411 TYR A N 1
ATOM 3132 C CA . TYR A 1 411 ? -0.282 15.445 -28.528 1.00 45.38 411 TYR A CA 1
ATOM 3133 C C . TYR A 1 411 ? 0.671 16.231 -27.599 1.00 45.38 411 TYR A C 1
ATOM 3135 O O . TYR A 1 411 ? 1.829 16.428 -27.968 1.00 45.38 411 TYR A O 1
ATOM 3143 N N . PRO A 1 412 ? 0.209 16.741 -26.441 1.00 50.34 412 PRO A N 1
ATOM 3144 C CA . PRO A 1 412 ? 1.017 17.613 -25.584 1.00 50.34 412 PRO A CA 1
ATOM 3145 C C . PRO A 1 412 ? 2.122 16.858 -24.829 1.00 50.34 412 PRO A C 1
ATOM 3147 O O . PRO A 1 412 ? 2.924 17.481 -24.138 1.00 50.34 412 PRO A O 1
ATOM 3150 N N . GLY A 1 413 ? 2.152 15.524 -24.924 1.00 60.44 413 GLY A N 1
ATOM 3151 C CA . GLY A 1 413 ? 3.208 14.690 -24.361 1.00 60.44 413 GLY A CA 1
ATOM 3152 C C . GLY A 1 413 ? 4.389 14.498 -25.320 1.00 60.44 413 GLY A C 1
ATOM 3153 O O . GLY A 1 413 ? 4.321 14.883 -26.489 1.00 60.44 413 GLY A O 1
ATOM 3154 N N . PRO A 1 414 ? 5.484 13.881 -24.850 1.00 68.69 414 PRO A N 1
ATOM 3155 C CA . PRO A 1 414 ? 6.628 13.605 -25.703 1.00 68.69 414 PRO A CA 1
ATOM 3156 C C . PRO A 1 414 ? 6.201 12.686 -26.849 1.00 68.69 414 PRO A C 1
ATOM 3158 O O . PRO A 1 414 ? 5.663 11.602 -26.612 1.00 68.69 414 PRO A O 1
ATOM 3161 N N . GLY A 1 415 ? 6.411 13.136 -28.085 1.00 74.69 415 GLY A N 1
ATOM 3162 C CA . GLY A 1 415 ? 6.206 12.324 -29.281 1.00 74.69 415 GLY A CA 1
ATOM 3163 C C . GLY A 1 415 ? 7.282 11.241 -29.434 1.00 74.69 415 GLY A C 1
ATOM 3164 O O . GLY A 1 415 ? 8.230 11.188 -28.649 1.00 74.69 415 GLY A O 1
ATOM 3165 N N . PRO A 1 416 ? 7.164 10.369 -30.445 1.00 82.75 416 PRO A N 1
ATOM 3166 C CA . PRO A 1 416 ? 8.211 9.403 -30.747 1.00 82.75 416 PRO A CA 1
ATOM 3167 C C . PRO A 1 416 ? 9.516 10.091 -31.188 1.00 82.75 416 PRO A C 1
ATOM 3169 O O . PRO A 1 416 ? 9.490 11.091 -31.905 1.00 82.75 416 PRO A O 1
ATOM 3172 N N . VAL A 1 417 ? 10.659 9.525 -30.798 1.00 85.94 417 VAL A N 1
ATOM 3173 C CA . VAL A 1 417 ? 12.020 9.983 -31.141 1.00 85.94 417 VAL A CA 1
ATOM 3174 C C . VAL A 1 417 ? 12.782 8.889 -31.897 1.00 85.94 417 VAL A C 1
ATOM 3176 O O . VAL A 1 417 ? 12.383 7.726 -31.810 1.00 85.94 417 VAL A O 1
ATOM 3179 N N . PRO A 1 418 ? 13.867 9.207 -32.633 1.00 90.44 418 PRO A N 1
ATOM 3180 C CA . PRO A 1 418 ? 14.703 8.187 -33.268 1.00 90.44 418 PRO A CA 1
ATOM 3181 C C . PRO A 1 418 ? 15.155 7.116 -32.268 1.00 90.44 418 PRO A C 1
ATOM 3183 O O . PRO A 1 418 ? 15.680 7.444 -31.205 1.00 90.44 418 PRO A O 1
ATOM 3186 N N . ASN A 1 419 ? 14.951 5.842 -32.606 1.00 90.56 419 ASN A N 1
ATOM 3187 C CA . ASN A 1 419 ? 15.400 4.722 -31.786 1.00 90.56 419 ASN A CA 1
ATOM 3188 C C . ASN A 1 419 ? 16.902 4.481 -32.025 1.00 90.56 419 ASN A C 1
ATOM 3190 O O . ASN A 1 419 ? 17.267 4.057 -33.125 1.00 90.56 419 ASN A O 1
ATOM 3194 N N . PRO A 1 420 ? 17.782 4.693 -31.028 1.00 91.88 420 PRO A N 1
ATOM 3195 C CA . PRO A 1 420 ? 19.219 4.473 -31.198 1.00 91.88 420 PRO A CA 1
ATOM 3196 C C . PRO A 1 420 ? 19.589 2.996 -31.403 1.00 91.88 420 PRO A C 1
ATOM 3198 O O . PRO A 1 420 ? 20.699 2.712 -31.840 1.00 91.88 420 PRO A O 1
ATOM 3201 N N . HIS A 1 421 ? 18.670 2.068 -31.112 1.00 91.25 421 HIS A N 1
ATOM 3202 C CA . HIS A 1 421 ? 18.861 0.622 -31.267 1.00 91.25 421 HIS A CA 1
ATOM 3203 C C . HIS A 1 421 ? 18.290 0.065 -32.579 1.00 91.25 421 HIS A C 1
ATOM 3205 O O . HIS A 1 421 ? 18.278 -1.148 -32.765 1.00 91.25 421 HIS A O 1
ATOM 3211 N N . HIS A 1 422 ? 17.776 0.912 -33.476 1.00 90.62 422 HIS A N 1
ATOM 3212 C CA . HIS A 1 422 ? 17.241 0.453 -34.756 1.00 90.62 422 HIS A CA 1
ATOM 3213 C C . HIS A 1 422 ? 18.360 0.010 -35.707 1.00 90.62 422 HIS A C 1
ATOM 3215 O O . HIS A 1 422 ? 19.160 0.830 -36.158 1.00 90.62 422 HIS A O 1
ATOM 3221 N N . ASP A 1 423 ? 18.356 -1.273 -36.068 1.00 90.19 423 ASP A N 1
ATOM 3222 C CA . ASP A 1 423 ? 19.161 -1.820 -37.157 1.00 90.19 423 ASP A CA 1
ATOM 3223 C C . ASP A 1 423 ? 18.250 -2.641 -38.086 1.00 90.19 423 ASP A C 1
ATOM 3225 O O . ASP A 1 423 ? 17.813 -3.729 -37.708 1.00 90.19 423 ASP A O 1
ATOM 3229 N N . PRO A 1 424 ? 17.958 -2.170 -39.312 1.00 86.56 424 PRO A N 1
ATOM 3230 C CA . PRO A 1 424 ? 17.022 -2.845 -40.209 1.00 86.56 424 PRO A CA 1
ATOM 3231 C C . PRO A 1 424 ? 17.519 -4.208 -40.721 1.00 86.56 424 PRO A C 1
ATOM 3233 O O . PRO A 1 424 ? 16.751 -4.926 -41.360 1.00 86.56 424 PRO A O 1
ATOM 3236 N N . ILE A 1 425 ? 18.789 -4.559 -40.491 1.00 88.94 425 ILE A N 1
ATOM 3237 C CA . ILE A 1 425 ? 19.399 -5.819 -40.926 1.00 88.94 425 ILE A CA 1
ATOM 3238 C C . ILE A 1 425 ? 19.617 -6.746 -39.731 1.00 88.94 425 ILE A C 1
ATOM 3240 O O . ILE A 1 425 ? 19.202 -7.903 -39.775 1.00 88.94 425 ILE A O 1
ATOM 3244 N N . ALA A 1 426 ? 20.287 -6.259 -38.685 1.00 87.94 426 ALA A N 1
ATOM 3245 C CA . ALA A 1 426 ? 20.650 -7.078 -37.531 1.00 87.94 426 ALA A CA 1
ATOM 3246 C C . ALA A 1 426 ? 19.497 -7.252 -36.533 1.00 87.94 426 ALA A C 1
ATOM 3248 O O . ALA A 1 426 ? 19.466 -8.252 -35.816 1.00 87.94 426 ALA A O 1
ATOM 3249 N N . ASP A 1 427 ? 18.554 -6.307 -36.488 1.00 85.44 427 ASP A N 1
ATOM 3250 C CA . ASP A 1 427 ? 17.425 -6.330 -35.559 1.00 85.44 427 ASP A CA 1
ATOM 3251 C C . ASP A 1 427 ? 16.156 -5.707 -36.180 1.00 85.44 427 ASP A C 1
ATOM 3253 O O . ASP A 1 427 ? 15.682 -4.650 -35.748 1.00 85.44 427 ASP A O 1
ATOM 3257 N N . PRO A 1 428 ? 15.590 -6.351 -37.219 1.00 84.81 428 PRO A N 1
ATOM 3258 C CA . PRO A 1 428 ? 14.482 -5.800 -38.003 1.00 84.81 428 PRO A CA 1
ATOM 3259 C C . PRO A 1 428 ? 13.190 -5.580 -37.196 1.00 84.81 428 PRO A C 1
ATOM 3261 O O . PRO A 1 428 ? 12.311 -4.843 -37.640 1.00 84.81 428 PRO A O 1
ATOM 3264 N N . ASP A 1 429 ? 13.078 -6.191 -36.012 1.00 85.50 429 ASP A N 1
ATOM 3265 C CA . ASP A 1 429 ? 11.953 -6.017 -35.090 1.00 85.50 429 ASP A CA 1
ATOM 3266 C C . ASP A 1 429 ? 12.063 -4.734 -34.239 1.00 85.50 429 ASP A C 1
ATOM 3268 O O . ASP A 1 429 ? 11.100 -4.381 -33.544 1.00 85.50 429 ASP A O 1
ATOM 3272 N N . GLN A 1 430 ? 13.211 -4.041 -34.256 1.00 88.50 430 GLN A N 1
ATOM 3273 C CA . GLN A 1 430 ? 13.355 -2.724 -33.636 1.00 88.50 430 GLN A CA 1
ATOM 3274 C C . GLN A 1 430 ? 12.734 -1.665 -34.542 1.00 88.50 430 GLN A C 1
ATOM 3276 O O . GLN A 1 430 ? 13.229 -1.450 -35.651 1.00 88.50 430 GLN A O 1
ATOM 3281 N N . PRO A 1 431 ? 11.713 -0.929 -34.082 1.00 88.12 431 PRO A N 1
ATOM 3282 C CA . PRO A 1 431 ? 11.194 0.201 -34.836 1.00 88.12 431 PRO A CA 1
ATOM 3283 C C . PRO A 1 431 ? 12.260 1.307 -34.969 1.00 88.12 431 PRO A C 1
ATOM 3285 O O . PRO A 1 431 ? 13.048 1.494 -34.042 1.00 88.12 431 PRO A O 1
ATOM 3288 N N . PRO A 1 432 ? 12.255 2.108 -36.051 1.00 88.50 432 PRO A N 1
ATOM 3289 C CA . PRO A 1 432 ? 13.111 3.285 -36.212 1.00 88.50 432 PRO A CA 1
ATOM 3290 C C . PRO A 1 432 ? 12.779 4.402 -35.218 1.00 88.50 432 PRO A C 1
ATOM 3292 O O . PRO A 1 432 ? 13.558 5.340 -35.066 1.00 88.50 432 PRO A O 1
ATOM 3295 N N . LEU A 1 433 ? 11.634 4.309 -34.538 1.00 87.50 433 LEU A N 1
ATOM 3296 C CA . LEU A 1 433 ? 11.174 5.258 -33.536 1.00 87.50 433 LEU A CA 1
ATOM 3297 C C . LEU A 1 433 ? 10.896 4.557 -32.201 1.00 87.50 433 LEU A C 1
ATOM 3299 O O . LEU A 1 433 ? 10.355 3.455 -32.176 1.00 87.50 433 LEU A O 1
ATOM 3303 N N . ALA A 1 434 ? 11.205 5.229 -31.096 1.00 87.38 434 ALA A N 1
ATOM 3304 C CA . ALA A 1 434 ? 10.894 4.820 -29.727 1.00 87.38 434 ALA A CA 1
ATOM 3305 C C . ALA A 1 434 ? 10.114 5.936 -29.002 1.00 87.38 434 ALA A C 1
ATOM 3307 O O . ALA A 1 434 ? 10.074 7.063 -29.502 1.00 87.38 434 ALA A O 1
ATOM 3308 N N . PRO A 1 435 ? 9.474 5.672 -27.847 1.00 87.44 435 PRO A N 1
ATOM 3309 C CA . PRO A 1 435 ? 8.848 6.729 -27.052 1.00 87.44 435 PRO A CA 1
ATOM 3310 C C . PRO A 1 435 ? 9.849 7.819 -26.665 1.00 87.44 435 PRO A C 1
ATOM 3312 O O . PRO A 1 435 ? 10.930 7.510 -26.173 1.00 87.44 435 PRO A O 1
ATOM 3315 N N . GLY A 1 436 ? 9.479 9.091 -26.825 1.00 86.69 436 GLY A N 1
ATOM 3316 C CA . GLY A 1 436 ? 10.309 10.234 -26.417 1.00 86.69 436 GLY A CA 1
ATOM 3317 C C . GLY A 1 436 ? 10.243 10.580 -24.929 1.00 86.69 436 GLY A C 1
ATOM 3318 O O . GLY A 1 436 ? 10.522 11.716 -24.554 1.00 86.69 436 GLY A O 1
ATOM 3319 N N . VAL A 1 437 ? 9.798 9.647 -24.090 1.00 88.19 437 VAL A N 1
ATOM 3320 C CA . VAL A 1 437 ? 9.739 9.818 -22.632 1.00 88.19 437 VAL A CA 1
ATOM 3321 C C . VAL A 1 437 ? 11.153 9.831 -22.022 1.00 88.19 437 VAL A C 1
ATOM 3323 O O . VAL A 1 437 ? 12.071 9.253 -22.609 1.00 88.19 437 VAL A O 1
ATOM 3326 N N . PRO A 1 438 ? 11.369 10.491 -20.869 1.00 90.94 438 PRO A N 1
ATOM 3327 C CA . PRO A 1 438 ? 12.677 10.504 -20.209 1.00 90.94 438 PRO A CA 1
ATOM 3328 C C . PRO A 1 438 ? 13.077 9.114 -19.686 1.00 90.94 438 PRO A C 1
ATOM 3330 O O . PRO A 1 438 ? 12.274 8.191 -19.638 1.00 90.94 438 PRO A O 1
ATOM 3333 N N . HIS A 1 439 ? 14.320 8.970 -19.237 1.00 90.94 439 HIS A N 1
ATOM 3334 C CA . HIS A 1 439 ? 14.761 7.839 -18.420 1.00 90.94 439 HIS A CA 1
ATOM 3335 C C . HIS A 1 439 ? 15.489 8.407 -17.190 1.00 90.94 439 HIS A C 1
ATOM 3337 O O . HIS A 1 439 ? 16.506 9.083 -17.375 1.00 90.94 439 HIS A O 1
ATOM 3343 N N . PRO A 1 440 ? 14.993 8.193 -15.952 1.00 94.31 440 PRO A N 1
ATOM 3344 C CA . PRO A 1 440 ? 13.731 7.541 -15.556 1.00 94.31 440 PRO A CA 1
ATOM 3345 C C . PRO A 1 440 ? 12.453 8.202 -16.093 1.00 94.31 440 PRO A C 1
ATOM 3347 O O . PRO A 1 440 ? 12.397 9.423 -16.220 1.00 94.31 440 PRO A O 1
ATOM 3350 N N . SER A 1 441 ? 11.419 7.393 -16.332 1.00 93.12 441 SER A N 1
ATOM 3351 C CA . SER A 1 441 ? 10.058 7.808 -16.681 1.00 93.12 441 SER A CA 1
ATOM 3352 C C . SER A 1 441 ? 9.045 7.323 -15.653 1.00 93.12 441 SER A C 1
ATOM 3354 O O . SER A 1 441 ? 9.114 6.190 -15.177 1.00 93.12 441 SER A O 1
ATOM 3356 N N . ALA A 1 442 ? 8.056 8.159 -15.354 1.00 92.12 442 ALA A N 1
ATOM 3357 C CA . ALA A 1 442 ? 6.832 7.713 -14.724 1.00 92.12 442 ALA A CA 1
ATOM 3358 C C . ALA A 1 442 ? 6.034 6.839 -15.694 1.00 92.12 442 ALA A C 1
ATOM 3360 O O . ALA A 1 442 ? 6.019 7.056 -16.906 1.00 92.12 442 ALA A O 1
ATOM 3361 N N . VAL A 1 443 ? 5.330 5.864 -15.136 1.00 91.25 443 VAL A N 1
ATOM 3362 C CA . VAL A 1 443 ? 4.476 4.959 -15.900 1.00 91.25 443 VAL A CA 1
ATOM 3363 C C . VAL A 1 443 ? 3.012 5.183 -15.523 1.00 91.25 443 VAL A C 1
ATOM 3365 O O . VAL A 1 443 ? 2.756 5.695 -14.432 1.00 91.25 443 VAL A O 1
ATOM 3368 N N . PRO A 1 444 ? 2.057 4.839 -16.406 1.00 89.12 444 PRO A N 1
ATOM 3369 C CA . PRO A 1 444 ? 0.635 5.030 -16.135 1.00 89.12 444 PRO A CA 1
ATOM 3370 C C . PRO A 1 444 ? 0.142 4.276 -14.901 1.00 89.12 444 PRO A C 1
ATOM 3372 O O . PRO A 1 444 ? -0.655 4.825 -14.153 1.00 89.12 444 PRO A O 1
ATOM 3375 N N . GLU A 1 445 ? 0.620 3.042 -14.713 1.00 89.88 445 GLU A N 1
ATOM 3376 C CA . GLU A 1 445 ? 0.185 2.120 -13.659 1.00 89.88 445 GLU A CA 1
ATOM 3377 C C . GLU A 1 445 ? 1.364 1.227 -13.236 1.00 89.88 445 GLU A C 1
ATOM 3379 O O . GLU A 1 445 ? 2.174 0.811 -14.078 1.00 89.88 445 GLU A O 1
ATOM 3384 N N . ALA A 1 446 ? 1.455 0.909 -11.947 1.00 91.69 446 ALA A N 1
ATOM 3385 C CA . ALA A 1 446 ? 2.460 0.047 -11.346 1.00 91.69 446 ALA A CA 1
ATOM 3386 C C . ALA A 1 446 ? 1.797 -1.094 -10.559 1.00 91.69 446 ALA A C 1
ATOM 3388 O O . ALA A 1 446 ? 1.125 -0.881 -9.553 1.00 91.69 446 ALA A O 1
ATOM 3389 N N . TYR A 1 447 ? 2.053 -2.323 -11.007 1.00 92.75 447 TYR A N 1
ATOM 3390 C CA . TYR A 1 447 ? 1.572 -3.547 -10.371 1.00 92.75 447 TYR A CA 1
ATOM 3391 C C . TYR A 1 447 ? 2.741 -4.312 -9.760 1.00 92.75 447 TYR A C 1
ATOM 3393 O O . TYR A 1 447 ? 3.691 -4.665 -10.467 1.00 92.75 447 TYR A O 1
ATOM 3401 N N . GLY A 1 448 ? 2.668 -4.546 -8.452 1.00 93.19 448 GLY A N 1
ATOM 3402 C CA . GLY A 1 448 ? 3.578 -5.416 -7.721 1.00 93.19 448 GLY A CA 1
ATOM 3403 C C . GLY A 1 448 ? 3.218 -6.890 -7.895 1.00 93.19 448 GLY A C 1
ATOM 3404 O O . GLY A 1 448 ? 2.062 -7.233 -8.164 1.00 93.19 448 GLY A O 1
ATOM 3405 N N . ASP A 1 449 ? 4.212 -7.761 -7.735 1.00 93.19 449 ASP A N 1
ATOM 3406 C CA . ASP A 1 449 ? 4.065 -9.218 -7.836 1.00 93.19 449 ASP A CA 1
ATOM 3407 C C . ASP A 1 449 ? 4.010 -9.930 -6.477 1.00 93.19 449 ASP A C 1
ATOM 3409 O O . ASP A 1 449 ? 3.791 -11.138 -6.415 1.00 93.19 449 ASP A O 1
ATOM 3413 N N . THR A 1 450 ? 4.206 -9.189 -5.386 1.00 95.31 450 THR A N 1
ATOM 3414 C CA . THR A 1 450 ? 4.219 -9.709 -4.024 1.00 95.31 450 THR A CA 1
ATOM 3415 C C . THR A 1 450 ? 3.190 -8.993 -3.171 1.00 95.31 450 THR A C 1
ATOM 3417 O O . THR A 1 450 ? 3.327 -7.804 -2.880 1.00 95.31 450 THR A O 1
ATOM 3420 N N . MET A 1 451 ? 2.166 -9.734 -2.746 1.00 95.81 451 MET A N 1
ATOM 3421 C CA . MET A 1 451 ? 1.129 -9.214 -1.859 1.00 95.81 451 MET A CA 1
ATOM 3422 C C . MET A 1 451 ? 1.627 -9.163 -0.416 1.00 95.81 451 MET A C 1
ATOM 3424 O O . MET A 1 451 ? 2.132 -10.150 0.129 1.00 95.81 451 MET A O 1
ATOM 3428 N N . LEU A 1 452 ? 1.444 -8.010 0.214 1.00 97.62 452 LEU A N 1
ATOM 3429 C CA . LEU A 1 452 ? 1.696 -7.780 1.625 1.00 97.62 452 LEU A CA 1
ATOM 3430 C C . LEU A 1 452 ? 0.371 -7.549 2.345 1.00 97.62 452 LEU A C 1
ATOM 3432 O O . LEU A 1 452 ? -0.530 -6.897 1.818 1.00 97.62 452 LEU A O 1
ATOM 3436 N N . VAL A 1 453 ? 0.296 -8.030 3.584 1.00 98.25 453 VAL A N 1
ATOM 3437 C CA . VAL A 1 453 ? -0.722 -7.596 4.541 1.00 98.25 453 VAL A CA 1
ATOM 3438 C C . VAL A 1 453 ? -0.017 -7.110 5.795 1.00 98.25 453 VAL A C 1
ATOM 3440 O O . VAL A 1 453 ? 0.853 -7.786 6.345 1.00 98.25 453 VAL A O 1
ATOM 3443 N N . ASN A 1 454 ? -0.359 -5.902 6.227 1.00 97.75 454 ASN A N 1
ATOM 3444 C CA . ASN A 1 454 ? 0.246 -5.241 7.380 1.00 97.75 454 ASN A CA 1
ATOM 3445 C C . ASN A 1 454 ? 1.787 -5.130 7.306 1.00 97.75 454 ASN A C 1
ATOM 3447 O O . ASN A 1 454 ? 2.478 -5.198 8.324 1.00 97.75 454 ASN A O 1
ATOM 3451 N N . GLY A 1 455 ? 2.343 -4.961 6.101 1.00 95.56 455 GLY A N 1
ATOM 3452 C CA . GLY A 1 455 ? 3.790 -4.844 5.893 1.00 95.56 455 GLY A CA 1
ATOM 3453 C C . GLY A 1 455 ? 4.572 -6.158 5.921 1.00 95.56 455 GLY A C 1
ATOM 3454 O O . GLY A 1 455 ? 5.796 -6.119 6.020 1.00 95.56 455 GLY A O 1
ATOM 3455 N N . VAL A 1 456 ? 3.905 -7.311 5.857 1.00 96.44 456 VAL A N 1
ATOM 3456 C CA . VAL A 1 456 ? 4.557 -8.623 5.728 1.00 96.44 456 VAL A CA 1
ATOM 3457 C C . VAL A 1 456 ? 4.063 -9.308 4.464 1.00 96.44 456 VAL A C 1
ATOM 3459 O O . VAL A 1 456 ? 2.867 -9.273 4.186 1.00 96.44 456 VAL A O 1
ATOM 3462 N N . ALA A 1 457 ? 4.971 -9.902 3.687 1.00 95.75 457 ALA A N 1
ATOM 3463 C CA . ALA A 1 457 ? 4.625 -10.643 2.477 1.00 95.75 457 ALA A CA 1
ATOM 3464 C C . ALA A 1 457 ? 3.953 -11.975 2.835 1.00 95.75 457 ALA A C 1
ATOM 3466 O O . ALA A 1 457 ? 4.480 -12.727 3.654 1.00 95.75 457 ALA A O 1
ATOM 3467 N N . TYR A 1 458 ? 2.804 -12.255 2.212 1.00 94.88 458 TYR A N 1
ATOM 3468 C CA . TYR A 1 458 ? 2.045 -13.506 2.359 1.00 94.88 458 TYR A CA 1
ATOM 3469 C C . TYR A 1 458 ? 1.907 -14.021 3.809 1.00 94.88 458 TYR A C 1
ATOM 3471 O O . TYR A 1 458 ? 2.285 -15.164 4.081 1.00 94.88 458 TYR A O 1
ATOM 3479 N N . PRO A 1 459 ? 1.416 -13.211 4.764 1.00 96.81 459 PRO A N 1
ATOM 3480 C CA . PRO A 1 459 ? 1.389 -13.624 6.157 1.00 96.81 459 PRO A CA 1
ATOM 3481 C C . PRO A 1 459 ? 0.290 -14.658 6.427 1.00 96.81 459 PRO A C 1
ATOM 3483 O O . PRO A 1 459 ? -0.670 -14.775 5.665 1.00 96.81 459 PRO A O 1
ATOM 3486 N N . TYR A 1 460 ? 0.394 -15.358 7.555 1.00 96.56 460 TYR A N 1
ATOM 3487 C CA . TYR A 1 460 ? -0.681 -16.186 8.110 1.00 96.56 460 TYR A CA 1
ATOM 3488 C C . TYR A 1 460 ? -1.177 -15.634 9.451 1.00 96.56 460 TYR A C 1
ATOM 3490 O O . TYR A 1 460 ? -0.457 -14.929 10.157 1.00 96.56 460 TYR A O 1
ATOM 3498 N N . VAL A 1 461 ? -2.401 -15.979 9.840 1.00 95.75 461 VAL A N 1
ATOM 3499 C CA . VAL A 1 461 ? -2.918 -15.727 11.189 1.00 95.75 461 VAL A CA 1
ATOM 3500 C C . VAL A 1 461 ? -3.680 -16.954 11.664 1.00 95.75 461 VAL A C 1
ATOM 3502 O O . VAL A 1 461 ? -4.472 -17.526 10.918 1.00 95.75 461 VAL A O 1
ATOM 3505 N N . GLU A 1 462 ? -3.422 -17.371 12.899 1.00 95.50 462 GLU A N 1
ATOM 3506 C CA . GLU A 1 462 ? -4.210 -18.409 13.556 1.00 95.50 462 GLU A CA 1
ATOM 3507 C C . GLU A 1 462 ? -5.452 -17.768 14.175 1.00 95.50 462 GLU A C 1
ATOM 3509 O O . GLU A 1 462 ? -5.361 -16.759 14.878 1.00 95.50 462 GLU A O 1
ATOM 3514 N N . VAL A 1 463 ? -6.619 -18.344 13.898 1.00 95.88 463 VAL A N 1
ATOM 3515 C CA . VAL A 1 463 ? -7.904 -17.861 14.407 1.00 95.88 463 VAL A CA 1
ATOM 3516 C C . VAL A 1 463 ? -8.610 -18.955 15.193 1.00 95.88 463 VAL A C 1
ATOM 3518 O O . VAL A 1 463 ? -8.491 -20.145 14.903 1.00 95.88 463 VAL A O 1
ATOM 3521 N N . GLU A 1 464 ? -9.370 -18.541 16.196 1.00 96.94 464 GLU A N 1
ATOM 3522 C CA . GLU A 1 464 ? -10.276 -19.413 16.934 1.00 96.94 464 GLU A CA 1
ATOM 3523 C C . GLU A 1 464 ? -11.590 -19.610 16.152 1.00 96.94 464 GLU A C 1
ATOM 3525 O O . GLU A 1 464 ? -11.953 -18.756 15.338 1.00 96.94 464 GLU A O 1
ATOM 3530 N N . PRO A 1 465 ? -12.359 -20.685 16.411 1.00 96.38 465 PRO A N 1
ATOM 3531 C CA . PRO A 1 465 ? -13.663 -20.909 15.782 1.00 96.38 465 PRO A CA 1
ATOM 3532 C C . PRO A 1 465 ? -14.738 -19.964 16.357 1.00 96.38 465 PRO A C 1
ATOM 3534 O O . PRO A 1 465 ? -15.651 -20.380 17.072 1.00 96.38 465 PRO A O 1
ATOM 3537 N N . ARG A 1 466 ? -14.614 -18.667 16.060 1.00 96.44 466 ARG A N 1
ATOM 3538 C CA . ARG A 1 466 ? -15.521 -17.580 16.460 1.00 96.44 466 ARG A CA 1
ATOM 3539 C C . ARG A 1 466 ? -15.598 -16.500 15.381 1.00 96.44 466 ARG A C 1
ATOM 3541 O O . ARG A 1 466 ? -14.879 -16.544 14.385 1.00 96.44 466 ARG A O 1
ATOM 3548 N N . THR A 1 467 ? -16.439 -15.496 15.602 1.00 97.62 467 THR A N 1
ATOM 3549 C CA . THR A 1 467 ? -16.500 -14.311 14.743 1.00 97.62 467 THR A CA 1
ATOM 3550 C C . THR A 1 467 ? -15.316 -13.375 14.993 1.00 97.62 467 THR A C 1
ATOM 3552 O O . THR A 1 467 ? -14.967 -13.080 16.141 1.00 97.62 467 THR A O 1
ATOM 3555 N N . TYR A 1 468 ? -14.734 -12.864 13.910 1.00 98.06 468 TYR A N 1
ATOM 3556 C CA . TYR A 1 468 ? -13.720 -11.809 13.913 1.00 98.06 468 TYR A CA 1
ATOM 3557 C C . TYR A 1 468 ? -14.189 -10.610 13.092 1.00 98.06 468 TYR A C 1
ATOM 3559 O O . TYR A 1 468 ? -14.945 -10.766 12.133 1.00 98.06 468 TYR A O 1
ATOM 3567 N N . ARG A 1 469 ? -13.714 -9.419 13.469 1.00 98.00 469 ARG A N 1
ATOM 3568 C CA . ARG A 1 469 ? -13.934 -8.165 12.745 1.00 98.00 469 ARG A CA 1
ATOM 3569 C C . ARG A 1 469 ? -12.638 -7.709 12.084 1.00 98.00 469 ARG A C 1
ATOM 3571 O O . ARG A 1 469 ? -11.642 -7.482 12.771 1.00 98.00 469 ARG A O 1
ATOM 3578 N N . PHE A 1 470 ? -12.673 -7.527 10.770 1.00 98.19 470 PHE A N 1
ATOM 3579 C CA . PHE A 1 470 ? -11.549 -7.079 9.959 1.00 98.19 470 PHE A CA 1
ATOM 3580 C C . PHE A 1 470 ? -11.805 -5.682 9.391 1.00 98.19 470 PHE A C 1
ATOM 3582 O O . PHE A 1 470 ? -12.854 -5.423 8.805 1.00 98.19 470 PHE A O 1
ATOM 3589 N N . ARG A 1 471 ? -10.823 -4.788 9.537 1.00 97.88 471 ARG A N 1
ATOM 3590 C CA . ARG A 1 471 ? -10.814 -3.449 8.929 1.00 97.88 471 ARG A CA 1
ATOM 3591 C C . ARG A 1 471 ? -9.869 -3.471 7.735 1.00 97.88 471 ARG A C 1
ATOM 3593 O O . ARG A 1 471 ? -8.660 -3.335 7.900 1.00 97.88 471 ARG A O 1
ATOM 3600 N N . ILE A 1 472 ? -10.414 -3.715 6.556 1.00 98.62 472 ILE A N 1
ATOM 3601 C CA . ILE A 1 472 ? -9.653 -3.925 5.327 1.00 98.62 472 ILE A CA 1
ATOM 3602 C C . ILE A 1 472 ? -9.414 -2.578 4.645 1.00 98.62 472 ILE A C 1
ATOM 3604 O O . ILE A 1 472 ? -10.344 -1.788 4.512 1.00 98.62 472 ILE A O 1
ATOM 3608 N N . LEU A 1 473 ? -8.185 -2.333 4.201 1.00 98.75 473 LEU A N 1
ATOM 3609 C CA . LEU A 1 473 ? -7.803 -1.198 3.363 1.00 98.75 473 LEU A CA 1
ATOM 3610 C C . LEU A 1 473 ? -7.026 -1.723 2.160 1.00 98.75 473 LEU A C 1
ATOM 3612 O O . LEU A 1 473 ? -6.028 -2.422 2.340 1.00 98.75 473 LEU A O 1
ATOM 3616 N N . ASN A 1 474 ? -7.441 -1.348 0.951 1.00 98.69 474 ASN A N 1
ATOM 3617 C CA . ASN A 1 474 ? -6.597 -1.508 -0.225 1.00 98.69 474 ASN A CA 1
ATOM 3618 C C . ASN A 1 474 ? -5.633 -0.312 -0.322 1.00 98.69 474 ASN A C 1
ATOM 3620 O O . ASN A 1 474 ? -6.029 0.782 -0.713 1.00 98.69 474 ASN A O 1
ATOM 3624 N N . ALA A 1 475 ? -4.373 -0.520 0.055 1.00 97.81 475 ALA A N 1
ATOM 3625 C CA . ALA A 1 475 ? -3.283 0.453 -0.028 1.00 97.81 475 ALA A CA 1
ATOM 3626 C C . ALA A 1 475 ? -2.297 0.143 -1.175 1.00 97.81 475 ALA A C 1
ATOM 3628 O O . ALA A 1 475 ? -1.181 0.672 -1.195 1.00 97.81 475 ALA A O 1
ATOM 3629 N N . CYS A 1 476 ? -2.686 -0.706 -2.133 1.00 97.31 476 CYS A N 1
ATOM 3630 C CA . CYS A 1 476 ? -1.983 -0.837 -3.406 1.00 97.31 476 CYS A CA 1
ATOM 3631 C C . CYS A 1 476 ? -1.957 0.508 -4.147 1.00 97.31 476 CYS A C 1
ATOM 3633 O O . CYS A 1 476 ? -2.818 1.358 -3.927 1.00 97.31 476 CYS A O 1
ATOM 3635 N N . LEU A 1 477 ? -0.982 0.701 -5.041 1.00 93.75 477 LEU A N 1
ATOM 3636 C CA . LEU A 1 477 ? -0.938 1.917 -5.862 1.00 93.75 477 LEU A CA 1
ATOM 3637 C C . LEU A 1 477 ? -2.063 1.913 -6.901 1.00 93.75 477 LEU A C 1
ATOM 3639 O O . LEU A 1 477 ? -2.916 2.794 -6.883 1.00 93.75 477 LEU A O 1
ATOM 3643 N N . ASP A 1 478 ? -2.075 0.889 -7.759 1.00 94.19 478 ASP A N 1
ATOM 3644 C CA . ASP A 1 478 ? -2.992 0.804 -8.904 1.00 94.19 478 ASP A CA 1
ATOM 3645 C C . ASP A 1 478 ? -3.818 -0.497 -8.922 1.00 94.19 478 ASP A C 1
ATOM 3647 O O . ASP A 1 478 ? -4.771 -0.632 -9.692 1.00 94.19 478 ASP A O 1
ATOM 3651 N N . ARG A 1 479 ? -3.476 -1.484 -8.080 1.00 95.12 479 ARG A N 1
ATOM 3652 C CA . ARG A 1 479 ? -4.132 -2.800 -8.065 1.00 95.12 479 ARG A CA 1
ATOM 3653 C C . ARG A 1 479 ? -5.475 -2.754 -7.336 1.00 95.12 479 ARG A C 1
ATOM 3655 O O . ARG A 1 479 ? -5.536 -2.509 -6.134 1.00 95.12 479 ARG A O 1
ATOM 3662 N N . ALA A 1 480 ? -6.550 -3.079 -8.049 1.00 95.94 480 ALA A N 1
ATOM 3663 C CA . ALA A 1 480 ? -7.813 -3.473 -7.431 1.00 95.94 480 ALA A CA 1
ATOM 3664 C C . ALA A 1 480 ? -7.742 -4.932 -6.941 1.00 95.94 480 ALA A C 1
ATOM 3666 O O . ALA A 1 480 ? -7.017 -5.753 -7.508 1.00 95.94 480 ALA A O 1
ATOM 3667 N N . VAL A 1 481 ? -8.504 -5.261 -5.899 1.00 96.88 481 VAL A N 1
ATOM 3668 C CA . VAL A 1 481 ? -8.573 -6.614 -5.324 1.00 96.88 481 VAL A CA 1
ATOM 3669 C C . VAL A 1 481 ? -10.013 -7.105 -5.254 1.00 96.88 481 VAL A C 1
ATOM 3671 O O . VAL A 1 481 ? -10.907 -6.324 -4.957 1.00 96.88 481 VAL A O 1
ATOM 3674 N N . ASN A 1 482 ? -10.241 -8.395 -5.505 1.00 97.12 482 ASN A N 1
ATOM 3675 C CA . ASN A 1 482 ? -11.521 -9.085 -5.326 1.00 97.12 482 ASN A CA 1
ATOM 3676 C C . ASN A 1 482 ? -11.334 -10.196 -4.291 1.00 97.12 482 ASN A C 1
ATOM 3678 O O . ASN A 1 482 ? -10.943 -11.314 -4.631 1.00 97.12 482 ASN A O 1
ATOM 3682 N N . LEU A 1 483 ? -11.575 -9.863 -3.025 1.00 98.25 483 LEU A N 1
ATOM 3683 C CA . LEU A 1 483 ? -11.242 -10.713 -1.889 1.00 98.25 483 LEU A CA 1
ATOM 3684 C C . LEU A 1 483 ? -12.320 -11.762 -1.621 1.00 98.25 483 LEU A C 1
ATOM 3686 O O . LEU A 1 483 ? -13.517 -11.465 -1.589 1.00 98.25 483 LEU A O 1
ATOM 3690 N N . GLN A 1 484 ? -11.865 -12.995 -1.413 1.00 97.12 484 GLN A N 1
ATOM 3691 C CA . GLN A 1 484 ? -12.682 -14.193 -1.220 1.00 97.12 484 GLN A CA 1
ATOM 3692 C C . GLN A 1 484 ? -12.006 -15.139 -0.222 1.00 97.12 484 GLN A C 1
ATOM 3694 O O . GLN A 1 484 ? -10.787 -15.125 -0.092 1.00 97.12 484 GLN A O 1
ATOM 3699 N N . LEU A 1 485 ? -12.765 -16.011 0.438 1.00 97.81 485 LEU A N 1
ATOM 3700 C CA . LEU A 1 485 ? -12.234 -17.059 1.311 1.00 97.81 485 LEU A CA 1
ATOM 3701 C C . LEU A 1 485 ? -12.491 -18.446 0.723 1.00 97.81 485 LEU A C 1
ATOM 3703 O O . LEU A 1 485 ? -13.634 -18.829 0.472 1.00 97.81 485 LEU A O 1
ATOM 3707 N N . TYR A 1 486 ? -11.428 -19.233 0.572 1.00 97.94 486 TYR A N 1
ATOM 3708 C CA . TYR A 1 486 ? -11.506 -20.636 0.165 1.00 97.94 486 TYR A CA 1
ATOM 3709 C C . TYR A 1 486 ? -10.667 -21.515 1.079 1.00 97.94 486 TYR A C 1
ATOM 3711 O O . TYR A 1 486 ? -9.639 -21.092 1.596 1.00 97.94 486 TYR A O 1
ATOM 3719 N N . ARG A 1 487 ? -11.084 -22.765 1.250 1.00 97.75 487 ARG A N 1
ATOM 3720 C CA . ARG A 1 487 ? -10.258 -23.817 1.842 1.00 97.75 487 ARG A CA 1
ATOM 3721 C C . ARG A 1 487 ? -9.050 -24.063 0.950 1.00 97.75 487 ARG A C 1
ATOM 3723 O O . ARG A 1 487 ? -9.202 -24.169 -0.269 1.00 97.75 487 ARG A O 1
ATOM 3730 N N . ALA A 1 488 ? -7.875 -24.152 1.563 1.00 96.81 488 ALA A N 1
ATOM 3731 C CA . ALA A 1 488 ? -6.670 -24.570 0.865 1.00 96.81 488 ALA A CA 1
ATOM 3732 C C . ALA A 1 488 ? -6.860 -25.984 0.298 1.00 96.81 488 ALA A C 1
ATOM 3734 O O . ALA A 1 488 ? -7.652 -26.785 0.807 1.00 96.81 488 ALA A O 1
ATOM 3735 N N . ARG A 1 489 ? -6.141 -26.307 -0.776 1.00 96.38 489 ARG A N 1
ATOM 3736 C CA . ARG A 1 489 ? -6.213 -27.634 -1.395 1.00 96.38 489 ARG A CA 1
ATOM 3737 C C . ARG A 1 489 ? -5.609 -28.718 -0.502 1.00 96.38 489 ARG A C 1
ATOM 3739 O O . ARG A 1 489 ? -6.037 -29.868 -0.581 1.00 96.38 489 ARG A O 1
ATOM 3746 N N . SER A 1 490 ? -4.685 -28.340 0.375 1.00 96.06 490 SER A N 1
ATOM 3747 C CA . SER A 1 490 ? -4.161 -29.182 1.444 1.00 96.06 490 SER A CA 1
ATOM 3748 C C . SER A 1 490 ? -4.106 -28.421 2.771 1.00 96.06 490 SER A C 1
ATOM 3750 O O . SER A 1 490 ? -3.852 -27.222 2.803 1.00 96.06 490 SER A O 1
ATOM 3752 N N . ASN A 1 491 ? -4.310 -29.140 3.876 1.00 94.31 491 ASN A N 1
ATOM 3753 C CA . ASN A 1 491 ? -4.069 -28.643 5.238 1.00 94.31 491 ASN A CA 1
ATOM 3754 C C . ASN A 1 491 ? -2.659 -29.026 5.745 1.00 94.31 491 ASN A C 1
ATOM 3756 O O . ASN A 1 491 ? -2.345 -28.840 6.920 1.00 94.31 491 ASN A O 1
ATOM 3760 N N . GLY A 1 492 ? -1.827 -29.645 4.898 1.00 93.44 492 GLY A N 1
ATOM 3761 C CA . GLY A 1 492 ? -0.454 -30.010 5.241 1.00 93.44 492 GLY A CA 1
ATOM 3762 C C . GLY A 1 492 ? 0.464 -28.791 5.406 1.00 93.44 492 GLY A C 1
ATOM 3763 O O . GLY A 1 492 ? 0.103 -27.677 5.028 1.00 93.44 492 GLY A O 1
ATOM 3764 N N . PRO A 1 493 ? 1.674 -28.968 5.960 1.00 92.12 493 PRO A N 1
ATOM 3765 C CA . PRO A 1 493 ? 2.667 -27.902 5.976 1.00 92.12 493 PRO A CA 1
ATOM 3766 C C . PRO A 1 493 ? 3.169 -27.626 4.553 1.00 92.12 493 PRO A C 1
ATOM 3768 O O . PRO A 1 493 ? 3.642 -28.536 3.875 1.00 92.12 493 PRO A O 1
ATOM 3771 N N . MET A 1 494 ? 3.132 -26.362 4.121 1.00 92.31 494 MET A N 1
ATOM 3772 C CA . MET A 1 494 ? 3.665 -25.969 2.810 1.00 92.31 494 MET A CA 1
ATOM 3773 C C . MET A 1 494 ? 5.184 -26.172 2.725 1.00 92.31 494 MET A C 1
ATOM 3775 O O . MET A 1 494 ? 5.699 -26.607 1.697 1.00 92.31 494 MET A O 1
ATOM 3779 N N . TRP A 1 495 ? 5.905 -25.905 3.818 1.00 92.88 495 TRP A N 1
ATOM 3780 C CA . TRP A 1 495 ? 7.369 -25.928 3.871 1.00 92.88 495 TRP A CA 1
ATOM 3781 C C . TRP A 1 495 ? 7.888 -26.930 4.900 1.00 92.88 495 TRP A C 1
ATOM 3783 O O . TRP A 1 495 ? 7.345 -27.051 6.000 1.00 92.88 495 TRP A O 1
ATOM 3793 N N . GLY A 1 496 ? 8.979 -27.612 4.556 1.00 91.38 496 GLY A N 1
ATOM 3794 C CA . GLY A 1 496 ? 9.739 -28.445 5.479 1.00 91.38 496 GLY A CA 1
ATOM 3795 C C . GLY A 1 496 ? 10.579 -27.616 6.465 1.00 91.38 496 GLY A C 1
ATOM 3796 O O . GLY A 1 496 ? 10.841 -26.432 6.223 1.00 91.38 496 GLY A O 1
ATOM 3797 N N . PRO A 1 497 ? 11.059 -28.220 7.571 1.00 87.06 497 PRO A N 1
ATOM 3798 C CA . PRO A 1 497 ? 11.935 -27.545 8.537 1.00 87.06 497 PRO A CA 1
ATOM 3799 C C . PRO A 1 497 ? 13.260 -27.037 7.945 1.00 87.06 497 PRO A C 1
ATOM 3801 O O . PRO A 1 497 ? 13.851 -26.098 8.472 1.00 87.06 497 PRO A O 1
ATOM 3804 N N . ASP A 1 498 ? 13.726 -27.654 6.860 1.00 86.81 498 ASP A N 1
ATOM 3805 C CA . ASP A 1 498 ? 14.914 -27.271 6.088 1.00 86.81 498 ASP A CA 1
ATOM 3806 C C . ASP A 1 498 ? 14.646 -26.150 5.066 1.00 86.81 498 ASP A C 1
ATOM 3808 O O . ASP A 1 498 ? 15.576 -25.638 4.443 1.00 86.81 498 ASP A O 1
ATOM 3812 N N . GLY A 1 499 ? 13.383 -25.743 4.910 1.00 86.25 499 GLY A N 1
ATOM 3813 C CA . GLY A 1 499 ? 12.943 -24.723 3.966 1.00 86.25 499 GLY A CA 1
ATOM 3814 C C . GLY A 1 499 ? 12.623 -25.233 2.560 1.00 86.25 499 GLY A C 1
ATOM 3815 O O . GLY A 1 499 ? 12.316 -24.402 1.706 1.00 86.25 499 GLY A O 1
ATOM 3816 N N . GLY A 1 500 ? 12.661 -26.548 2.316 1.00 88.62 500 GLY A N 1
ATOM 3817 C CA . GLY A 1 500 ? 12.190 -27.149 1.065 1.00 88.62 500 GLY A CA 1
ATOM 3818 C C . GLY A 1 500 ? 10.663 -27.122 0.942 1.00 88.62 500 GLY A C 1
ATOM 3819 O O . GLY A 1 500 ? 9.951 -27.065 1.949 1.00 88.62 500 GLY A O 1
ATOM 3820 N N . LEU A 1 501 ? 10.143 -27.152 -0.289 1.00 90.50 501 LEU A N 1
ATOM 3821 C CA . LEU A 1 501 ? 8.701 -27.247 -0.543 1.00 90.50 501 LEU A CA 1
ATOM 3822 C C . LEU A 1 501 ? 8.207 -28.655 -0.173 1.00 90.50 501 LEU A C 1
ATOM 3824 O O . LEU A 1 501 ? 8.634 -29.635 -0.778 1.00 90.50 501 LEU A O 1
ATOM 3828 N N . ALA A 1 502 ? 7.330 -28.755 0.826 1.00 92.50 502 ALA A N 1
ATOM 3829 C CA . ALA A 1 502 ? 6.793 -30.026 1.314 1.00 92.50 502 ALA A CA 1
ATOM 3830 C C . ALA A 1 502 ? 5.461 -30.383 0.640 1.00 92.50 502 ALA A C 1
ATOM 3832 O O . ALA A 1 502 ? 5.278 -31.517 0.199 1.00 92.50 502 ALA A O 1
ATOM 3833 N N . ASP A 1 503 ? 4.553 -29.413 0.534 1.00 92.75 503 ASP A N 1
ATOM 3834 C CA . ASP A 1 503 ? 3.262 -29.577 -0.131 1.00 92.75 503 ASP A CA 1
ATOM 3835 C C . ASP A 1 503 ? 2.849 -28.268 -0.815 1.00 92.75 503 ASP A C 1
ATOM 3837 O O . ASP A 1 503 ? 2.440 -27.304 -0.168 1.00 92.75 503 ASP A O 1
ATOM 3841 N N . ALA A 1 504 ? 2.958 -28.230 -2.144 1.00 89.00 504 ALA A N 1
ATOM 3842 C CA . ALA A 1 504 ? 2.561 -27.066 -2.932 1.00 89.00 504 ALA A CA 1
ATOM 3843 C C . ALA A 1 504 ? 1.059 -26.764 -2.813 1.00 89.00 504 ALA A C 1
ATOM 3845 O O . ALA A 1 504 ? 0.660 -25.604 -2.866 1.00 89.00 504 ALA A O 1
ATOM 3846 N N . ASP A 1 505 ? 0.228 -27.791 -2.611 1.00 93.06 505 ASP A N 1
ATOM 3847 C CA . ASP A 1 505 ? -1.223 -27.643 -2.543 1.00 93.06 505 ASP A CA 1
ATOM 3848 C C . ASP A 1 505 ? -1.672 -26.973 -1.224 1.00 93.06 505 ASP A C 1
ATOM 3850 O O . ASP A 1 505 ? -2.799 -26.485 -1.128 1.00 93.06 505 ASP A O 1
ATOM 3854 N N . ALA A 1 506 ? -0.799 -26.887 -0.212 1.00 93.25 506 ALA A N 1
ATOM 3855 C CA . ALA A 1 506 ? -1.103 -26.238 1.066 1.00 93.25 506 ALA A CA 1
ATOM 3856 C C . ALA A 1 506 ? -1.200 -24.706 0.982 1.00 93.25 506 ALA A C 1
ATOM 3858 O O . ALA A 1 506 ? -1.836 -24.074 1.823 1.00 93.25 506 ALA A O 1
ATOM 3859 N N . GLY A 1 507 ? -0.576 -24.105 -0.033 1.00 90.19 507 GLY A N 1
ATOM 3860 C CA . GLY A 1 507 ? -0.604 -22.661 -0.271 1.00 90.19 507 GLY A CA 1
ATOM 3861 C C . GLY A 1 507 ? -1.576 -22.225 -1.367 1.00 90.19 507 GLY A C 1
ATOM 3862 O O . GLY A 1 507 ? -1.560 -21.055 -1.743 1.00 90.19 507 GLY A O 1
ATOM 3863 N N . GLU A 1 508 ? -2.381 -23.144 -1.905 1.00 92.94 508 GLU A N 1
ATOM 3864 C CA . GLU A 1 508 ? -3.155 -22.922 -3.128 1.00 92.94 508 GLU A CA 1
ATOM 3865 C C . GLU A 1 508 ? -4.646 -23.194 -2.950 1.00 92.94 508 GLU A C 1
ATOM 3867 O O . GLU A 1 508 ? -5.072 -24.097 -2.225 1.00 92.94 508 GLU A O 1
ATOM 3872 N N . VAL A 1 509 ? -5.456 -22.445 -3.694 1.00 95.38 509 VAL A N 1
ATOM 3873 C CA . VAL A 1 509 ? -6.895 -22.694 -3.805 1.00 95.38 509 VAL A CA 1
ATOM 3874 C C . VAL A 1 509 ? -7.140 -23.851 -4.795 1.00 95.38 509 VAL A C 1
ATOM 3876 O O . VAL A 1 509 ? -6.485 -23.951 -5.842 1.00 95.38 509 VAL A O 1
ATOM 3879 N N . PRO A 1 510 ? -8.069 -24.785 -4.516 1.00 95.81 510 PRO A N 1
ATOM 3880 C CA . PRO A 1 510 ? -8.543 -25.735 -5.516 1.00 95.81 510 PRO A CA 1
ATOM 3881 C C . PRO A 1 510 ? -9.137 -24.996 -6.716 1.00 95.81 510 PRO A C 1
ATOM 3883 O O . PRO A 1 510 ? -10.097 -24.249 -6.563 1.00 95.81 510 PRO A O 1
ATOM 3886 N N . MET A 1 511 ? -8.579 -25.218 -7.907 1.00 95.12 511 MET A N 1
ATOM 3887 C CA . MET A 1 511 ? -9.032 -24.578 -9.144 1.00 95.12 511 MET A CA 1
ATOM 3888 C C . MET A 1 511 ? -9.765 -25.583 -10.027 1.00 95.12 511 MET A C 1
ATOM 3890 O O . MET A 1 511 ? -9.458 -26.777 -10.038 1.00 95.12 511 MET A O 1
ATOM 3894 N N . VAL A 1 512 ? -10.721 -25.088 -10.801 1.00 95.12 512 VAL A N 1
ATOM 3895 C CA . VAL A 1 512 ? -11.523 -25.845 -11.758 1.00 95.12 512 VAL A CA 1
ATOM 3896 C C . VAL A 1 512 ? -11.616 -25.098 -13.078 1.00 95.12 512 VAL A C 1
ATOM 3898 O O . VAL A 1 512 ? -11.514 -23.876 -13.119 1.00 95.12 512 VAL A O 1
ATOM 3901 N N . GLU A 1 513 ? -11.852 -25.817 -14.173 1.00 94.44 513 GLU A N 1
ATOM 3902 C CA . GLU A 1 513 ? -12.045 -25.181 -15.477 1.00 94.44 513 GLU A CA 1
ATOM 3903 C C . GLU A 1 513 ? -13.213 -24.181 -15.445 1.00 94.44 513 GLU A C 1
ATOM 3905 O O . GLU A 1 513 ? -14.297 -24.481 -14.930 1.00 94.44 513 GLU A O 1
ATOM 3910 N N . ALA A 1 514 ? -13.000 -23.006 -16.043 1.00 92.69 514 ALA A N 1
ATOM 3911 C CA . ALA A 1 514 ? -14.007 -21.959 -16.196 1.00 92.69 514 ALA A CA 1
ATOM 3912 C C . ALA A 1 514 ? -14.991 -22.319 -17.323 1.00 92.69 514 ALA A C 1
ATOM 3914 O O . ALA A 1 514 ? -15.032 -21.681 -18.375 1.00 92.69 514 ALA A O 1
ATOM 3915 N N . VAL A 1 515 ? -15.772 -23.382 -17.122 1.00 92.62 515 VAL A N 1
ATOM 3916 C CA . VAL A 1 515 ? -16.741 -23.919 -18.087 1.00 92.62 515 VAL A CA 1
ATOM 3917 C C . VAL A 1 515 ? -18.113 -24.112 -17.450 1.00 92.62 515 VAL A C 1
ATOM 3919 O O . VAL A 1 515 ? -18.256 -24.269 -16.237 1.00 92.62 515 VAL A O 1
ATOM 3922 N N . ARG A 1 516 ? -19.157 -24.153 -18.286 1.00 89.88 516 ARG A N 1
ATOM 3923 C CA . ARG A 1 516 ? -20.506 -24.499 -17.822 1.00 89.88 516 ARG A CA 1
ATOM 3924 C C . ARG A 1 516 ? -20.550 -25.977 -17.440 1.00 89.88 516 ARG A C 1
ATOM 3926 O O . ARG A 1 516 ? -20.378 -26.830 -18.307 1.00 89.88 516 ARG A O 1
ATOM 3933 N N . ALA A 1 517 ? -20.859 -26.270 -16.182 1.00 90.00 517 ALA A N 1
ATOM 3934 C CA . ALA A 1 517 ? -21.085 -27.630 -15.708 1.00 90.00 517 ALA A CA 1
ATOM 3935 C C . ALA A 1 517 ? -22.265 -27.688 -14.713 1.00 90.00 517 ALA A C 1
ATOM 3937 O O . ALA A 1 517 ? -22.557 -26.678 -14.068 1.00 90.00 517 ALA A O 1
ATOM 3938 N N . PRO A 1 518 ? -22.977 -28.831 -14.598 1.00 88.38 518 PRO A N 1
ATOM 3939 C CA . PRO A 1 518 ? -24.179 -28.949 -13.760 1.00 88.38 518 PRO A CA 1
ATOM 3940 C C . PRO A 1 518 ? -23.949 -28.713 -12.261 1.00 88.38 518 PRO A C 1
ATOM 3942 O O . PRO A 1 518 ? -24.893 -28.430 -11.533 1.00 88.38 518 PRO A O 1
ATOM 3945 N N . ASP A 1 519 ? -22.709 -28.860 -11.802 1.00 87.19 519 ASP A N 1
ATOM 3946 C CA . ASP A 1 519 ? -22.264 -28.690 -10.420 1.00 87.19 519 ASP A CA 1
ATOM 3947 C C . ASP A 1 519 ? -21.737 -27.278 -10.109 1.00 87.19 519 ASP A C 1
ATOM 3949 O O . ASP A 1 519 ? -21.255 -27.034 -9.002 1.00 87.19 519 ASP A O 1
ATOM 3953 N N . ARG A 1 520 ? -21.825 -26.342 -11.064 1.00 90.25 520 ARG A N 1
ATOM 3954 C CA . ARG A 1 520 ? -21.405 -24.946 -10.883 1.00 90.25 520 ARG A CA 1
ATOM 3955 C C . ARG A 1 520 ? -22.580 -24.061 -10.456 1.00 90.25 520 ARG A C 1
ATOM 3957 O O . ARG A 1 520 ? -23.659 -24.178 -11.043 1.00 90.25 520 ARG A O 1
ATOM 3964 N N . PRO A 1 521 ? -22.387 -23.139 -9.490 1.00 90.38 521 PRO A N 1
ATOM 3965 C CA . PRO A 1 521 ? -23.388 -22.134 -9.158 1.00 90.38 521 PRO A CA 1
ATOM 3966 C C . PRO A 1 521 ? -23.793 -21.293 -10.372 1.00 90.38 521 PRO A C 1
ATOM 3968 O O . PRO A 1 521 ? -22.993 -21.018 -11.270 1.00 90.38 521 PRO A O 1
ATOM 3971 N N . ALA A 1 522 ? -25.043 -20.832 -10.382 1.00 82.94 522 ALA A N 1
ATOM 3972 C CA . ALA A 1 522 ? -25.490 -19.865 -11.374 1.00 82.94 522 ALA A CA 1
ATOM 3973 C C . ALA A 1 522 ? -24.665 -18.569 -11.246 1.00 82.94 522 ALA A C 1
ATOM 3975 O O . ALA A 1 522 ? -24.562 -18.007 -10.161 1.00 82.94 522 ALA A O 1
ATOM 3976 N N . GLY A 1 523 ? -24.073 -18.100 -12.349 1.00 81.38 523 GLY A N 1
ATOM 3977 C CA . GLY A 1 523 ? -23.223 -16.900 -12.360 1.00 81.38 523 GLY A CA 1
ATOM 3978 C C . GLY A 1 523 ? -21.734 -17.146 -12.088 1.00 81.38 523 GLY A C 1
ATOM 3979 O O . GLY A 1 523 ? -20.960 -16.186 -12.118 1.00 81.38 523 GLY A O 1
ATOM 3980 N N . TRP A 1 524 ? -21.315 -18.400 -11.875 1.00 92.06 524 TRP A N 1
ATOM 3981 C CA . TRP A 1 524 ? -19.894 -18.760 -11.881 1.00 92.06 524 TRP A CA 1
ATOM 3982 C C . TRP A 1 524 ? -19.299 -18.533 -13.282 1.00 92.06 524 TRP A C 1
ATOM 3984 O O . TRP A 1 524 ? -19.967 -18.879 -14.268 1.00 92.06 524 TRP A O 1
ATOM 3994 N N . PRO A 1 525 ? -18.084 -17.964 -13.411 1.00 92.31 525 PRO A N 1
ATOM 3995 C CA . PRO A 1 525 ? -17.518 -17.691 -14.726 1.00 92.31 525 PRO A CA 1
ATOM 3996 C C . PRO A 1 525 ? -17.356 -18.958 -15.572 1.00 92.31 525 PRO A C 1
ATOM 3998 O O . PRO A 1 525 ? -16.947 -20.015 -15.091 1.00 92.31 525 PRO A O 1
ATOM 4001 N N . ALA A 1 526 ? -17.694 -18.826 -16.853 1.00 91.88 526 ALA A N 1
ATOM 4002 C CA . ALA A 1 526 ? -17.628 -19.893 -17.849 1.00 91.88 526 ALA A CA 1
ATOM 4003 C C . ALA A 1 526 ? -16.980 -19.399 -19.155 1.00 91.88 526 ALA A C 1
ATOM 4005 O O . ALA A 1 526 ? -17.418 -19.750 -20.253 1.00 91.88 526 ALA A O 1
ATOM 4006 N N . ASP A 1 527 ? -16.007 -18.499 -19.023 1.00 88.56 527 ASP A N 1
ATOM 4007 C CA . ASP A 1 527 ? -15.327 -17.802 -20.116 1.00 88.56 527 ASP A CA 1
ATOM 4008 C C . ASP A 1 527 ? -14.117 -18.561 -20.676 1.00 88.56 527 ASP A C 1
ATOM 4010 O O . ASP A 1 527 ? -13.512 -18.115 -21.649 1.00 88.56 527 ASP A O 1
ATOM 4014 N N . GLY A 1 528 ? -13.793 -19.723 -20.106 1.00 88.94 528 GLY A N 1
ATOM 4015 C CA . GLY A 1 528 ? -12.671 -20.549 -20.531 1.00 88.94 528 GLY A CA 1
ATOM 4016 C C . GLY A 1 528 ? -11.306 -19.932 -20.237 1.00 88.94 528 GLY A C 1
ATOM 4017 O O . GLY A 1 528 ? -10.352 -20.305 -20.914 1.00 88.94 528 GLY A O 1
ATOM 4018 N N . ARG A 1 529 ? -11.203 -18.993 -19.279 1.00 87.44 529 ARG A N 1
ATOM 4019 C CA . ARG A 1 529 ? -9.921 -18.378 -18.906 1.00 87.44 529 ARG A CA 1
ATOM 4020 C C . ARG A 1 529 ? -8.884 -19.426 -18.493 1.00 87.44 529 ARG A C 1
ATOM 4022 O O . ARG A 1 529 ? -9.205 -20.407 -17.812 1.00 87.44 529 ARG A O 1
ATOM 4029 N N . ASP A 1 530 ? -7.639 -19.182 -18.885 1.00 83.88 530 ASP A N 1
ATOM 4030 C CA . ASP A 1 530 ? -6.499 -20.001 -18.480 1.00 83.88 530 ASP A CA 1
ATOM 4031 C C . ASP A 1 530 ? -6.352 -19.985 -16.948 1.00 83.88 530 ASP A C 1
ATOM 4033 O O . ASP A 1 530 ? -6.658 -18.993 -16.292 1.00 83.88 530 ASP A O 1
ATOM 4037 N N . GLY A 1 531 ? -5.940 -21.111 -16.361 1.00 83.62 531 GLY A N 1
ATOM 4038 C CA . GLY A 1 531 ? -5.873 -21.283 -14.900 1.00 83.62 531 GLY A CA 1
ATOM 4039 C C . GLY A 1 531 ? -7.221 -21.579 -14.225 1.00 83.62 531 GLY A C 1
ATOM 4040 O O . GLY A 1 531 ? -7.242 -22.127 -13.123 1.00 83.62 531 GLY A O 1
ATOM 4041 N N . GLY A 1 532 ? -8.340 -21.327 -14.910 1.00 91.81 532 GLY A N 1
ATOM 4042 C CA . GLY A 1 532 ? -9.678 -21.629 -14.417 1.00 91.81 532 GLY A CA 1
ATOM 4043 C C . GLY A 1 532 ? -10.170 -20.648 -13.351 1.00 91.81 532 GLY A C 1
ATOM 4044 O O . GLY A 1 532 ? -9.809 -19.475 -13.338 1.00 91.81 532 GLY A O 1
ATOM 4045 N N . VAL A 1 533 ? -11.043 -21.128 -12.472 1.00 93.69 533 VAL A N 1
ATOM 4046 C CA . VAL A 1 533 ? -11.620 -20.379 -11.347 1.00 93.69 533 VAL A CA 1
ATOM 4047 C C . VAL A 1 533 ? -11.599 -21.239 -10.083 1.00 93.69 533 VAL A C 1
ATOM 4049 O O . VAL A 1 533 ? -11.546 -22.464 -10.206 1.00 93.69 533 VAL A O 1
ATOM 4052 N N . PRO A 1 534 ? -11.666 -20.651 -8.877 1.00 95.62 534 PRO A N 1
ATOM 4053 C CA . PRO A 1 534 ? -11.834 -21.412 -7.643 1.00 95.62 534 PRO A CA 1
ATOM 4054 C C . PRO A 1 534 ? -12.964 -22.447 -7.713 1.00 95.62 534 PRO A C 1
ATOM 4056 O O . PRO A 1 534 ? -14.029 -22.192 -8.292 1.00 95.62 534 PRO A O 1
ATOM 4059 N N . ASP A 1 535 ? -12.746 -23.619 -7.110 1.00 95.94 535 ASP A N 1
ATOM 4060 C CA . ASP A 1 535 ? -13.787 -24.630 -6.952 1.00 95.94 535 ASP A CA 1
ATOM 4061 C C . ASP A 1 535 ? -14.838 -24.114 -5.952 1.00 95.94 535 ASP A C 1
ATOM 4063 O O . ASP A 1 535 ? -14.521 -23.948 -4.772 1.00 95.94 535 ASP A O 1
ATOM 4067 N N . PRO A 1 536 ? -16.104 -23.906 -6.358 1.00 95.31 536 PRO A N 1
ATOM 4068 C CA . PRO A 1 536 ? -17.175 -23.495 -5.454 1.00 95.31 536 PRO A CA 1
ATOM 4069 C C . PRO A 1 536 ? -17.360 -24.441 -4.260 1.00 95.31 536 PRO A C 1
ATOM 4071 O O . PRO A 1 536 ? -17.849 -24.015 -3.219 1.00 95.31 536 PRO A O 1
ATOM 4074 N N . ARG A 1 537 ? -16.959 -25.717 -4.366 1.00 95.31 537 ARG A N 1
ATOM 4075 C CA . ARG A 1 537 ? -17.018 -26.668 -3.240 1.00 95.31 537 ARG A CA 1
ATOM 4076 C C . ARG A 1 537 ? -16.015 -26.362 -2.130 1.00 95.31 537 ARG A C 1
ATOM 4078 O O . ARG A 1 537 ? -16.203 -26.822 -1.009 1.00 95.31 537 ARG A O 1
ATOM 4085 N N . ALA A 1 538 ? -14.956 -25.625 -2.449 1.00 96.19 538 ALA A N 1
ATOM 4086 C CA . ALA A 1 538 ? -13.940 -25.205 -1.499 1.00 96.19 538 ALA A CA 1
ATOM 4087 C C . ALA A 1 538 ? -14.276 -23.858 -0.841 1.00 96.19 538 ALA A C 1
ATOM 4089 O O . ALA A 1 538 ? -13.453 -23.354 -0.084 1.00 96.19 538 ALA A O 1
ATOM 4090 N N . ALA A 1 539 ? -15.440 -23.255 -1.121 1.00 96.50 539 ALA A N 1
ATOM 4091 C CA . ALA A 1 539 ? -15.822 -21.975 -0.531 1.00 96.50 539 ALA A CA 1
ATOM 4092 C C . ALA A 1 539 ? -15.738 -22.022 1.005 1.00 96.50 539 ALA A C 1
ATOM 4094 O O . ALA A 1 539 ? -16.249 -22.940 1.654 1.00 96.50 539 ALA A O 1
ATOM 4095 N N . GLY A 1 540 ? -15.047 -21.034 1.572 1.00 96.94 540 GLY A N 1
ATOM 4096 C CA . GLY A 1 540 ? -14.992 -20.795 3.007 1.00 96.94 540 GLY A CA 1
ATOM 4097 C C . GLY A 1 540 ? -16.222 -20.027 3.501 1.00 96.94 540 GLY A C 1
ATOM 4098 O O . GLY A 1 540 ? -17.199 -19.872 2.760 1.00 96.94 540 GLY A O 1
ATOM 4099 N N . PRO A 1 541 ? -16.178 -19.529 4.749 1.00 97.75 541 PRO A N 1
ATOM 4100 C CA . PRO A 1 541 ? -17.187 -18.612 5.267 1.00 97.75 541 PRO A CA 1
ATOM 4101 C C . PRO A 1 541 ? -17.381 -17.391 4.359 1.00 97.75 541 PRO A C 1
ATOM 4103 O O . PRO A 1 541 ? -16.446 -16.932 3.696 1.00 97.75 541 PRO A O 1
ATOM 4106 N N . GLU A 1 542 ? -18.604 -16.871 4.329 1.00 97.44 542 GLU A N 1
ATOM 4107 C CA . GLU A 1 542 ? -18.940 -15.648 3.600 1.00 97.44 542 GLU A CA 1
ATOM 4108 C C . GLU A 1 542 ? -18.437 -14.416 4.359 1.00 97.44 542 GLU A C 1
ATOM 4110 O O . GLU A 1 542 ? -18.350 -14.411 5.591 1.00 97.44 542 GLU A O 1
ATOM 4115 N N . LEU A 1 543 ? -18.129 -13.354 3.618 1.00 98.44 543 LEU A N 1
ATOM 4116 C CA . LEU A 1 543 ? -17.786 -12.066 4.207 1.00 98.44 543 LEU A CA 1
ATOM 4117 C C . LEU A 1 543 ? -19.085 -11.320 4.526 1.00 98.44 543 LEU A C 1
ATOM 4119 O O . LEU A 1 543 ? -19.947 -11.192 3.663 1.00 98.44 543 LEU A O 1
ATOM 4123 N N . VAL A 1 544 ? -19.237 -10.790 5.738 1.00 98.62 544 VAL A N 1
ATOM 4124 C CA . VAL A 1 544 ? -20.381 -9.934 6.089 1.00 98.62 544 VAL A CA 1
ATOM 4125 C C . VAL A 1 544 ? -19.892 -8.502 6.226 1.00 98.62 544 VAL A C 1
ATOM 4127 O O . VAL A 1 544 ? -19.330 -8.123 7.252 1.00 98.62 544 VAL A O 1
ATOM 4130 N N . GLN A 1 545 ? -20.084 -7.694 5.187 1.00 98.69 545 GLN A N 1
ATOM 4131 C CA . GLN A 1 545 ? -19.696 -6.291 5.208 1.00 98.69 545 GLN A CA 1
ATOM 4132 C C . GLN A 1 545 ? -20.669 -5.491 6.073 1.00 98.69 545 GLN A C 1
ATOM 4134 O O . GLN A 1 545 ? -21.881 -5.511 5.864 1.00 98.69 545 GLN A O 1
ATOM 4139 N N . ILE A 1 546 ? -20.124 -4.764 7.039 1.00 98.50 546 ILE A N 1
ATOM 4140 C CA . ILE A 1 546 ? -20.865 -3.910 7.968 1.00 98.50 546 ILE A CA 1
ATOM 4141 C C . ILE A 1 546 ? -20.514 -2.434 7.809 1.00 98.50 546 ILE A C 1
ATOM 4143 O O . ILE A 1 546 ? -21.188 -1.602 8.404 1.00 98.50 546 ILE A O 1
ATOM 4147 N N . GLY A 1 547 ? -19.494 -2.093 7.020 1.00 98.06 547 GLY A N 1
ATOM 4148 C CA . GLY A 1 547 ? -19.070 -0.714 6.791 1.00 98.06 547 GLY A CA 1
ATOM 4149 C C . GLY A 1 547 ? -18.191 -0.532 5.554 1.00 98.06 547 GLY A C 1
ATOM 4150 O O . GLY A 1 547 ? -17.663 -1.500 4.997 1.00 98.06 547 GLY A O 1
ATOM 4151 N N . THR A 1 548 ? -18.036 0.724 5.146 1.00 97.44 548 THR A N 1
ATOM 4152 C CA . THR A 1 548 ? -17.136 1.183 4.072 1.00 97.44 548 THR A CA 1
ATOM 4153 C C . THR A 1 548 ? -16.161 2.237 4.618 1.00 97.44 548 THR A C 1
ATOM 4155 O O . THR A 1 548 ? -16.139 2.517 5.822 1.00 97.44 548 THR A O 1
ATOM 4158 N N . GLU A 1 549 ? -15.400 2.905 3.753 1.00 94.81 549 GLU A N 1
ATOM 4159 C CA . GLU A 1 549 ? -14.680 4.154 4.051 1.00 94.81 549 GLU A CA 1
ATOM 4160 C C . GLU A 1 549 ? -15.590 5.276 4.601 1.00 94.81 549 GLU A C 1
ATOM 4162 O O . GLU A 1 549 ? -15.113 6.253 5.181 1.00 94.81 549 GLU A O 1
ATOM 4167 N N . GLY A 1 550 ? -16.913 5.140 4.459 1.00 96.25 550 GLY A N 1
ATOM 4168 C CA . GLY A 1 550 ? -17.952 5.989 5.043 1.00 96.25 550 GLY A CA 1
ATOM 4169 C C . GLY A 1 550 ? -18.311 5.679 6.506 1.00 96.25 550 GLY A C 1
ATOM 4170 O O . GLY A 1 550 ? -19.019 6.467 7.140 1.00 96.25 550 GLY A O 1
ATOM 4171 N N . GLY A 1 551 ? -17.833 4.561 7.055 1.00 96.44 551 GLY A N 1
ATOM 4172 C CA . GLY A 1 551 ? -18.273 4.000 8.336 1.00 96.44 551 GLY A CA 1
ATOM 4173 C C . GLY A 1 551 ? -19.343 2.919 8.171 1.00 96.44 551 GLY A C 1
ATOM 4174 O O . GLY A 1 551 ? -19.444 2.308 7.108 1.00 96.44 551 GLY A O 1
ATOM 4175 N N . LEU A 1 552 ? -20.117 2.649 9.228 1.00 97.56 552 LEU A N 1
ATOM 4176 C CA . LEU A 1 552 ? -21.110 1.569 9.224 1.00 97.56 552 LEU A CA 1
ATOM 4177 C C . LEU A 1 552 ? -22.179 1.748 8.131 1.00 97.56 552 LEU A C 1
ATOM 4179 O O . LEU A 1 552 ? -22.722 2.836 7.929 1.00 97.56 552 LEU A O 1
ATOM 4183 N N . LEU A 1 553 ? -22.513 0.645 7.465 1.00 98.00 553 LEU A N 1
ATOM 4184 C CA . LEU A 1 553 ? -23.636 0.536 6.546 1.00 98.00 553 LEU A CA 1
ATOM 4185 C C . LEU A 1 553 ? -24.965 0.626 7.317 1.00 98.00 553 LEU A C 1
ATOM 4187 O O . LEU A 1 553 ? -25.041 0.208 8.474 1.00 98.00 553 LEU A O 1
ATOM 4191 N N . PRO A 1 554 ? -26.059 1.073 6.670 1.00 96.00 554 PRO A N 1
ATOM 4192 C CA . PRO A 1 554 ? -27.394 1.029 7.270 1.00 96.00 554 PRO A CA 1
ATOM 4193 C C . PRO A 1 554 ? -27.862 -0.387 7.644 1.00 96.00 554 PRO A C 1
ATOM 4195 O O . PRO A 1 554 ? -28.736 -0.540 8.495 1.00 96.00 554 PRO A O 1
ATOM 4198 N N . ALA A 1 555 ? -27.314 -1.413 6.986 1.00 97.00 555 ALA A N 1
ATOM 4199 C CA . ALA A 1 555 ? -27.547 -2.823 7.272 1.00 97.00 555 ALA A CA 1
ATOM 4200 C C . ALA A 1 555 ? -26.333 -3.661 6.825 1.00 97.00 555 ALA A C 1
ATOM 4202 O O . ALA A 1 555 ? -25.674 -3.281 5.852 1.00 97.00 555 ALA A O 1
ATOM 4203 N N . PRO A 1 556 ? -26.048 -4.798 7.489 1.00 98.00 556 PRO A N 1
ATOM 4204 C CA . PRO A 1 556 ? -25.009 -5.721 7.048 1.00 98.00 556 PRO A CA 1
ATOM 4205 C C . PRO A 1 556 ? -25.344 -6.322 5.677 1.00 98.00 556 PRO A C 1
ATOM 4207 O O . PRO A 1 556 ? -26.503 -6.624 5.383 1.00 98.00 556 PRO A O 1
ATOM 4210 N N . VAL A 1 557 ? -24.315 -6.544 4.863 1.00 98.50 557 VAL A N 1
ATOM 4211 C CA . VAL A 1 557 ? -24.414 -7.167 3.541 1.00 98.50 557 VAL A CA 1
ATOM 4212 C C . VAL A 1 557 ? -23.593 -8.447 3.538 1.00 98.50 557 VAL A C 1
ATOM 4214 O O . VAL A 1 557 ? -22.387 -8.422 3.765 1.00 98.50 557 VAL A O 1
ATOM 4217 N N . VAL A 1 558 ? -24.249 -9.572 3.267 1.00 98.44 558 VAL A N 1
ATOM 4218 C CA . VAL A 1 558 ? -23.569 -10.852 3.058 1.00 98.44 558 VAL A CA 1
ATOM 4219 C C . VAL A 1 558 ? -22.999 -10.877 1.643 1.00 98.44 558 VAL A C 1
ATOM 4221 O O . VAL A 1 558 ? -23.726 -10.674 0.670 1.00 98.44 558 VAL A O 1
ATOM 4224 N N . ILE A 1 559 ? -21.700 -11.125 1.541 1.00 97.94 559 ILE A N 1
ATOM 4225 C CA . ILE A 1 559 ? -20.940 -11.197 0.300 1.00 97.94 559 ILE A CA 1
ATOM 4226 C C . ILE A 1 559 ? -20.498 -12.655 0.116 1.00 97.94 559 ILE A C 1
ATOM 4228 O O . ILE A 1 559 ? -19.553 -13.103 0.777 1.00 97.94 559 ILE A O 1
ATOM 4232 N N . PRO A 1 560 ? -21.177 -13.416 -0.760 1.00 95.75 560 PRO A N 1
ATOM 4233 C CA . PRO A 1 560 ? -20.798 -14.791 -1.036 1.00 95.75 560 PRO A CA 1
ATOM 4234 C C . PRO A 1 560 ? -19.458 -14.852 -1.776 1.00 95.75 560 PRO A C 1
ATOM 4236 O O . PRO A 1 560 ? -19.145 -13.993 -2.605 1.00 95.75 560 PRO A O 1
ATOM 4239 N N . ASN A 1 561 ? -18.692 -15.915 -1.523 1.00 95.81 561 ASN A N 1
ATOM 4240 C CA . ASN A 1 561 ? -17.461 -16.189 -2.260 1.00 95.81 561 ASN A CA 1
ATOM 4241 C C . ASN A 1 561 ? -17.779 -16.414 -3.743 1.00 95.81 561 ASN A C 1
ATOM 4243 O O . ASN A 1 561 ? -18.595 -17.271 -4.098 1.00 95.81 561 ASN A O 1
ATOM 4247 N N . ARG A 1 562 ? -17.157 -15.609 -4.608 1.00 94.50 562 ARG A N 1
ATOM 4248 C CA . ARG A 1 562 ? -17.430 -15.583 -6.042 1.00 94.50 562 ARG A CA 1
ATOM 4249 C C . ARG A 1 562 ? -16.219 -15.073 -6.832 1.00 94.50 562 ARG A C 1
ATOM 4251 O O . ARG A 1 562 ? -15.789 -13.940 -6.592 1.00 94.50 562 ARG A O 1
ATOM 4258 N N . PRO A 1 563 ? -15.768 -15.832 -7.846 1.00 94.75 563 PRO A N 1
ATOM 4259 C CA . PRO A 1 563 ? -14.724 -15.384 -8.745 1.00 94.75 563 PRO A CA 1
ATOM 4260 C C . PRO A 1 563 ? -15.163 -14.187 -9.585 1.00 94.75 563 PRO A C 1
ATOM 4262 O O . PRO A 1 563 ? -16.349 -14.060 -9.920 1.00 94.75 563 PRO A O 1
ATOM 4265 N N . VAL A 1 564 ? -14.208 -13.344 -9.976 1.00 93.31 564 VAL A N 1
ATOM 4266 C CA . VAL A 1 564 ? -14.492 -12.184 -10.827 1.00 93.31 564 VAL A CA 1
ATOM 4267 C C . VAL A 1 564 ? -15.084 -12.631 -12.172 1.00 93.31 564 VAL A C 1
ATOM 4269 O O . VAL A 1 564 ? -14.580 -13.552 -12.821 1.00 93.31 564 VAL A O 1
ATOM 4272 N N . GLY A 1 565 ? -16.177 -12.003 -12.597 1.00 91.75 565 GLY A N 1
ATOM 4273 C CA . GLY A 1 565 ? -16.906 -12.280 -13.836 1.00 91.75 565 GLY A CA 1
ATOM 4274 C C . GLY A 1 565 ? -16.951 -11.064 -14.754 1.00 91.75 565 GLY A C 1
ATOM 4275 O O . GLY A 1 565 ? -16.889 -9.930 -14.278 1.00 91.75 565 GLY A O 1
ATOM 4276 N N . TYR A 1 566 ? -17.076 -11.307 -16.062 1.00 90.31 566 TYR A N 1
ATOM 4277 C CA . TYR A 1 566 ? -17.159 -10.260 -17.079 1.00 90.31 566 TYR A CA 1
ATOM 4278 C C . TYR A 1 566 ? -18.346 -10.454 -18.003 1.00 90.31 566 TYR A C 1
ATOM 4280 O O . TYR A 1 566 ? -18.690 -11.569 -18.415 1.00 90.31 566 TYR A O 1
ATOM 4288 N N . ARG A 1 567 ? -18.881 -9.323 -18.457 1.00 87.62 567 ARG A N 1
ATOM 4289 C CA . ARG A 1 567 ? -19.942 -9.308 -19.451 1.00 87.62 567 ARG A CA 1
ATOM 4290 C C . ARG A 1 567 ? -19.385 -9.534 -20.856 1.00 87.62 567 ARG A C 1
ATOM 4292 O O . ARG A 1 567 ? -18.768 -8.650 -21.433 1.00 87.62 567 ARG A O 1
ATOM 4299 N N . TYR A 1 568 ? -19.659 -10.683 -21.470 1.00 86.81 568 TYR A N 1
ATOM 4300 C CA . TYR A 1 568 ? -19.168 -10.991 -22.829 1.00 86.81 568 TYR A CA 1
ATOM 4301 C C . TYR A 1 568 ? -20.173 -10.731 -23.964 1.00 86.81 568 TYR A C 1
ATOM 4303 O O . TYR A 1 568 ? -19.863 -10.984 -25.133 1.00 86.81 568 TYR A O 1
ATOM 4311 N N . ASP A 1 569 ? -21.375 -10.226 -23.664 1.00 85.88 569 ASP A N 1
ATOM 4312 C CA . ASP A 1 569 ? -22.332 -9.860 -24.712 1.00 85.88 569 ASP A CA 1
ATOM 4313 C C . ASP A 1 569 ? -21.840 -8.630 -25.485 1.00 85.88 569 ASP A C 1
ATOM 4315 O O . ASP A 1 569 ? -21.936 -7.501 -25.019 1.00 85.88 569 ASP A O 1
ATOM 4319 N N . ARG A 1 570 ? -21.352 -8.851 -26.710 1.00 86.94 570 ARG A N 1
ATOM 4320 C CA . ARG A 1 570 ? -20.845 -7.796 -27.604 1.00 86.94 570 ARG A CA 1
ATOM 4321 C C . ARG A 1 570 ? -21.914 -6.809 -28.081 1.00 86.94 570 ARG A C 1
ATOM 4323 O O . ARG A 1 570 ? -21.572 -5.844 -28.757 1.00 86.94 570 ARG A O 1
ATOM 4330 N N . ARG A 1 571 ? -23.198 -7.069 -27.818 1.00 91.00 571 ARG A N 1
ATOM 4331 C CA . ARG A 1 571 ? -24.285 -6.112 -28.081 1.00 91.00 571 ARG A CA 1
ATOM 4332 C C . ARG A 1 571 ? -24.532 -5.178 -26.905 1.00 91.00 571 ARG A C 1
ATOM 4334 O O . ARG A 1 571 ? -25.280 -4.215 -27.059 1.00 91.00 571 ARG A O 1
ATOM 4341 N N . ASP A 1 572 ? -23.936 -5.468 -25.757 1.00 87.62 572 ASP A N 1
ATOM 4342 C CA . ASP A 1 572 ? -24.050 -4.642 -24.576 1.00 87.62 572 ASP A CA 1
ATOM 4343 C C . ASP A 1 572 ? -22.986 -3.536 -24.584 1.00 87.62 572 ASP A C 1
ATOM 4345 O O . ASP A 1 572 ? -21.805 -3.839 -24.772 1.00 87.62 572 ASP A O 1
ATOM 4349 N N . PRO A 1 573 ? -23.352 -2.260 -24.360 1.00 87.38 573 PRO A N 1
ATOM 4350 C CA . PRO A 1 573 ? -22.365 -1.186 -24.249 1.00 87.38 573 PRO A CA 1
ATOM 4351 C C . PRO A 1 573 ? -21.407 -1.362 -23.058 1.00 87.38 573 PRO A C 1
ATOM 4353 O O . PRO A 1 573 ? -20.359 -0.728 -23.034 1.00 87.38 573 PRO A O 1
ATOM 4356 N N . THR A 1 574 ? -21.749 -2.217 -22.090 1.00 87.56 574 THR A N 1
ATOM 4357 C CA . THR A 1 574 ? -20.926 -2.565 -20.921 1.00 87.56 574 THR A CA 1
ATOM 4358 C C . THR A 1 574 ? -20.141 -3.865 -21.109 1.00 87.56 574 THR A C 1
ATOM 4360 O O . THR A 1 574 ? -19.733 -4.491 -20.134 1.00 87.56 574 THR A O 1
ATOM 4363 N N . VAL A 1 575 ? -19.945 -4.320 -22.352 1.00 87.56 575 VAL A N 1
ATOM 4364 C CA . VAL A 1 575 ? -19.088 -5.477 -22.644 1.00 87.56 575 VAL A CA 1
ATOM 4365 C C . VAL A 1 575 ? -17.710 -5.316 -21.980 1.00 87.56 575 VAL A C 1
ATOM 4367 O O . VAL A 1 575 ? -17.123 -4.240 -22.002 1.00 87.56 575 VAL A O 1
ATOM 4370 N N . LEU A 1 576 ? -17.208 -6.400 -21.391 1.00 85.81 576 LEU A N 1
ATOM 4371 C CA . LEU A 1 576 ? -16.002 -6.501 -20.565 1.00 85.81 576 LEU A CA 1
ATOM 4372 C C . LEU A 1 576 ? -16.050 -5.776 -19.215 1.00 85.81 576 LEU A C 1
ATOM 4374 O O . LEU A 1 576 ? -15.088 -5.882 -18.462 1.00 85.81 576 LEU A O 1
ATOM 4378 N N . ASN A 1 577 ? -17.152 -5.122 -18.839 1.00 89.38 577 ASN A N 1
ATOM 4379 C CA . ASN A 1 577 ? -17.308 -4.684 -17.454 1.00 89.38 577 ASN A CA 1
ATOM 4380 C C . ASN A 1 577 ? -17.441 -5.894 -16.526 1.00 89.38 577 ASN A C 1
ATOM 4382 O O . ASN A 1 577 ? -17.967 -6.944 -16.916 1.00 89.38 577 ASN A O 1
ATOM 4386 N N . VAL A 1 578 ? -17.006 -5.705 -15.280 1.00 90.94 578 VAL A N 1
ATOM 4387 C CA . VAL A 1 578 ? -17.226 -6.675 -14.208 1.00 90.94 578 VAL A CA 1
ATOM 4388 C C . VAL A 1 578 ? -18.731 -6.853 -13.994 1.00 90.94 578 VAL A C 1
ATOM 4390 O O . VAL A 1 578 ? -19.447 -5.882 -13.757 1.00 90.94 578 VAL A O 1
ATOM 4393 N N . ASP A 1 579 ? -19.213 -8.091 -14.077 1.00 88.25 579 ASP A N 1
ATOM 4394 C CA . ASP A 1 579 ? -20.614 -8.470 -13.819 1.00 88.25 579 ASP A CA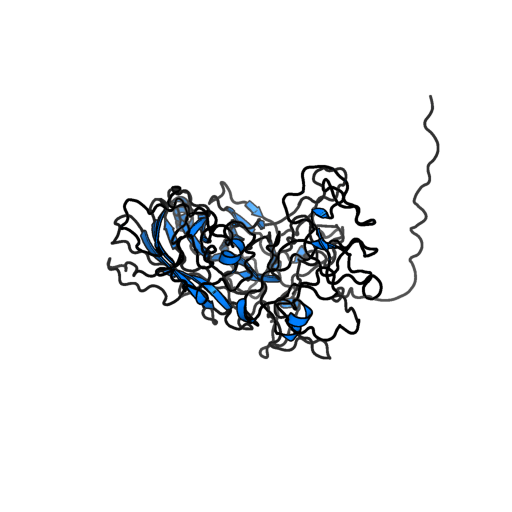 1
ATOM 4395 C C . ASP A 1 579 ? -20.753 -9.481 -12.663 1.00 88.25 579 ASP A C 1
ATOM 4397 O O . ASP A 1 579 ? -21.835 -10.003 -12.358 1.00 88.25 579 ASP A O 1
ATOM 4401 N N . GLY A 1 580 ? -19.630 -9.748 -11.997 1.00 91.19 580 GLY A N 1
ATOM 4402 C CA . GLY A 1 580 ? -19.531 -10.647 -10.872 1.00 91.19 580 GLY A CA 1
ATOM 4403 C C . GLY A 1 580 ? -18.288 -10.424 -10.049 1.00 91.19 580 GLY A C 1
ATOM 4404 O O . GLY A 1 580 ? -17.203 -10.368 -10.605 1.00 91.19 580 GLY A O 1
ATOM 4405 N N . HIS A 1 581 ? -18.445 -10.324 -8.739 1.00 95.12 581 HIS A N 1
ATOM 4406 C CA . HIS A 1 581 ? -17.343 -10.214 -7.794 1.00 95.12 581 HIS A CA 1
ATOM 4407 C C . HIS A 1 581 ? -17.839 -10.591 -6.391 1.00 95.12 581 HIS A C 1
ATOM 4409 O O . HIS A 1 581 ? -19.048 -10.712 -6.169 1.00 95.12 581 HIS A O 1
ATOM 4415 N N . ALA A 1 582 ? -16.897 -10.778 -5.473 1.00 96.69 582 ALA A N 1
ATOM 4416 C CA . ALA A 1 582 ? -17.119 -10.827 -4.037 1.00 96.69 582 ALA A CA 1
ATOM 4417 C C . ALA A 1 582 ? -16.813 -9.436 -3.453 1.00 96.69 582 ALA A C 1
ATOM 4419 O O . ALA A 1 582 ? -17.486 -8.467 -3.818 1.00 96.69 582 ALA A O 1
ATOM 4420 N N . LEU A 1 583 ? -15.809 -9.298 -2.582 1.00 98.06 583 LEU A N 1
ATOM 4421 C CA . LEU A 1 583 ? -15.403 -8.001 -2.043 1.00 98.06 583 LEU A CA 1
ATOM 4422 C C . LEU A 1 583 ? -14.397 -7.323 -2.983 1.00 98.06 583 LEU A C 1
ATOM 4424 O O . LEU A 1 583 ? -13.189 -7.527 -2.861 1.00 98.06 583 LEU A O 1
ATOM 4428 N N . LEU A 1 584 ? -14.912 -6.531 -3.925 1.00 97.75 584 LEU A N 1
ATOM 4429 C CA . LEU A 1 584 ? -14.114 -5.741 -4.862 1.00 97.75 584 LEU A CA 1
ATOM 4430 C C . LEU A 1 584 ? -13.738 -4.391 -4.234 1.00 97.75 584 LEU A C 1
ATOM 4432 O O . LEU A 1 584 ? -14.632 -3.652 -3.835 1.00 97.75 584 LEU A O 1
ATOM 4436 N N . LEU A 1 585 ? -12.442 -4.081 -4.165 1.00 98.06 585 LEU A N 1
ATOM 4437 C CA . LEU A 1 585 ? -11.906 -2.826 -3.628 1.00 98.06 585 LEU A CA 1
ATOM 4438 C C . LEU A 1 585 ? -10.856 -2.244 -4.578 1.00 98.06 585 LEU A C 1
ATOM 4440 O O . LEU A 1 585 ? -9.848 -2.892 -4.873 1.00 98.06 585 LEU A O 1
ATOM 4444 N N . ALA A 1 586 ? -11.058 -1.009 -5.020 1.00 97.06 586 ALA A N 1
ATOM 4445 C CA . ALA A 1 586 ? -10.055 -0.207 -5.711 1.00 97.06 586 ALA A CA 1
ATOM 4446 C C . ALA A 1 586 ? -9.034 0.395 -4.717 1.00 97.06 586 ALA A C 1
ATOM 4448 O O . ALA A 1 586 ? -9.300 0.441 -3.511 1.00 97.06 586 ALA A O 1
ATOM 4449 N N . PRO A 1 587 ? -7.860 0.857 -5.191 1.00 97.31 587 PRO A N 1
ATOM 4450 C CA . PRO A 1 587 ? -6.904 1.588 -4.363 1.00 97.31 587 PRO A CA 1
ATOM 4451 C C . PRO A 1 587 ? -7.546 2.726 -3.557 1.00 97.31 587 PRO A C 1
ATOM 4453 O O . PRO A 1 587 ? -8.262 3.567 -4.097 1.00 97.31 587 PRO A O 1
ATOM 4456 N N . GLY A 1 588 ? -7.273 2.755 -2.253 1.00 96.31 588 GLY A N 1
ATOM 4457 C CA . GLY A 1 588 ? -7.788 3.738 -1.300 1.00 96.31 588 GLY A CA 1
ATOM 4458 C C . GLY A 1 588 ? -9.150 3.405 -0.681 1.00 96.31 588 GLY A C 1
ATOM 4459 O O . GLY A 1 588 ? -9.525 4.058 0.296 1.00 96.31 588 GLY A O 1
ATOM 4460 N N . GLU A 1 589 ? -9.874 2.402 -1.187 1.00 98.38 589 GLU A N 1
ATOM 4461 C CA . GLU A 1 589 ? -11.141 1.957 -0.595 1.00 98.38 589 GLU A CA 1
ATOM 4462 C C . GLU A 1 589 ? -10.919 1.092 0.654 1.00 98.38 589 GLU A C 1
ATOM 4464 O O . GLU A 1 589 ? -9.921 0.372 0.788 1.00 98.38 589 GLU A O 1
ATOM 4469 N N . ALA A 1 590 ? -11.884 1.152 1.575 1.00 98.12 590 ALA A N 1
ATOM 4470 C CA . ALA A 1 590 ? -11.857 0.407 2.826 1.00 98.12 590 ALA A CA 1
ATOM 4471 C C . ALA A 1 590 ? -13.179 -0.326 3.076 1.00 98.12 590 ALA A C 1
ATOM 4473 O O . ALA A 1 590 ? -14.256 0.154 2.729 1.00 98.12 590 ALA A O 1
ATOM 4474 N N . ALA A 1 591 ? -13.101 -1.473 3.745 1.00 98.56 591 ALA A N 1
ATOM 4475 C CA . ALA A 1 591 ? -14.259 -2.261 4.145 1.00 98.56 591 ALA A CA 1
ATOM 4476 C C . ALA A 1 591 ? -14.146 -2.705 5.605 1.00 98.56 591 ALA A C 1
ATOM 4478 O O . ALA A 1 591 ? -13.073 -3.064 6.087 1.00 98.56 591 ALA A O 1
ATOM 4479 N N . ASP A 1 592 ? -15.273 -2.715 6.308 1.00 98.62 592 ASP A N 1
ATOM 4480 C CA . ASP A 1 592 ? -15.399 -3.305 7.639 1.00 98.62 592 ASP A CA 1
ATOM 4481 C C . ASP A 1 592 ? -16.218 -4.583 7.519 1.00 98.62 592 ASP A C 1
ATOM 4483 O O . ASP A 1 592 ? -17.360 -4.544 7.054 1.00 98.62 592 ASP A O 1
ATOM 4487 N N . VAL A 1 593 ? -15.610 -5.715 7.863 1.00 98.50 593 VAL A N 1
ATOM 4488 C CA . VAL A 1 593 ? -16.119 -7.045 7.527 1.00 98.50 593 VAL A CA 1
ATOM 4489 C C . VAL A 1 593 ? -16.083 -7.950 8.747 1.00 98.50 593 VAL A C 1
ATOM 4491 O O . VAL A 1 593 ? -15.082 -8.025 9.455 1.00 98.50 593 VAL A O 1
ATOM 4494 N N . LEU A 1 594 ? -17.166 -8.691 8.958 1.00 98.69 594 LEU A N 1
ATOM 4495 C CA . LEU A 1 594 ? -17.216 -9.808 9.887 1.00 98.69 594 LEU A CA 1
ATOM 4496 C C . LEU A 1 594 ? -17.012 -11.121 9.134 1.00 98.69 594 LEU A C 1
ATOM 4498 O O . LEU A 1 594 ? -17.560 -11.312 8.047 1.00 98.69 594 LEU A O 1
ATOM 4502 N N . VAL A 1 595 ? -16.262 -12.035 9.742 1.00 98.38 595 VAL A N 1
ATOM 4503 C CA . VAL A 1 595 ? -16.134 -13.421 9.277 1.00 98.38 595 VAL A CA 1
ATOM 4504 C C . VAL A 1 595 ? -16.374 -14.344 10.459 1.00 98.38 595 VAL A C 1
ATOM 4506 O O . VAL A 1 595 ? -15.755 -14.179 11.510 1.00 98.38 595 VAL A O 1
ATOM 4509 N N . ASP A 1 596 ? -17.287 -15.296 10.293 1.00 97.69 596 ASP A N 1
ATOM 4510 C CA . ASP A 1 596 ? -17.596 -16.309 11.298 1.00 97.69 596 ASP A CA 1
ATOM 4511 C C . ASP A 1 596 ? -16.851 -17.615 10.995 1.00 97.69 596 ASP A C 1
ATOM 4513 O O . ASP A 1 596 ? -17.186 -18.339 10.056 1.00 97.69 596 ASP A O 1
ATOM 4517 N N . PHE A 1 597 ? -15.835 -17.923 11.805 1.00 97.94 597 PHE A N 1
ATOM 4518 C CA . PHE A 1 597 ? -15.060 -19.158 11.688 1.00 97.94 597 PHE A CA 1
ATOM 4519 C C . PHE A 1 597 ? -15.624 -20.310 12.536 1.00 97.94 597 PHE A C 1
ATOM 4521 O O . PHE A 1 597 ? -15.033 -21.385 12.558 1.00 97.94 597 PHE A O 1
ATOM 4528 N N . SER A 1 598 ? -16.761 -20.144 13.222 1.00 96.75 598 SER A N 1
ATOM 4529 C CA . SER A 1 598 ? -17.315 -21.170 14.125 1.00 96.75 598 SER A CA 1
ATOM 4530 C C . SER A 1 598 ? -17.671 -22.491 13.433 1.00 96.75 598 SER A C 1
ATOM 4532 O O . SER A 1 598 ? -17.613 -23.553 14.054 1.00 96.75 598 SER A O 1
ATOM 4534 N N . ALA A 1 599 ? -18.001 -22.443 12.139 1.00 93.62 599 ALA A N 1
ATOM 4535 C CA . ALA A 1 599 ? -18.298 -23.617 11.316 1.00 93.62 599 ALA A CA 1
ATOM 4536 C C . ALA A 1 599 ? -17.060 -24.219 10.617 1.00 93.62 599 ALA A C 1
ATOM 4538 O O . ALA A 1 599 ? -17.178 -25.211 9.893 1.00 93.62 599 ALA A O 1
ATOM 4539 N N . VAL A 1 600 ? -15.877 -23.624 10.791 1.00 95.94 600 VAL A N 1
ATOM 4540 C CA . VAL A 1 600 ? -14.617 -24.120 10.221 1.00 95.94 600 VAL A CA 1
ATOM 4541 C C . VAL A 1 600 ? -14.023 -25.147 11.180 1.00 95.94 600 VAL A C 1
ATOM 4543 O O . VAL A 1 600 ? -13.951 -24.905 12.385 1.00 95.94 600 VAL A O 1
ATOM 4546 N N . ALA A 1 601 ? -13.631 -26.321 10.674 1.00 94.94 601 ALA A N 1
ATOM 4547 C CA . ALA A 1 601 ? -13.095 -27.353 11.548 1.00 94.94 601 ALA A CA 1
ATOM 4548 C C . ALA A 1 601 ? -11.698 -26.935 12.044 1.00 94.94 601 ALA A C 1
ATOM 4550 O O . ALA A 1 601 ? -10.899 -26.421 11.257 1.00 94.94 601 ALA A O 1
ATOM 4551 N N . PRO A 1 602 ? -11.371 -27.156 13.329 1.00 95.25 602 PRO A N 1
ATOM 4552 C CA . PRO A 1 602 ? -10.033 -26.882 13.835 1.00 95.25 602 PRO A CA 1
ATOM 4553 C C . PRO A 1 602 ? -8.956 -27.602 13.013 1.00 95.25 602 PRO A C 1
ATOM 4555 O O . PRO A 1 602 ? -9.053 -28.808 12.783 1.00 95.25 602 PRO A O 1
ATOM 4558 N N . GLY A 1 603 ? -7.925 -26.861 12.602 1.00 93.50 603 GLY A N 1
ATOM 4559 C CA . GLY A 1 603 ? -6.835 -27.361 11.757 1.00 93.50 603 GLY A CA 1
ATOM 4560 C C . GLY A 1 603 ? -7.067 -27.223 10.249 1.00 93.50 603 GLY A C 1
ATOM 4561 O O . GLY A 1 603 ? -6.167 -27.559 9.484 1.00 93.50 603 GLY A O 1
ATOM 4562 N N . ASP A 1 604 ? -8.228 -26.727 9.810 1.00 95.50 604 ASP A N 1
ATOM 4563 C CA . ASP A 1 604 ? -8.425 -26.346 8.411 1.00 95.50 604 ASP A CA 1
ATOM 4564 C C . ASP A 1 604 ? -7.697 -25.042 8.074 1.00 95.50 604 ASP A C 1
ATOM 4566 O O . ASP A 1 604 ? -7.741 -24.072 8.834 1.00 95.50 604 ASP A O 1
ATOM 4570 N N . THR A 1 605 ? -7.107 -24.996 6.880 1.00 96.50 605 THR A N 1
ATOM 4571 C CA . THR A 1 605 ? -6.472 -23.796 6.333 1.00 96.50 605 THR A CA 1
ATOM 4572 C C . THR A 1 605 ? -7.417 -23.092 5.362 1.00 96.50 605 THR A C 1
ATOM 4574 O O . THR A 1 605 ? -7.980 -23.707 4.451 1.00 96.50 605 THR A O 1
ATOM 4577 N N . LEU A 1 606 ? -7.569 -21.778 5.533 1.00 97.38 606 LEU A N 1
ATOM 4578 C CA . LEU A 1 606 ? -8.288 -20.903 4.610 1.00 97.38 606 LEU A CA 1
ATOM 4579 C C . LEU A 1 606 ? -7.315 -19.920 3.955 1.00 97.38 606 LEU A C 1
ATOM 4581 O O . LEU A 1 606 ? -6.436 -19.375 4.617 1.00 97.38 606 LEU A O 1
ATOM 4585 N N . ILE A 1 607 ? -7.511 -19.661 2.666 1.00 97.62 607 ILE A N 1
ATOM 4586 C CA . ILE A 1 607 ? -6.773 -18.674 1.882 1.00 97.62 607 ILE A CA 1
ATOM 4587 C C . ILE A 1 607 ? -7.693 -17.482 1.619 1.00 97.62 607 ILE A C 1
ATOM 4589 O O . ILE A 1 607 ? -8.768 -17.643 1.030 1.00 97.62 607 ILE A O 1
ATOM 4593 N N . LEU A 1 608 ? -7.256 -16.286 2.031 1.00 97.75 608 LEU A N 1
ATOM 4594 C CA . LEU A 1 608 ? -7.820 -15.029 1.544 1.00 97.75 608 LEU A CA 1
ATOM 4595 C C . LEU A 1 608 ? -7.303 -14.807 0.120 1.00 97.75 608 LEU A C 1
ATOM 4597 O O . LEU A 1 608 ? -6.158 -14.414 -0.095 1.00 97.75 608 LEU A O 1
ATOM 4601 N N . TYR A 1 609 ? -8.141 -15.145 -0.847 1.00 96.56 609 TYR A N 1
ATOM 4602 C CA . TYR A 1 609 ? -7.813 -15.216 -2.258 1.00 96.56 609 TYR A CA 1
ATOM 4603 C C . TYR A 1 609 ? -8.204 -13.932 -2.991 1.00 96.56 609 TYR A C 1
ATOM 4605 O O . TYR A 1 609 ? -9.245 -13.341 -2.705 1.00 96.56 609 TYR A O 1
ATOM 4613 N N . ASN A 1 610 ? -7.379 -13.539 -3.961 1.00 94.94 610 ASN A N 1
ATOM 4614 C CA . ASN A 1 610 ? -7.643 -12.451 -4.893 1.00 94.94 610 ASN A CA 1
ATOM 4615 C C . ASN A 1 610 ? -7.540 -12.976 -6.328 1.00 94.94 610 ASN A C 1
ATOM 4617 O O . ASN A 1 610 ? -6.505 -13.517 -6.706 1.00 94.94 610 ASN A O 1
ATOM 4621 N N . ASP A 1 611 ? -8.579 -12.755 -7.127 1.00 92.50 611 ASP A N 1
ATOM 4622 C CA . ASP A 1 611 ? -8.578 -13.005 -8.574 1.00 92.50 611 ASP A CA 1
ATOM 4623 C C . ASP A 1 611 ? -8.937 -11.770 -9.401 1.00 92.50 611 ASP A C 1
ATOM 4625 O O . ASP A 1 611 ? -9.209 -11.892 -10.595 1.00 92.50 611 ASP A O 1
ATOM 4629 N N . CYS A 1 612 ? -8.961 -10.583 -8.787 1.00 92.62 612 CYS A N 1
ATOM 4630 C CA . CYS A 1 612 ? -9.105 -9.358 -9.555 1.00 92.62 612 CYS A CA 1
ATOM 4631 C C . CYS A 1 612 ? -7.880 -9.204 -10.458 1.00 92.62 612 CYS A C 1
ATOM 4633 O O . CYS A 1 612 ? -6.755 -9.248 -9.947 1.00 92.62 612 CYS A O 1
ATOM 4635 N N . PRO A 1 613 ? -8.072 -9.009 -11.771 1.00 88.31 613 PRO A N 1
ATOM 4636 C CA . PRO A 1 613 ? -6.951 -8.872 -12.674 1.00 88.31 613 PRO A CA 1
ATOM 4637 C C . PRO A 1 613 ? -6.286 -7.506 -12.536 1.00 88.31 613 PRO A C 1
ATOM 4639 O O . PRO A 1 613 ? -6.901 -6.528 -12.094 1.00 88.31 613 PRO A O 1
ATOM 4642 N N . ALA A 1 614 ? -5.069 -7.418 -13.052 1.00 88.12 614 ALA A N 1
ATOM 4643 C CA . ALA A 1 614 ? -4.386 -6.165 -13.318 1.00 88.12 614 ALA A CA 1
ATOM 4644 C C . ALA A 1 614 ? -4.152 -5.972 -14.832 1.00 88.12 614 ALA A C 1
ATOM 4646 O O . ALA A 1 614 ? -3.620 -6.870 -15.487 1.00 88.12 614 ALA A O 1
ATOM 4647 N N . PRO A 1 615 ? -4.514 -4.815 -15.426 1.00 88.12 615 PRO A N 1
ATOM 4648 C CA . PRO A 1 615 ? -5.438 -3.801 -14.905 1.00 88.12 615 PRO A CA 1
ATOM 4649 C C . PRO A 1 615 ? -6.885 -4.319 -14.858 1.00 88.12 615 PRO A C 1
ATOM 4651 O O . PRO A 1 615 ? -7.285 -5.152 -15.671 1.00 88.12 615 PRO A O 1
ATOM 4654 N N . LEU A 1 616 ? -7.723 -3.763 -13.984 1.00 87.81 616 LEU A N 1
ATOM 4655 C CA . LEU A 1 616 ? -9.170 -3.995 -14.018 1.00 87.81 616 LEU A CA 1
ATOM 4656 C C . LEU A 1 616 ? -9.867 -2.945 -14.915 1.00 87.81 616 LEU A C 1
ATOM 4658 O O . LEU A 1 616 ? -9.604 -1.759 -14.742 1.00 87.81 616 LEU A O 1
ATOM 4662 N N . PRO A 1 617 ? -10.789 -3.315 -15.834 1.00 81.19 617 PRO A N 1
ATOM 4663 C CA . PRO A 1 617 ? -11.214 -4.669 -16.201 1.00 81.19 617 PRO A CA 1
ATOM 4664 C C . PRO A 1 617 ? -10.416 -5.282 -17.367 1.00 81.19 617 PRO A C 1
ATOM 4666 O O . PRO A 1 617 ? -10.748 -6.377 -17.809 1.00 81.19 617 PRO A O 1
ATOM 4669 N N . GLY A 1 618 ? -9.420 -4.572 -17.909 1.00 71.38 618 GLY A N 1
ATOM 4670 C CA . GLY A 1 618 ? -8.757 -4.930 -19.168 1.00 71.38 618 GLY A CA 1
ATOM 4671 C C . GLY A 1 618 ? -7.994 -6.257 -19.155 1.00 71.38 618 GLY A C 1
ATOM 4672 O O . GLY A 1 618 ? -7.886 -6.856 -20.219 1.00 71.38 618 GLY A O 1
ATOM 4673 N N . PHE A 1 619 ? -7.520 -6.670 -17.975 1.00 75.25 619 PHE A N 1
ATOM 4674 C CA . PHE A 1 619 ? -6.686 -7.825 -17.637 1.00 75.25 619 PHE A CA 1
ATOM 4675 C C . PHE A 1 619 ? -5.513 -8.081 -18.595 1.00 75.25 619 PHE A C 1
ATOM 4677 O O . PHE A 1 619 ? -5.664 -8.347 -19.787 1.00 75.25 619 PHE A O 1
ATOM 4684 N N . ASP A 1 620 ? -4.294 -8.047 -18.068 1.00 76.94 620 ASP A N 1
ATOM 4685 C CA . ASP A 1 620 ? -3.116 -8.482 -18.803 1.00 76.94 620 ASP A CA 1
ATOM 4686 C C . ASP A 1 620 ? -2.406 -9.571 -17.997 1.00 76.94 620 ASP A C 1
ATOM 4688 O O . ASP A 1 620 ? -1.883 -9.289 -16.918 1.00 76.94 620 ASP A O 1
ATOM 4692 N N . PRO A 1 621 ? -2.313 -10.808 -18.517 1.00 75.81 621 PRO A N 1
ATOM 4693 C CA . PRO A 1 621 ? -1.705 -11.916 -17.782 1.00 75.81 621 PRO A CA 1
ATOM 4694 C C . PRO A 1 621 ? -0.224 -11.681 -17.443 1.00 75.81 621 PRO A C 1
ATOM 4696 O O . PRO A 1 621 ? 0.374 -12.457 -16.708 1.00 75.81 621 PRO A O 1
ATOM 4699 N N . ARG A 1 622 ? 0.404 -10.629 -17.985 1.00 76.19 622 ARG A N 1
ATOM 4700 C CA . ARG A 1 622 ? 1.773 -10.229 -17.643 1.00 76.19 622 ARG A CA 1
ATOM 4701 C C . ARG A 1 622 ? 1.870 -9.447 -16.331 1.00 76.19 622 ARG A C 1
ATOM 4703 O O . ARG A 1 622 ? 2.981 -9.332 -15.827 1.00 76.19 622 ARG A O 1
ATOM 4710 N N . TYR A 1 623 ? 0.764 -8.910 -15.813 1.00 78.38 623 TYR A N 1
ATOM 4711 C CA . TYR A 1 623 ? 0.691 -8.212 -14.518 1.00 78.38 623 TYR A CA 1
ATOM 4712 C C . TYR A 1 623 ? 0.086 -9.065 -13.403 1.00 78.38 623 TYR A C 1
ATOM 4714 O O . TYR A 1 623 ? 0.222 -8.742 -12.218 1.00 78.38 623 TYR A O 1
ATOM 4722 N N . ASP A 1 624 ? -0.574 -10.156 -13.783 1.00 69.88 624 ASP A N 1
ATOM 4723 C CA . ASP A 1 624 ? -1.095 -11.152 -12.862 1.00 69.88 624 ASP A CA 1
ATOM 4724 C C . ASP A 1 624 ? -0.041 -12.240 -12.671 1.00 69.88 624 ASP A C 1
ATOM 4726 O O . ASP A 1 624 ? 0.046 -13.240 -13.384 1.00 69.88 624 ASP A O 1
ATOM 4730 N N . HIS A 1 625 ? 0.845 -11.971 -11.717 1.00 64.56 625 HIS A N 1
ATOM 4731 C CA . HIS A 1 625 ? 1.936 -12.858 -11.363 1.00 64.56 625 HIS A CA 1
ATOM 4732 C C . HIS A 1 625 ? 1.419 -13.965 -10.439 1.00 64.56 625 HIS A C 1
ATOM 4734 O O . HIS A 1 625 ? 1.070 -13.721 -9.286 1.00 64.56 625 HIS A O 1
ATOM 4740 N N . HIS A 1 626 ? 1.375 -15.194 -10.948 1.00 49.94 626 HIS A N 1
ATOM 4741 C CA . HIS A 1 626 ? 1.205 -16.387 -10.122 1.00 49.94 626 HIS A CA 1
ATOM 4742 C C . HIS A 1 626 ? 2.582 -16.784 -9.571 1.00 49.94 626 HIS A C 1
ATOM 4744 O O . HIS A 1 626 ? 3.492 -17.044 -10.363 1.00 49.94 626 HIS A O 1
ATOM 4750 N N . THR A 1 627 ? 2.746 -16.768 -8.244 1.00 38.91 627 THR A N 1
ATOM 4751 C CA . THR A 1 627 ? 3.983 -17.163 -7.545 1.00 38.91 627 THR A CA 1
ATOM 4752 C C . THR A 1 627 ? 3.924 -18.578 -7.009 1.00 38.91 627 THR A C 1
ATOM 4754 O O . THR A 1 627 ? 2.886 -18.945 -6.407 1.00 38.91 627 THR A O 1
#

Secondary structure (DSSP, 8-state):
----------S-TTS----------------S----S---SPPPP-TTSPP-TTSSS-S---S-PPPB-TTSPBPTTSSPPTT-SBPP-BTGGG--TT---BPBP--B-SSSTTSEEEEEEEEEEEE-SSTTSPPEEEEEEEE-SPEEPTTS-EEEPPPSS--TEEEEEEEETTS-EEEEEEE-PPPGGGGS-SS---TTSTTTSSPGGG-SSPPPTT-B-EEEET----GGGS--TT--BPPTT--SS-SB-TT----TTSPP--TTEEEEEE---S--EEEEEEE--TTTHHHHHHTT-EEEEEEE-HHHHHHHHTTSS-S-EEEEEEEEEEE---HHHHHHH-TT--HHHH-STTSEE---S--BSB-TTSTT-B-TT--B--GGGSTTSTT---TTT-PPP--SS--SS--EEE-TT-BTTTBTTS-SEEE---SS---S----SEEEETTEES-B----SSEEEEEEEE--SS--EEEEEEE-S--S-SB-TTS-BS-GGGGS--EE-SS--TTSPTT---S--TT-EE-GGGB-PPEEEEEETTEEEEEEEEE-----EE---TTSTTTTSEEE-SEEE-TT-EEEEEEE-TTSPTT--EEEEE---SSTTT--TTTS---

Radius of gyration: 27.09 Å; chains: 1; bounding box: 72×74×88 Å

Organism: NCBI:txid2070366

InterPro domains:
  IPR008972 Cupredoxin [G3DSA:2.60.40.420] (96-307)
  IPR008972 Cupredoxin [G3DSA:2.60.40.420] (311-627)
  IPR008972 Cupredoxin [SSF49503] (101-313)
  IPR008972 Cupredoxin [SSF49503] (326-599)
  IPR045087 Multicopper oxidase [PTHR48267] (118-338)